Protein AF-0000000070932043 (afdb_homodimer)

Sequence (714 aa):
MVLEMGVSPDRIVYANTIKSSSHLDFASEHGVTLMTFDCMEELGKISDKNARLLLRIASNETGSGITMNNKFGCRLEDAGNLLQIASFMGFKVVGIAFHVGAAYRCPDIFARSIAEARSVFDEGIRIGHPMTVLDIGGGFTGGLRSHDKLLKLCETIRLAVDEYFPASSGVRVIAEPGQFFVTSAYTLVTRVVAERRKDIEISGKLLNHKDIFINESLCNCINRNLFRFMDIGMRPLNPPYERPCNFLSTVWGATCNPLDCILDKQPLFEVFVNEWLLMDNMGAYTLVGASGFNGFGFPPVHYVASAAGVTAVCQVLKSMSVRSGYGHMEQLVKHRRVENQHLKRLSAAPGMFLCAEMVLEMGVSPDRIVYANTIKSSSHLDFASEHGVTLMTFDCMEELGKISDKNARLLLRIASNETGSGITMNNKFGCRLEDAGNLLQIASFMGFKVVGIAFHVGAAYRCPDIFARSIAEARSVFDEGIRIGHPMTVLDIGGGFTGGLRSHDKLLKLCETIRLAVDEYFPASSGVRVIAEPGQFFVTSAYTLVTRVVAERRKDIEISGKLLNHKDIFINESLCNCINRNLFRFMDIGMRPLNPPYERPCNFLSTVWGATCNPLDCILDKQPLFEVFVNEWLLMDNMGAYTLVGASGFNGFGFPPVHYVASAAGVTAVCQVLKSMSVRSGYGHMEQLVKHRRVENQHLKRLSAAPGMFLCAE

Solvent-accessible surface area (backbone atoms only — not comparable to full-atom values): 37666 Å² total; per-residue (Å²): 110,62,61,81,72,66,50,58,34,88,77,40,69,52,66,61,78,75,63,44,61,68,56,52,48,49,30,55,76,60,54,34,34,37,28,48,35,45,48,70,62,54,52,70,64,62,79,60,70,75,35,35,30,24,44,26,34,43,40,46,62,61,54,47,59,41,58,36,54,86,72,39,41,20,50,73,87,49,44,63,59,52,50,49,50,38,48,73,73,59,44,41,41,34,24,40,27,32,38,51,31,40,72,52,77,48,58,59,31,52,31,52,30,49,50,53,44,40,56,54,46,50,49,36,46,74,76,65,32,75,49,42,35,39,34,62,28,36,59,42,64,40,35,91,85,27,62,69,62,38,52,52,34,50,50,41,42,49,53,37,37,52,72,66,52,30,79,88,69,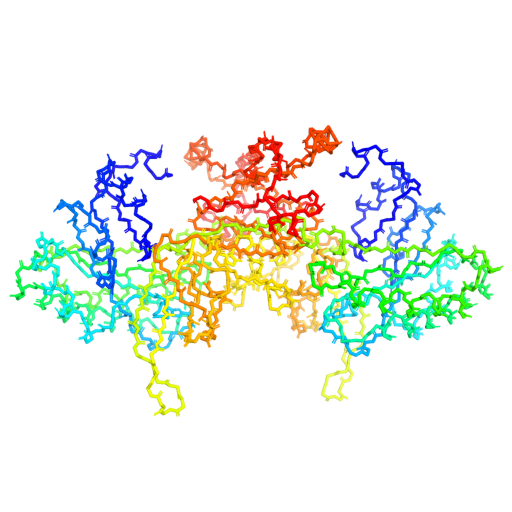64,56,45,76,47,70,42,53,58,41,37,71,31,14,48,31,16,30,36,34,35,34,27,53,40,62,45,78,43,79,42,75,56,96,88,40,80,37,75,32,34,41,35,29,30,56,49,28,42,54,21,53,40,29,66,89,49,48,88,73,52,82,61,51,76,38,47,64,55,79,71,55,81,58,70,56,78,38,39,24,30,35,29,25,53,55,91,52,57,78,30,58,78,38,78,69,35,68,29,48,88,80,52,69,71,36,49,32,32,32,41,39,42,26,57,70,7,62,55,50,28,30,31,48,95,76,40,76,63,46,46,40,39,38,39,26,45,81,87,43,40,64,58,53,52,53,49,60,72,67,50,81,70,60,61,31,56,57,65,61,54,74,50,70,44,69,52,83,71,72,52,69,68,58,43,72,73,42,68,54,67,31,31,37,33,40,42,122,111,62,61,79,72,66,51,56,36,88,78,41,69,50,63,62,69,76,61,44,61,68,55,51,50,50,31,53,74,61,53,35,34,34,29,45,32,43,50,71,63,52,52,69,63,62,78,63,70,76,35,35,29,25,45,25,33,43,40,47,62,62,54,46,60,39,56,35,53,87,73,41,42,21,51,74,88,49,44,61,60,52,50,50,50,38,49,75,72,60,45,43,40,33,24,39,27,32,42,51,30,39,70,51,77,48,57,59,29,54,31,52,30,49,50,53,44,41,56,52,47,51,50,36,45,73,76,64,31,76,49,41,36,38,33,60,27,37,57,44,62,38,36,91,84,26,61,66,61,38,52,53,34,52,50,42,42,49,53,36,38,52,70,65,53,31,80,88,71,66,55,45,76,46,70,44,51,58,41,37,71,29,13,48,31,17,31,35,33,35,33,28,53,40,63,44,80,43,78,41,75,56,97,87,40,82,36,74,32,34,43,35,30,29,57,49,28,44,54,21,53,41,28,65,88,49,48,88,74,50,81,58,51,77,36,47,64,56,81,71,56,81,58,70,56,78,38,40,23,29,34,30,25,54,55,90,52,60,78,33,56,77,38,78,70,36,68,31,45,88,80,52,70,71,36,48,32,30,32,40,39,41,28,54,69,7,61,57,50,29,30,32,49,94,77,43,75,67,45,46,41,39,40,40,30,50,85,88,42,40,64,60,51,53,53,50,60,71,67,50,81,70,60,59,33,59,57,62,63,60,70,47,70,45,70,54,81,71,69,53,67,68,54,38,71,69,42,67,52,67,31,32,36,32,38,41,122

pLDDT: mean 86.34, std 17.08, range [30.25, 98.81]

Nearest PDB structures (foldseek):
  7s3g-assembly1_A  TM=9.035E-01  e=2.924E-30  Homo sapiens
  4zgy-assembly1_A  TM=8.791E-01  e=1.825E-29  Homo sapiens
  2nva-assembly1_B  TM=8.991E-01  e=3.117E-26  Paramecium bursaria Chlorella virus 1
  1njj-assembly2_C  TM=9.011E-01  e=2.770E-26  Trypanosoma brucei gambiense
  1njj-assembly1_A  TM=9.047E-01  e=5.000E-26  Trypanosoma brucei gambiense

Organism: Ixodes scapularis (NCBI:txid6945)

Foldseek 3Di:
DVVLVVDQLCPDEAEDADDDLVVLVVSVVRVNQHYEYADPVRLVSHDDQSHAYAHEAFFACAQNDDGPNVPHHHYLVCLLVSLLVCVVVNHAHQAYEYAGGELGDDLCSLLRRLQSRLVSLVSNVVSPHNHAEYESEEHQAAFLPCVVVNVRNVVSNVVSCCVRPNVVNNHHYHYDHPNRPWQQQEKEKKFWADKDWDWDDDPNDTDIEMETEIAAWCQAQNPVPCNVSHDKDKFFPDPPGDFDQAHQYWYAYDAPDPSRTNDDRDGGGDDDHGTMMMIGSSTPPGRVNHDCPPVHAWFAKEWEDEPVCQVVVVVCLVSDPPPPRNPDHPVPHDHDPCPPPPVCSSPVDRHMYGYSD/DVVLVVDQLCPDEAEDADDDLVVLVVSVVRVNQHYEYADPVRLVSHDDQSHAYAHEAFFAQAQNDDGPNVPDHHYLVCLLVSLLVCVVVNHAHQAYEYAGGELGDDLCSLLRRLQSRLVSLVSNVVSPHNHAEYESEEHQAAFDPCVVVNVRNVVSNVVSCCVRPNVVNNHHYHYDHPNRPWLQQEKEKKFWADKDWDWDDDPNDTDIEMETEIAAWCQAQNPVPCNVSHDKDKFFPDPPGDFDQAHQYWYAYDAPDPSRTNDDRDGGGDDDHGTMMMIGSSTPPGRVNHDCPPVHAFFEKEWEDEPVCLVVVVVCVVSDPPPPRNPYPVPPHDNDPCPPPVCCSSPVDRHMYGYSD

Radius of gyration: 28.36 Å; Cα contacts (8 Å, |Δi|>4): 1512; chains: 2; bounding box: 72×84×61 Å

InterPro domains:
  IPR000183 Ornithine/DAP/Arg decarboxylase [PR01179] (90-103)
  IPR000183 Ornithine/DAP/Arg decarboxylase [PR01179] (173-192)
  IPR000183 Ornithine/DAP/Arg decarboxylase [PR01179] (283-296)
  IPR002433 Ornithine decarboxylase [PR01182] (12-36)
  IPR002433 Ornithine decarboxylase [PR01182] (250-260)
  IPR002433 Ornithine decarboxylase [PR01182] (270-283)
  IPR002433 Ornithine decarboxylase [PTHR11482] (1-305)
  IPR009006 Alanine racemase/group IV decarboxylase, C-terminal [G3DSA:2.40.37.10] (182-306)
  IPR009006 Alanine racemase/group IV decarboxylase, C-terminal [SSF50621] (161-305)
  IPR022644 Orn/DAP/Arg decarboxylase 2, N-terminal [PF02784] (1-182)
  IPR022657 Orn/DAP/Arg decarboxylase 2, conserved site [PS00879] (124-141)
  IPR029066 PLP-binding barrel [G3DSA:3.20.20.10] (1-181)
  IPR029066 PLP-binding barrel [SSF51419] (2-185)

Structure (mmCIF, N/CA/C/O backbone):
data_AF-0000000070932043-model_v1
#
loop_
_entity.id
_entity.type
_entity.pdbx_description
1 polymer 'Ornithine decarboxylase, putative'
#
loop_
_atom_site.group_PDB
_atom_site.id
_atom_site.type_symbol
_atom_site.label_atom_id
_atom_site.label_alt_id
_atom_site.label_comp_id
_atom_site.label_asym_id
_atom_site.label_entity_id
_atom_site.label_seq_id
_atom_site.pdbx_PDB_ins_code
_atom_site.Cartn_x
_atom_site.Cartn_y
_atom_site.Cartn_z
_atom_site.occupancy
_atom_site.B_iso_or_equiv
_atom_site.auth_seq_id
_atom_site.auth_comp_id
_atom_site.auth_asym_id
_atom_site.auth_atom_id
_atom_site.pdbx_PDB_model_num
ATOM 1 N N . MET A 1 1 ? -0.846 -8.148 -22.094 1 75.06 1 MET A N 1
ATOM 2 C CA . MET A 1 1 ? 0.378 -7.352 -22.109 1 75.06 1 MET A CA 1
ATOM 3 C C . MET A 1 1 ? 1.484 -8.07 -22.875 1 75.06 1 MET A C 1
ATOM 5 O O . MET A 1 1 ? 1.991 -7.551 -23.875 1 75.06 1 MET A O 1
ATOM 9 N N . VAL A 1 2 ? 1.866 -9.328 -22.562 1 79.38 2 VAL A N 1
ATOM 10 C CA . VAL A 1 2 ? 3.006 -10.047 -23.125 1 79.38 2 VAL A CA 1
ATOM 11 C C . VAL A 1 2 ? 2.738 -10.375 -24.594 1 79.38 2 VAL A C 1
ATOM 13 O O . VAL A 1 2 ? 3.648 -10.312 -25.422 1 79.38 2 VAL A O 1
ATOM 16 N N . LEU A 1 3 ? 1.488 -10.695 -24.938 1 85.88 3 LEU A N 1
ATOM 17 C CA . LEU A 1 3 ? 1.116 -10.953 -26.312 1 85.88 3 LEU A CA 1
ATOM 18 C C . LEU A 1 3 ? 1.318 -9.711 -27.188 1 85.88 3 LEU A C 1
ATOM 20 O O . LEU A 1 3 ? 1.783 -9.812 -28.312 1 85.88 3 LEU A O 1
ATOM 24 N N . GLU A 1 4 ? 1.023 -8.547 -26.547 1 78.5 4 GLU A N 1
ATOM 25 C CA . GLU A 1 4 ? 1.188 -7.289 -27.266 1 78.5 4 GLU A CA 1
ATOM 26 C C . GLU A 1 4 ? 2.662 -6.996 -27.547 1 78.5 4 GLU A C 1
ATOM 28 O O . GLU A 1 4 ? 2.992 -6.27 -28.484 1 78.5 4 GLU A O 1
ATOM 33 N N . MET A 1 5 ? 3.541 -7.633 -26.812 1 77.12 5 MET A N 1
ATOM 34 C CA . MET A 1 5 ? 4.98 -7.457 -26.984 1 77.12 5 MET A CA 1
ATOM 35 C C . MET A 1 5 ? 5.527 -8.422 -28.031 1 77.12 5 MET A C 1
ATOM 37 O O . MET A 1 5 ? 6.73 -8.445 -28.297 1 77.12 5 MET A O 1
ATOM 41 N N . GLY A 1 6 ? 4.652 -9.336 -28.547 1 84 6 GLY A N 1
ATOM 42 C CA . GLY A 1 6 ? 5.051 -10.219 -29.625 1 84 6 GLY A CA 1
ATOM 43 C C . GLY A 1 6 ? 5.496 -11.586 -29.141 1 84 6 GLY A C 1
ATOM 44 O O . GLY A 1 6 ? 6.027 -12.383 -29.922 1 84 6 GLY A O 1
ATOM 45 N N . VAL A 1 7 ? 5.32 -11.883 -27.953 1 88.75 7 VAL A N 1
ATOM 46 C CA . VAL A 1 7 ? 5.695 -13.188 -27.422 1 88.75 7 VAL A CA 1
ATOM 47 C C . VAL A 1 7 ? 4.715 -14.25 -27.922 1 88.75 7 VAL A C 1
ATOM 49 O O . VAL A 1 7 ? 3.498 -14.062 -27.844 1 88.75 7 VAL A O 1
ATOM 52 N N . SER A 1 8 ? 5.262 -15.281 -28.484 1 94.81 8 SER A N 1
ATOM 53 C CA . SER A 1 8 ? 4.41 -16.359 -28.984 1 94.81 8 SER A CA 1
ATOM 54 C C . SER A 1 8 ? 3.678 -17.062 -27.844 1 94.81 8 SER A C 1
ATOM 56 O O . SER A 1 8 ? 4.25 -17.281 -26.781 1 94.81 8 SER A O 1
ATOM 58 N N . PRO A 1 9 ? 2.377 -17.438 -28.031 1 94.62 9 PRO A N 1
ATOM 59 C CA . PRO A 1 9 ? 1.559 -18.031 -26.969 1 94.62 9 PRO A CA 1
ATOM 60 C C . PRO A 1 9 ? 2.18 -19.297 -26.391 1 94.62 9 PRO A C 1
ATOM 62 O O . PRO A 1 9 ? 1.993 -19.578 -25.203 1 94.62 9 PRO A O 1
ATOM 65 N N . ASP A 1 10 ? 2.967 -20.016 -27.188 1 93.56 10 ASP A N 1
ATOM 66 C CA . ASP A 1 10 ? 3.559 -21.281 -26.734 1 93.56 10 ASP A CA 1
ATOM 67 C C . ASP A 1 10 ? 4.684 -21.031 -25.734 1 93.56 10 ASP A C 1
ATOM 69 O O . ASP A 1 10 ? 5.16 -21.953 -25.078 1 93.56 10 ASP A O 1
ATOM 73 N N . ARG A 1 11 ? 5.031 -19.75 -25.469 1 95.12 11 ARG A N 1
ATOM 74 C CA . ARG A 1 11 ? 6.074 -19.375 -24.516 1 95.12 11 ARG A CA 1
ATOM 75 C C . ARG A 1 11 ? 5.477 -18.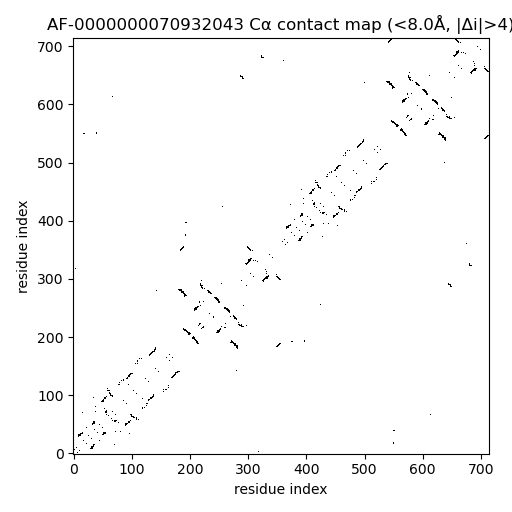75 -23.266 1 95.12 11 ARG A C 1
ATOM 77 O O . ARG A 1 11 ? 6.195 -18.172 -22.453 1 95.12 11 ARG A O 1
ATOM 84 N N . ILE A 1 12 ? 4.207 -18.906 -23.156 1 95.44 12 ILE A N 1
ATOM 85 C CA . ILE A 1 12 ? 3.52 -18.25 -22.047 1 95.44 12 ILE A CA 1
ATOM 86 C C . ILE A 1 12 ? 2.904 -19.297 -21.125 1 95.44 12 ILE A C 1
ATOM 88 O O . ILE A 1 12 ? 2.295 -20.266 -21.594 1 95.44 12 ILE A O 1
ATOM 92 N N . VAL A 1 13 ? 3.211 -19.203 -19.875 1 95.94 13 VAL A N 1
ATOM 93 C CA . VAL A 1 13 ? 2.498 -19.953 -18.844 1 95.94 13 VAL A CA 1
ATOM 94 C C . VAL A 1 13 ? 1.506 -19.031 -18.141 1 95.94 13 VAL A C 1
ATOM 96 O O . VAL A 1 13 ? 1.89 -17.984 -17.594 1 95.94 13 VAL A O 1
ATOM 99 N N . TYR A 1 14 ? 0.236 -19.297 -18.234 1 94.62 14 TYR A N 1
ATOM 100 C CA . TYR A 1 14 ? -0.746 -18.578 -17.438 1 94.62 14 TYR A CA 1
ATOM 101 C C . TYR A 1 14 ? -0.8 -19.125 -16.016 1 94.62 14 TYR A C 1
ATOM 103 O O . TYR A 1 14 ? -1.481 -20.109 -15.758 1 94.62 14 TYR A O 1
ATOM 111 N N . ALA A 1 15 ? -0.174 -18.344 -15.078 1 92.38 15 ALA A N 1
ATOM 112 C CA . ALA A 1 15 ? 0.172 -18.984 -13.805 1 92.38 15 ALA A CA 1
ATOM 113 C C . ALA A 1 15 ? -0.603 -18.359 -12.648 1 92.38 15 ALA A C 1
ATOM 115 O O . ALA A 1 15 ? -0.382 -18.703 -11.484 1 92.38 15 ALA A O 1
ATOM 116 N N . ASN A 1 16 ? -1.541 -17.438 -12.953 1 86.06 16 ASN A N 1
ATOM 117 C CA . ASN A 1 16 ? -2.33 -16.938 -11.836 1 86.06 16 ASN A CA 1
ATOM 118 C C . ASN A 1 16 ? -3.088 -18.047 -11.125 1 86.06 16 ASN A C 1
ATOM 120 O O . ASN A 1 16 ? -3.695 -18.906 -11.781 1 86.06 16 ASN A O 1
ATOM 124 N N . THR A 1 17 ? -3.053 -18.062 -9.812 1 74.25 17 THR A N 1
ATOM 125 C CA . THR A 1 17 ? -3.562 -19.234 -9.094 1 74.25 17 THR A CA 1
ATOM 126 C C . THR A 1 17 ? -5.09 -19.266 -9.148 1 74.25 17 THR A C 1
ATOM 128 O O . THR A 1 17 ? -5.684 -20.344 -9.148 1 74.25 17 THR A O 1
ATOM 131 N N . ILE A 1 18 ? -5.617 -18.125 -9.094 1 87.5 18 ILE A N 1
ATOM 132 C CA . ILE A 1 18 ? -7.07 -18.094 -9.219 1 87.5 18 ILE A CA 1
ATOM 133 C C . ILE A 1 18 ? -7.465 -17.312 -10.461 1 87.5 18 ILE A C 1
ATOM 135 O O . ILE A 1 18 ? -7.273 -16.094 -10.523 1 87.5 18 ILE A O 1
ATOM 139 N N . LYS A 1 19 ? -8.008 -18.031 -11.406 1 90.38 19 LYS A N 1
ATOM 140 C CA . LYS A 1 19 ? -8.227 -17.422 -12.719 1 90.38 19 LYS A CA 1
ATOM 141 C C . LYS A 1 19 ? -9.711 -17.172 -12.961 1 90.38 19 LYS A C 1
ATOM 143 O O . LYS A 1 19 ? -10.555 -18 -12.648 1 90.38 19 LYS A O 1
ATOM 148 N N . SER A 1 20 ? -9.969 -16.016 -13.453 1 88.06 20 SER A N 1
ATOM 149 C CA . SER A 1 20 ? -11.32 -15.742 -13.914 1 88.06 20 SER A CA 1
ATOM 150 C C . SER A 1 20 ? -11.641 -16.516 -15.188 1 88.06 20 SER A C 1
ATOM 152 O O . SER A 1 20 ? -10.773 -16.703 -16.047 1 88.06 20 SER A O 1
ATOM 154 N N . SER A 1 21 ? -12.898 -16.891 -15.328 1 89.31 21 SER A N 1
ATOM 155 C CA . SER A 1 21 ? -13.32 -17.625 -16.516 1 89.31 21 SER A CA 1
ATOM 156 C C . SER A 1 21 ? -13.07 -16.812 -17.781 1 89.31 21 SER A C 1
ATOM 158 O O . SER A 1 21 ? -12.688 -17.375 -18.812 1 89.31 21 SER A O 1
ATOM 160 N N . SER A 1 22 ? -13.273 -15.516 -17.625 1 88.19 22 SER A N 1
ATOM 161 C CA . SER A 1 22 ? -13.055 -14.656 -18.797 1 88.19 22 SER A CA 1
ATOM 162 C C . SER A 1 22 ? -11.594 -14.672 -19.219 1 88.19 22 SER A C 1
ATOM 164 O O . SER A 1 22 ? -11.297 -14.617 -20.422 1 88.19 22 SER A O 1
ATOM 166 N N . HIS A 1 23 ? -10.742 -14.742 -18.266 1 89.81 23 HIS A N 1
ATOM 167 C CA . HIS A 1 23 ? -9.32 -14.773 -18.594 1 89.81 23 HIS A CA 1
ATOM 168 C C . HIS A 1 23 ? -8.922 -16.125 -19.172 1 89.81 23 HIS A C 1
ATOM 170 O O . HIS A 1 23 ? -8.039 -16.188 -20.031 1 89.81 23 HIS A O 1
ATOM 176 N N . LEU A 1 24 ? -9.578 -17.156 -18.734 1 93.38 24 LEU A N 1
ATOM 177 C CA . LEU A 1 24 ? -9.344 -18.484 -19.297 1 93.38 24 LEU A CA 1
ATOM 178 C C . LEU A 1 24 ? -9.805 -18.531 -20.766 1 93.38 24 LEU A C 1
ATOM 180 O O . LEU A 1 24 ? -9.109 -19.094 -21.609 1 93.38 24 LEU A O 1
ATOM 184 N N . ASP A 1 25 ? -10.93 -17.891 -21 1 93.88 25 ASP A N 1
ATOM 185 C CA . ASP A 1 25 ? -11.422 -17.797 -22.375 1 93.88 25 ASP A CA 1
ATOM 186 C C . ASP A 1 25 ? -10.453 -17.016 -23.266 1 93.88 25 ASP A C 1
ATOM 188 O O . ASP A 1 25 ? -10.156 -17.422 -24.391 1 93.88 25 ASP A O 1
ATOM 192 N N . PHE A 1 26 ? -9.992 -15.938 -22.703 1 93.62 26 PHE A N 1
ATOM 193 C CA . PHE A 1 26 ? -9.031 -15.117 -23.422 1 93.62 26 PHE A CA 1
ATOM 194 C C . PHE A 1 26 ? -7.773 -15.914 -23.75 1 93.62 26 PHE A C 1
ATOM 196 O O . PHE A 1 26 ? -7.273 -15.859 -24.875 1 93.62 26 PHE A O 1
ATOM 203 N N . ALA A 1 27 ? -7.27 -16.641 -22.75 1 94 27 ALA A N 1
ATOM 204 C CA . ALA A 1 27 ? -6.082 -17.469 -22.969 1 94 27 ALA A CA 1
ATOM 205 C C . ALA A 1 27 ? -6.32 -18.484 -24.078 1 94 27 ALA A C 1
ATOM 207 O O . ALA A 1 27 ? -5.488 -18.641 -24.969 1 94 27 ALA A O 1
ATOM 208 N N . SER A 1 28 ? -7.434 -19.141 -24.062 1 95 28 SER A N 1
ATOM 209 C CA . SER A 1 28 ? -7.797 -20.125 -25.062 1 95 28 SER A CA 1
ATOM 210 C C . SER A 1 28 ? -7.891 -19.516 -26.453 1 95 28 SER A C 1
ATOM 212 O O . SER A 1 28 ? -7.332 -20.047 -27.406 1 95 28 SER A O 1
ATOM 214 N N . GLU A 1 29 ? -8.516 -18.359 -26.469 1 96 29 GLU A N 1
ATOM 215 C CA . GLU A 1 29 ? -8.727 -17.672 -27.734 1 96 29 GLU A CA 1
ATOM 216 C C . GLU A 1 29 ? -7.398 -17.25 -28.375 1 96 29 GLU A C 1
ATOM 218 O O . GLU A 1 29 ? -7.293 -17.141 -29.594 1 96 29 GLU A O 1
ATOM 223 N N . HIS A 1 30 ? -6.426 -17.094 -27.562 1 95.94 30 HIS A N 1
ATOM 224 C CA . HIS A 1 30 ? -5.156 -16.578 -28.062 1 95.94 30 HIS A CA 1
ATOM 225 C C . HIS A 1 30 ? -4.094 -17.656 -28.094 1 95.94 30 HIS A C 1
ATOM 227 O O . HIS A 1 30 ? -2.912 -17.375 -28.312 1 95.94 30 HIS A O 1
ATOM 233 N N . GLY A 1 31 ? -4.484 -18.844 -27.797 1 95.81 31 GLY A N 1
ATOM 234 C CA . GLY A 1 31 ? -3.609 -19.984 -27.984 1 95.81 31 GLY A CA 1
ATOM 235 C C . GLY A 1 31 ? -2.666 -20.219 -26.812 1 95.81 31 GLY A C 1
ATOM 236 O O . GLY A 1 31 ? -1.656 -20.906 -26.953 1 95.81 31 GLY A O 1
ATOM 237 N N . VAL A 1 32 ? -2.9 -19.594 -25.703 1 96.31 32 VAL A N 1
ATOM 238 C CA . VAL A 1 32 ? -2.137 -19.875 -24.5 1 96.31 32 VAL A CA 1
ATOM 239 C C . VAL A 1 32 ? -2.695 -21.125 -23.828 1 96.31 32 VAL A C 1
ATOM 241 O O . VAL A 1 32 ? -3.756 -21.078 -23.188 1 96.31 32 VAL A O 1
ATOM 244 N N . THR A 1 33 ? -1.947 -22.219 -23.859 1 96.19 33 THR A N 1
ATOM 245 C CA . THR A 1 33 ? -2.529 -23.484 -23.438 1 96.19 33 THR A CA 1
ATOM 246 C C . THR A 1 33 ? -1.872 -23.969 -22.156 1 96.19 33 THR A C 1
ATOM 248 O O . THR A 1 33 ? -2.426 -24.812 -21.453 1 96.19 33 THR A O 1
ATOM 251 N N . LEU A 1 34 ? -0.655 -23.516 -21.891 1 97 34 LEU A N 1
ATOM 252 C CA . LEU A 1 34 ? 0.015 -23.938 -20.656 1 97 34 LEU A CA 1
ATOM 253 C C . LEU A 1 34 ? -0.45 -23.109 -19.469 1 97 34 LEU A C 1
ATOM 255 O O . LEU A 1 34 ? -0.378 -21.875 -19.5 1 97 34 LEU A O 1
ATOM 259 N N . MET A 1 35 ? -1.021 -23.781 -18.484 1 96.69 35 MET A N 1
ATOM 260 C CA . MET A 1 35 ? -1.534 -23.031 -17.344 1 96.69 35 MET A CA 1
ATOM 261 C C . MET A 1 35 ? -1.479 -23.859 -16.078 1 96.69 35 MET A C 1
ATOM 263 O O . MET A 1 35 ? -1.428 -25.094 -16.141 1 96.69 35 MET A O 1
ATOM 267 N N . THR A 1 36 ? -1.491 -23.219 -14.969 1 96.81 36 THR A N 1
ATOM 268 C CA . THR A 1 36 ? -1.442 -23.906 -13.68 1 96.81 36 THR A CA 1
ATOM 269 C C . THR A 1 36 ? -2.85 -24.125 -13.133 1 96.81 36 THR A C 1
ATOM 271 O O . THR A 1 36 ? -3.793 -23.438 -13.539 1 96.81 36 THR A O 1
ATOM 274 N N . PHE A 1 37 ? -3.01 -25.094 -12.266 1 96.12 37 PHE A N 1
ATOM 275 C CA . PHE A 1 37 ? -4.168 -25.328 -11.406 1 96.12 37 PHE A CA 1
ATOM 276 C C . PHE A 1 37 ? -3.748 -25.969 -10.086 1 96.12 37 PHE A C 1
ATOM 278 O O . PHE A 1 37 ? -2.658 -26.531 -9.977 1 96.12 37 PHE A O 1
ATOM 285 N N . ASP A 1 38 ? -4.574 -25.781 -9.016 1 95.75 38 ASP A N 1
ATOM 286 C CA . ASP A 1 38 ? -4.137 -26.344 -7.742 1 95.75 38 ASP A CA 1
ATOM 287 C C . ASP A 1 38 ? -5.316 -26.906 -6.957 1 95.75 38 ASP A C 1
ATOM 289 O O . ASP A 1 38 ? -5.16 -27.328 -5.812 1 95.75 38 ASP A O 1
ATOM 293 N N . CYS A 1 39 ? -6.512 -26.875 -7.535 1 93.81 39 CYS A N 1
ATOM 294 C CA . CYS A 1 39 ? -7.691 -27.438 -6.879 1 93.81 39 CYS A CA 1
ATOM 295 C C . CYS A 1 39 ? -8.75 -27.828 -7.902 1 93.81 39 CYS A C 1
ATOM 297 O O . CYS A 1 39 ? -8.617 -27.531 -9.086 1 93.81 39 CYS A O 1
ATOM 299 N N . MET A 1 40 ? -9.711 -28.547 -7.445 1 93.56 40 MET A N 1
ATOM 300 C CA . MET A 1 40 ? -10.758 -29.078 -8.32 1 93.56 40 MET A CA 1
ATOM 301 C C . MET A 1 40 ? -11.594 -27.938 -8.906 1 93.56 40 MET A C 1
ATOM 303 O O . MET A 1 40 ? -12.047 -28.016 -10.047 1 93.56 40 MET A O 1
ATOM 307 N N . GLU A 1 41 ? -11.742 -26.859 -8.148 1 92.69 41 GLU A N 1
ATOM 308 C CA . GLU A 1 41 ? -12.539 -25.719 -8.594 1 92.69 41 GLU A CA 1
ATOM 309 C C . GLU A 1 41 ? -11.898 -25.031 -9.797 1 92.69 41 GLU A C 1
ATOM 311 O O . GLU A 1 41 ? -12.586 -24.656 -10.75 1 92.69 41 GLU A O 1
ATOM 316 N N . GLU A 1 42 ? -10.625 -24.922 -9.75 1 93.38 42 GLU A N 1
ATOM 317 C CA . GLU A 1 42 ? -9.914 -24.328 -10.875 1 93.38 42 GLU A CA 1
ATOM 318 C C . GLU A 1 42 ? -9.969 -25.234 -12.102 1 93.38 42 GLU A C 1
ATOM 320 O O . GLU A 1 42 ? -10.133 -24.766 -13.227 1 93.38 42 GLU A O 1
ATOM 325 N N . LEU A 1 43 ? -9.789 -26.469 -11.844 1 94.44 43 LEU A N 1
ATOM 326 C CA . LEU A 1 43 ? -9.883 -27.438 -12.93 1 94.44 43 LEU A CA 1
ATOM 327 C C . LEU A 1 43 ? -11.242 -27.375 -13.609 1 94.44 43 LEU A C 1
ATOM 329 O O . LEU A 1 43 ? -11.328 -27.422 -14.836 1 94.44 43 LEU A O 1
ATOM 333 N N . GLY A 1 44 ? -12.25 -27.219 -12.844 1 93.81 44 GLY A N 1
ATOM 334 C CA . GLY A 1 44 ? -13.609 -27.172 -13.344 1 93.81 44 GLY A CA 1
ATOM 335 C C . GLY A 1 44 ? -13.883 -25.984 -14.234 1 93.81 44 GLY A C 1
ATOM 336 O O . GLY A 1 44 ? -14.805 -26 -15.047 1 93.81 44 GLY A O 1
ATOM 337 N N . LYS A 1 45 ? -13.086 -24.953 -14.125 1 94.25 45 LYS A N 1
ATOM 338 C CA . LYS A 1 45 ? -13.273 -23.734 -14.898 1 94.25 45 LYS A CA 1
ATOM 339 C C . LYS A 1 45 ? -12.695 -23.859 -16.297 1 94.25 45 LYS A C 1
ATOM 341 O O . LYS A 1 45 ? -13 -23.062 -17.188 1 94.25 45 LYS A O 1
ATOM 346 N N . ILE A 1 46 ? -11.844 -24.828 -16.469 1 95 46 ILE A N 1
ATOM 347 C CA . ILE A 1 46 ? -11.117 -24.953 -17.719 1 95 46 ILE A CA 1
ATOM 348 C C . ILE A 1 46 ? -11.969 -25.719 -18.734 1 95 46 ILE A C 1
ATOM 350 O O . ILE A 1 46 ? -12.367 -26.859 -18.484 1 95 46 ILE A O 1
ATOM 354 N N . SER A 1 47 ? -12.25 -25.141 -19.906 1 93.81 47 SER A N 1
ATOM 355 C CA . SER A 1 47 ? -13.07 -25.766 -20.922 1 93.81 47 SER A CA 1
ATOM 356 C C . SER A 1 47 ? -12.227 -26.203 -22.125 1 93.81 47 SER A C 1
ATOM 358 O O . SER A 1 47 ? -12.609 -27.094 -22.875 1 93.81 47 SER A O 1
ATOM 360 N N . ASP A 1 48 ? -11.078 -25.609 -22.266 1 95.5 48 ASP A N 1
ATOM 361 C CA . ASP A 1 48 ? -10.203 -25.922 -23.391 1 95.5 48 ASP A CA 1
ATOM 362 C C . ASP A 1 48 ? -9.523 -27.281 -23.188 1 95.5 48 ASP A C 1
ATOM 364 O O . ASP A 1 48 ? -8.633 -27.406 -22.359 1 95.5 48 ASP A O 1
ATOM 368 N N . LYS A 1 49 ? -9.836 -28.203 -24.047 1 94.31 49 LYS A N 1
ATOM 369 C CA . LYS A 1 49 ? -9.297 -29.562 -23.891 1 94.31 49 LYS A CA 1
ATOM 370 C C . LYS A 1 49 ? -7.863 -29.625 -24.406 1 94.31 49 LYS A C 1
ATOM 372 O O . LYS A 1 49 ? -7.16 -30.609 -24.172 1 94.31 49 LYS A O 1
ATOM 377 N N . ASN A 1 50 ? -7.438 -28.562 -25.031 1 95.31 50 ASN A N 1
ATOM 378 C CA . ASN A 1 50 ? -6.047 -28.484 -25.469 1 95.31 50 ASN A CA 1
ATOM 379 C C . ASN A 1 50 ? -5.145 -27.938 -24.375 1 95.31 50 ASN A C 1
ATOM 381 O O . ASN A 1 50 ? -3.924 -27.875 -24.547 1 95.31 50 ASN A O 1
ATOM 385 N N . ALA A 1 51 ? -5.746 -27.594 -23.297 1 96.88 51 ALA A N 1
ATOM 386 C CA . ALA A 1 51 ? -4.98 -27.047 -22.172 1 96.88 51 ALA A CA 1
ATOM 387 C C . ALA A 1 51 ? -3.918 -28.047 -21.703 1 96.88 51 ALA A C 1
ATOM 389 O O . ALA A 1 51 ? -4.18 -29.25 -21.609 1 96.88 51 ALA A O 1
ATOM 390 N N . ARG A 1 52 ? -2.742 -27.594 -21.562 1 97.88 52 ARG A N 1
ATOM 391 C CA . ARG A 1 52 ? -1.627 -28.281 -20.922 1 97.88 52 ARG A CA 1
ATOM 392 C C . ARG A 1 52 ? -1.437 -27.812 -19.484 1 97.88 52 ARG A C 1
ATOM 394 O O . ARG A 1 52 ? -1.059 -26.656 -19.25 1 97.88 52 ARG A O 1
ATOM 401 N N . LEU A 1 53 ? -1.665 -28.688 -18.531 1 98.19 53 LEU A N 1
ATOM 402 C CA . LEU A 1 53 ? -1.845 -28.234 -17.156 1 98.19 53 LEU A CA 1
ATOM 403 C C . LEU A 1 53 ? -0.607 -28.531 -16.328 1 98.19 53 LEU A C 1
ATOM 405 O O . LEU A 1 53 ? 0.004 -29.594 -16.469 1 98.19 53 LEU A O 1
ATOM 409 N N . LEU A 1 54 ? -0.205 -27.578 -15.555 1 98.44 54 LEU A N 1
ATOM 410 C CA . LEU A 1 54 ? 0.767 -27.766 -14.484 1 98.44 54 LEU A CA 1
ATOM 411 C C . LEU A 1 54 ? 0.077 -27.797 -13.125 1 98.44 54 LEU A C 1
ATOM 413 O O . LEU A 1 54 ? -0.589 -26.828 -12.742 1 98.44 54 LEU A O 1
ATOM 417 N N . LEU A 1 55 ? 0.208 -28.875 -12.383 1 98.44 55 LEU A N 1
ATOM 418 C CA . LEU A 1 55 ? -0.319 -28.922 -11.023 1 98.44 55 LEU A CA 1
ATOM 419 C C . LEU A 1 55 ? 0.596 -28.172 -10.062 1 98.44 55 LEU A C 1
ATOM 421 O O . LEU A 1 55 ? 1.751 -28.547 -9.875 1 98.44 55 LEU A O 1
ATOM 425 N N . ARG A 1 56 ? 0.084 -27.094 -9.531 1 97.81 56 ARG A N 1
ATOM 426 C CA . ARG A 1 56 ? 0.844 -26.359 -8.531 1 97.81 56 ARG A CA 1
ATOM 427 C C . ARG A 1 56 ? 0.669 -26.969 -7.148 1 97.81 56 ARG A C 1
ATOM 429 O O . ARG A 1 56 ? -0.441 -27 -6.613 1 97.81 56 ARG A O 1
ATOM 436 N N . ILE A 1 57 ? 1.745 -27.391 -6.574 1 97.94 57 ILE A N 1
ATOM 437 C CA . ILE A 1 57 ? 1.701 -27.984 -5.246 1 97.94 57 ILE A CA 1
ATOM 438 C C . ILE A 1 57 ? 2.211 -26.984 -4.211 1 97.94 57 ILE A C 1
ATOM 440 O O . ILE A 1 57 ? 2.904 -26.031 -4.555 1 97.94 57 ILE A O 1
ATOM 444 N N . ALA A 1 58 ? 1.768 -27.188 -2.977 1 96.56 58 ALA A N 1
ATOM 445 C CA . ALA A 1 58 ? 2.355 -26.438 -1.871 1 96.56 58 ALA A CA 1
ATOM 446 C C . ALA A 1 58 ? 3.844 -26.75 -1.729 1 96.56 58 ALA A C 1
ATOM 448 O O . ALA A 1 58 ? 4.258 -27.906 -1.836 1 96.56 58 ALA A O 1
ATOM 449 N N . SER A 1 59 ? 4.586 -25.703 -1.573 1 96.19 59 SER A N 1
ATOM 450 C CA . SER A 1 59 ? 6.023 -25.891 -1.402 1 96.19 59 SER A CA 1
ATOM 451 C C . SER A 1 59 ? 6.367 -26.234 0.042 1 96.19 59 SER A C 1
ATOM 453 O O . SER A 1 59 ? 5.523 -26.125 0.934 1 96.19 59 SER A O 1
ATOM 455 N N . ASN A 1 60 ? 7.59 -26.688 0.147 1 95.31 60 ASN A N 1
ATOM 456 C CA . ASN A 1 60 ? 8.109 -26.859 1.5 1 95.31 60 ASN A CA 1
ATOM 457 C C . ASN A 1 60 ? 8.148 -25.531 2.264 1 95.31 60 ASN A C 1
ATOM 459 O O . ASN A 1 60 ? 8.281 -24.469 1.661 1 95.31 60 ASN A O 1
ATOM 463 N N . GLU A 1 61 ? 8.031 -25.594 3.551 1 92.12 61 GLU A N 1
ATOM 464 C CA . GLU A 1 61 ? 7.941 -24.344 4.312 1 92.12 61 GLU A CA 1
ATOM 465 C C . GLU A 1 61 ? 9.133 -24.188 5.258 1 92.12 61 GLU A C 1
ATOM 467 O O . GLU A 1 61 ? 9.172 -23.266 6.066 1 92.12 61 GLU A O 1
ATOM 472 N N . THR A 1 62 ? 10.047 -25.094 5.133 1 89.44 62 THR A N 1
ATOM 473 C CA . THR A 1 62 ? 11.219 -25.016 6.008 1 89.44 62 THR A CA 1
ATOM 474 C C . THR A 1 62 ? 11.945 -23.688 5.812 1 89.44 62 THR A C 1
ATOM 476 O O . THR A 1 62 ? 12.391 -23.375 4.707 1 89.44 62 THR A O 1
ATOM 479 N N . GLY A 1 63 ? 12.07 -22.922 6.902 1 88.81 63 GLY A N 1
ATOM 480 C CA . GLY A 1 63 ? 12.797 -21.656 6.863 1 88.81 63 GLY A CA 1
ATOM 481 C C . GLY A 1 63 ? 12.094 -20.594 6.055 1 88.81 63 GLY A C 1
ATOM 482 O O . GLY A 1 63 ? 12.719 -19.625 5.613 1 88.81 63 GLY A O 1
ATOM 483 N N . SER A 1 64 ? 10.883 -20.812 5.75 1 87.62 64 SER A N 1
ATOM 484 C CA . SER A 1 64 ? 10.133 -19.891 4.918 1 87.62 64 SER A CA 1
ATOM 485 C C . SER A 1 64 ? 9.883 -18.578 5.648 1 87.62 64 SER A C 1
ATOM 487 O O . SER A 1 64 ? 9.609 -18.562 6.848 1 87.62 64 SER A O 1
ATOM 489 N N . GLY A 1 65 ? 10.062 -17.406 4.98 1 83.56 65 GLY A N 1
ATOM 490 C CA . GLY A 1 65 ? 9.672 -16.094 5.473 1 83.56 65 GLY A CA 1
ATOM 491 C C . GLY A 1 65 ? 8.281 -15.688 5.039 1 83.56 65 GLY A C 1
ATOM 492 O O . GLY A 1 65 ? 7.406 -15.453 5.879 1 83.56 65 GLY A O 1
ATOM 493 N N . ILE A 1 66 ? 8.031 -15.641 3.775 1 85.56 66 ILE A N 1
ATOM 494 C CA . ILE A 1 66 ? 6.727 -15.414 3.166 1 85.56 66 ILE A CA 1
ATOM 495 C C . ILE A 1 66 ? 6.32 -16.641 2.346 1 85.56 66 ILE A C 1
ATOM 497 O O . ILE A 1 66 ? 6.918 -16.922 1.308 1 85.56 66 ILE A O 1
ATOM 501 N N . THR A 1 67 ? 5.312 -17.344 2.811 1 89.94 67 THR A N 1
ATOM 502 C CA . THR A 1 67 ? 4.875 -18.547 2.127 1 89.94 67 THR A CA 1
ATOM 503 C C . THR A 1 67 ? 3.691 -18.266 1.21 1 89.94 67 THR A C 1
ATOM 505 O O . THR A 1 67 ? 2.811 -17.469 1.558 1 89.94 67 THR A O 1
ATOM 508 N N . MET A 1 68 ? 3.686 -18.969 0.127 1 90.62 68 MET A N 1
ATOM 509 C CA . MET A 1 68 ? 2.564 -18.859 -0.803 1 90.62 68 MET A CA 1
ATOM 510 C C . MET A 1 68 ? 1.464 -19.859 -0.441 1 90.62 68 MET A C 1
ATOM 512 O O . MET A 1 68 ? 0.343 -19.75 -0.944 1 90.62 68 MET A O 1
ATOM 516 N N . ASN A 1 69 ? 1.72 -20.719 0.46 1 91.88 69 ASN A N 1
ATOM 517 C CA . ASN A 1 69 ? 0.88 -21.891 0.683 1 91.88 69 ASN A CA 1
ATOM 518 C C . ASN A 1 69 ? -0.453 -21.5 1.321 1 91.88 69 ASN A C 1
ATOM 520 O O . ASN A 1 69 ? -1.414 -22.281 1.267 1 91.88 69 ASN A O 1
ATOM 524 N N . ASN A 1 70 ? -0.497 -20.328 1.88 1 87 70 ASN A N 1
ATOM 525 C CA . ASN A 1 70 ? -1.756 -19.906 2.482 1 87 70 ASN A CA 1
ATOM 526 C C . ASN A 1 70 ? -2.82 -19.625 1.424 1 87 70 ASN A C 1
ATOM 528 O O . ASN A 1 70 ? -4.012 -19.812 1.674 1 87 70 ASN A O 1
ATOM 532 N N . LYS A 1 71 ? -2.395 -19.281 0.318 1 91.19 71 LYS A N 1
ATOM 533 C CA . LYS A 1 71 ? -3.322 -18.812 -0.708 1 91.19 71 LYS A CA 1
ATOM 534 C C . LYS A 1 71 ? -3.4 -19.797 -1.868 1 91.19 71 LYS A C 1
ATOM 536 O O . LYS A 1 71 ? -4.469 -20 -2.445 1 91.19 71 LYS A O 1
ATOM 541 N N . PHE A 1 72 ? -2.17 -20.406 -2.117 1 89.69 72 PHE A N 1
ATOM 542 C CA . PHE A 1 72 ? -2.105 -21.234 -3.314 1 89.69 72 PHE A CA 1
ATOM 543 C C . PHE A 1 72 ? -1.374 -22.547 -3.031 1 89.69 72 PHE A C 1
ATOM 545 O O . PHE A 1 72 ? -0.562 -22.609 -2.107 1 89.69 72 PHE A O 1
ATOM 552 N N . GLY A 1 73 ? -1.696 -23.547 -3.924 1 93.69 73 GLY A N 1
ATOM 553 C CA . GLY A 1 73 ? -0.946 -24.797 -3.893 1 93.69 73 GLY A CA 1
ATOM 554 C C . GLY A 1 73 ? -1.732 -25.953 -3.305 1 93.69 73 GLY A C 1
ATOM 555 O O . GLY A 1 73 ? -2.213 -25.859 -2.172 1 93.69 73 GLY A O 1
ATOM 556 N N . CYS A 1 74 ? -1.779 -26.984 -4.008 1 94.31 74 CYS A N 1
ATOM 557 C CA . CYS A 1 74 ? -2.406 -28.219 -3.562 1 94.31 74 CYS A CA 1
ATOM 558 C C . CYS A 1 74 ? -1.547 -28.922 -2.518 1 94.31 74 CYS A C 1
ATOM 560 O O . CYS A 1 74 ? -0.333 -29.047 -2.691 1 94.31 74 CYS A O 1
ATOM 562 N N . ARG A 1 75 ? -2.225 -29.391 -1.477 1 93.81 75 ARG A N 1
ATOM 563 C CA . ARG A 1 75 ? -1.497 -30.203 -0.507 1 93.81 75 ARG A CA 1
ATOM 564 C C . ARG A 1 75 ? -0.984 -31.484 -1.145 1 93.81 75 ARG A C 1
ATOM 566 O O . ARG A 1 75 ? -1.659 -32.062 -1.99 1 93.81 75 ARG A O 1
ATOM 573 N N . LEU A 1 76 ? 0.166 -31.844 -0.722 1 96.38 76 LEU A N 1
ATOM 574 C CA . LEU A 1 76 ? 0.789 -33.031 -1.3 1 96.38 76 LEU A CA 1
ATOM 575 C C . LEU A 1 76 ? -0.141 -34.219 -1.203 1 96.38 76 LEU A C 1
ATOM 577 O O . LEU A 1 76 ? -0.25 -35 -2.15 1 96.38 76 LEU A O 1
ATOM 581 N N . GLU A 1 77 ? -0.826 -34.344 -0.15 1 94.69 77 GLU A N 1
ATOM 582 C CA . GLU A 1 77 ? -1.703 -35.469 0.08 1 94.69 77 GLU A CA 1
ATOM 583 C C . GLU A 1 77 ? -2.902 -35.469 -0.863 1 94.69 77 GLU A C 1
ATOM 585 O O . GLU A 1 77 ? -3.553 -36.469 -1.077 1 94.69 77 GLU A O 1
ATOM 590 N N . ASP A 1 78 ? -3.209 -34.312 -1.42 1 95.12 78 ASP A N 1
ATOM 591 C CA . ASP A 1 78 ? -4.375 -34.156 -2.287 1 95.12 78 ASP A CA 1
ATOM 592 C C . ASP A 1 78 ? -3.979 -34.25 -3.76 1 95.12 78 ASP A C 1
ATOM 594 O O . ASP A 1 78 ? -4.84 -34.344 -4.637 1 95.12 78 ASP A O 1
ATOM 598 N N . ALA A 1 79 ? -2.699 -34.25 -4.055 1 98.06 79 ALA A N 1
ATOM 599 C CA . ALA A 1 79 ? -2.193 -34.125 -5.422 1 98.06 79 ALA A CA 1
ATOM 600 C C . ALA A 1 79 ? -2.639 -35.344 -6.262 1 98.06 79 ALA A C 1
ATOM 602 O O . ALA A 1 79 ? -3.092 -35.156 -7.395 1 98.06 79 ALA A O 1
ATOM 603 N N . GLY A 1 80 ? -2.525 -36.531 -5.672 1 98.12 80 GLY A N 1
ATOM 604 C CA . GLY A 1 80 ? -2.924 -37.719 -6.398 1 98.12 80 GLY A CA 1
ATOM 605 C C . GLY A 1 80 ? -4.375 -37.688 -6.84 1 98.12 80 GLY A C 1
ATOM 606 O O . GLY A 1 80 ? -4.684 -38 -7.992 1 98.12 80 GLY A O 1
ATOM 607 N N . ASN A 1 81 ? -5.195 -37.344 -5.914 1 97.62 81 ASN A N 1
ATOM 608 C CA . ASN A 1 81 ? -6.621 -37.25 -6.219 1 97.62 81 ASN A CA 1
ATOM 609 C C . ASN A 1 81 ? -6.898 -36.25 -7.32 1 97.62 81 ASN A C 1
ATOM 611 O O . ASN A 1 81 ? -7.699 -36.5 -8.219 1 97.62 81 ASN A O 1
ATOM 615 N N . LEU A 1 82 ? -6.262 -35.125 -7.293 1 97.69 82 LEU A N 1
ATOM 616 C CA . LEU A 1 82 ? -6.461 -34.094 -8.297 1 97.69 82 LEU A CA 1
ATOM 617 C C . LEU A 1 82 ? -5.984 -34.562 -9.664 1 97.69 82 LEU A C 1
ATOM 619 O O . LEU A 1 82 ? -6.621 -34.25 -10.68 1 97.69 82 LEU A O 1
ATOM 623 N N . LEU A 1 83 ? -4.898 -35.281 -9.672 1 98.75 83 LEU A N 1
ATOM 624 C CA . LEU A 1 83 ? -4.379 -35.812 -10.914 1 98.75 83 LEU A CA 1
ATOM 625 C C . LEU A 1 83 ? -5.352 -36.844 -11.508 1 98.75 83 LEU A C 1
ATOM 627 O O . LEU A 1 83 ? -5.559 -36.875 -12.727 1 98.75 83 LEU A O 1
ATOM 631 N N . GLN A 1 84 ? -5.938 -37.594 -10.648 1 98.69 84 GLN A N 1
ATOM 632 C CA . GLN A 1 84 ? -6.922 -38.562 -11.109 1 98.69 84 GLN A CA 1
ATOM 633 C C . GLN A 1 84 ? -8.148 -37.875 -11.703 1 98.69 84 GLN A C 1
ATOM 635 O O . GLN A 1 84 ? -8.633 -38.281 -12.766 1 98.69 84 GLN A O 1
ATOM 640 N N . ILE A 1 85 ? -8.562 -36.906 -11.023 1 98.06 85 ILE A N 1
ATOM 641 C CA . ILE A 1 85 ? -9.727 -36.188 -11.484 1 98.06 85 ILE A CA 1
ATOM 642 C C . ILE A 1 85 ? -9.422 -35.531 -12.828 1 98.06 85 ILE A C 1
ATOM 644 O O . ILE A 1 85 ? -10.25 -35.562 -13.742 1 98.06 85 ILE A O 1
ATOM 648 N N . ALA A 1 86 ? -8.266 -34.938 -12.961 1 98.31 86 ALA A N 1
ATOM 649 C CA . ALA A 1 86 ? -7.859 -34.312 -14.227 1 98.31 86 ALA A CA 1
ATOM 650 C C . ALA A 1 86 ? -7.895 -35.344 -15.359 1 98.31 86 ALA A C 1
ATOM 652 O O . ALA A 1 86 ? -8.383 -35.062 -16.453 1 98.31 86 ALA A O 1
ATOM 653 N N . SER A 1 87 ? -7.371 -36.531 -15.062 1 98.25 87 SER A N 1
ATOM 654 C CA . SER A 1 87 ? -7.387 -37.594 -16.047 1 98.25 87 SER A CA 1
ATOM 655 C C . SER A 1 87 ? -8.812 -37.969 -16.438 1 98.25 87 SER A C 1
ATOM 657 O O . SER A 1 87 ? -9.133 -38.094 -17.625 1 98.25 87 SER A O 1
ATOM 659 N N . PHE A 1 88 ? -9.648 -38.094 -15.445 1 97.44 88 PHE A N 1
ATOM 660 C CA . PHE A 1 88 ? -11.047 -38.438 -15.672 1 97.44 88 PHE A CA 1
ATOM 661 C C . PHE A 1 88 ? -11.742 -37.406 -16.516 1 97.44 88 PHE A C 1
ATOM 663 O O . PHE A 1 88 ? -12.586 -37.719 -17.359 1 97.44 88 PHE A O 1
ATOM 670 N N . MET A 1 89 ? -11.375 -36.219 -16.375 1 97.38 89 MET A N 1
ATOM 671 C CA . MET A 1 89 ? -11.992 -35.094 -17.094 1 97.38 89 MET A CA 1
ATOM 672 C C . MET A 1 89 ? -11.398 -34.938 -18.484 1 97.38 89 MET A C 1
ATOM 674 O O . MET A 1 89 ? -11.836 -34.094 -19.266 1 97.38 89 MET A O 1
ATOM 678 N N . GLY A 1 90 ? -10.359 -35.688 -18.781 1 97.19 90 GLY A N 1
ATOM 679 C CA . GLY A 1 90 ? -9.773 -35.688 -20.109 1 97.19 90 GLY A CA 1
ATOM 680 C C . GLY A 1 90 ? -8.672 -34.656 -20.281 1 97.19 90 GLY A C 1
ATOM 681 O O . GLY A 1 90 ? -8.328 -34.281 -21.406 1 97.19 90 GLY A O 1
ATOM 682 N N . PHE A 1 91 ? -8.203 -34.125 -19.203 1 98 91 PHE A N 1
ATOM 683 C CA . PHE A 1 91 ? -7.137 -33.125 -19.281 1 98 91 PHE A CA 1
ATOM 684 C C . PHE A 1 91 ? -5.77 -33.812 -19.234 1 98 91 PHE A C 1
ATOM 686 O O . PHE A 1 91 ? -5.625 -34.906 -18.688 1 98 91 PHE A O 1
ATOM 693 N N . LYS A 1 92 ? -4.797 -33.125 -19.812 1 98.19 92 LYS A N 1
ATOM 694 C CA . LYS A 1 92 ? -3.398 -33.562 -19.734 1 98.19 92 LYS A CA 1
ATOM 695 C C . LYS A 1 92 ? -2.617 -32.719 -18.75 1 98.19 92 LYS A C 1
ATOM 697 O O . LYS A 1 92 ? -2.453 -31.5 -18.953 1 98.19 92 LYS A O 1
ATOM 702 N N . VAL A 1 93 ? -2.189 -33.344 -17.719 1 98.75 93 VAL A N 1
ATOM 703 C CA . VAL A 1 93 ? -1.253 -32.688 -16.812 1 98.75 93 VAL A CA 1
ATOM 704 C C . VAL A 1 93 ? 0.18 -32.938 -17.281 1 98.75 93 VAL A C 1
ATOM 706 O O . VAL A 1 93 ? 0.642 -34.094 -17.297 1 98.75 93 VAL A O 1
ATOM 709 N N . VAL A 1 94 ? 0.833 -31.859 -17.656 1 98.75 94 VAL A N 1
ATOM 710 C CA . VAL A 1 94 ? 2.117 -32.031 -18.328 1 98.75 94 VAL A CA 1
ATOM 711 C C . VAL A 1 94 ? 3.256 -31.781 -17.344 1 98.75 94 VAL A C 1
ATOM 713 O O . VAL A 1 94 ? 4.43 -31.938 -17.688 1 98.75 94 VAL A O 1
ATOM 716 N N . GLY A 1 95 ? 2.895 -31.375 -16.125 1 98.75 95 GLY A N 1
ATOM 717 C CA . GLY A 1 95 ? 3.982 -31.188 -15.188 1 98.75 95 GLY A CA 1
ATOM 718 C C . GLY A 1 95 ? 3.512 -30.703 -13.82 1 98.75 95 GLY A C 1
ATOM 719 O O . GLY A 1 95 ? 2.312 -30.719 -13.539 1 98.75 95 GLY A O 1
ATOM 720 N N . ILE A 1 96 ? 4.547 -30.391 -12.938 1 98.81 96 ILE A N 1
ATOM 721 C CA . ILE A 1 96 ? 4.355 -29.938 -11.57 1 98.81 96 ILE A CA 1
ATOM 722 C C . ILE A 1 96 ? 5.012 -28.562 -11.391 1 98.81 96 ILE A C 1
ATOM 724 O O . ILE A 1 96 ? 6.09 -28.312 -11.938 1 98.81 96 ILE A O 1
ATOM 728 N N . ALA A 1 97 ? 4.273 -27.703 -10.727 1 98.38 97 ALA A N 1
ATOM 729 C CA . ALA A 1 97 ? 4.797 -26.391 -10.406 1 98.38 97 ALA A CA 1
ATOM 730 C C . ALA A 1 97 ? 4.773 -26.141 -8.898 1 98.38 97 ALA A C 1
ATOM 732 O O . ALA A 1 97 ? 3.936 -26.688 -8.188 1 98.38 97 ALA A O 1
ATOM 733 N N . PHE A 1 98 ? 5.711 -25.344 -8.383 1 97.44 98 PHE A N 1
ATOM 734 C CA . PHE A 1 98 ? 5.664 -24.828 -7.023 1 97.44 98 PHE A CA 1
ATOM 735 C C . PHE A 1 98 ? 6.32 -23.453 -6.941 1 97.44 98 PHE A C 1
ATOM 737 O O . PHE A 1 98 ? 6.898 -22.969 -7.918 1 97.44 98 PHE A O 1
ATOM 744 N N . HIS A 1 99 ? 6.117 -22.766 -5.879 1 96.19 99 HIS A N 1
ATOM 745 C CA . HIS A 1 99 ? 6.746 -21.484 -5.562 1 96.19 99 HIS A CA 1
ATOM 746 C C . HIS A 1 99 ? 7.094 -21.406 -4.082 1 96.19 99 HIS A C 1
ATOM 748 O O . HIS A 1 99 ? 6.211 -21.516 -3.225 1 96.19 99 HIS A O 1
ATOM 754 N N . VAL A 1 100 ? 8.305 -21.109 -3.773 1 95.06 100 VAL A N 1
ATOM 755 C CA . VAL A 1 100 ? 8.773 -21.25 -2.398 1 95.06 100 VAL A CA 1
ATOM 756 C C . VAL A 1 100 ? 8.508 -19.938 -1.64 1 95.06 100 VAL A C 1
ATOM 758 O O . VAL A 1 100 ? 8.742 -19.859 -0.432 1 95.06 100 VAL A O 1
ATOM 761 N N . GLY A 1 101 ? 8 -18.984 -2.311 1 91.69 101 GLY A N 1
ATOM 762 C CA . GLY A 1 101 ? 7.801 -17.688 -1.678 1 91.69 101 GLY A CA 1
ATOM 763 C C . GLY A 1 101 ? 9.047 -16.828 -1.672 1 91.69 101 GLY A C 1
ATOM 764 O O . GLY A 1 101 ? 9.797 -16.797 -2.654 1 91.69 101 GLY A O 1
ATOM 765 N N . ALA A 1 102 ? 9.117 -15.977 -0.617 1 86.94 102 ALA A N 1
ATOM 766 C CA . ALA A 1 102 ? 10.25 -15.055 -0.529 1 86.94 102 ALA A CA 1
ATOM 767 C C . ALA A 1 102 ? 10.797 -15 0.892 1 86.94 102 ALA A C 1
ATOM 769 O O . ALA A 1 102 ? 10.195 -15.547 1.82 1 86.94 102 ALA A O 1
ATOM 770 N N . ALA A 1 103 ? 11.977 -14.445 1.012 1 86.38 103 ALA A N 1
ATOM 771 C CA . ALA A 1 103 ? 12.609 -14.141 2.293 1 86.38 103 ALA A CA 1
ATOM 772 C C . ALA A 1 103 ? 12.867 -15.414 3.094 1 86.38 103 ALA A C 1
ATOM 774 O O . ALA A 1 103 ? 12.688 -15.438 4.312 1 86.38 103 ALA A O 1
ATOM 775 N N . TYR A 1 104 ? 13.078 -16.516 2.434 1 89.25 104 TYR A N 1
ATOM 776 C CA . TYR A 1 104 ? 13.391 -17.75 3.141 1 89.25 104 TYR A CA 1
ATOM 777 C C . TYR A 1 104 ? 14.828 -17.75 3.641 1 89.25 104 TYR A C 1
ATOM 779 O O . TYR A 1 104 ? 15.68 -17.047 3.098 1 89.25 104 TYR A O 1
ATOM 787 N N . ARG A 1 105 ? 15.219 -18.562 4.605 1 88.12 105 ARG A N 1
ATOM 788 C CA . ARG A 1 105 ? 16.5 -18.547 5.312 1 88.12 105 ARG A CA 1
ATOM 789 C C . ARG A 1 105 ? 17.531 -19.422 4.613 1 88.12 105 ARG A C 1
ATOM 791 O O . ARG A 1 105 ? 18.734 -19.141 4.68 1 88.12 105 ARG A O 1
ATOM 798 N N . CYS A 1 106 ? 17.016 -20.547 4.051 1 91.62 106 CYS A N 1
ATOM 799 C CA . CYS A 1 106 ? 17.938 -21.547 3.52 1 91.62 106 CYS A CA 1
ATOM 800 C C . CYS A 1 106 ? 17.484 -22.031 2.143 1 91.62 106 CYS A C 1
ATOM 802 O O . CYS A 1 106 ? 16.297 -22.234 1.911 1 91.62 106 CYS A O 1
ATOM 804 N N . PRO A 1 107 ? 18.5 -22.234 1.266 1 94.12 107 PRO A N 1
ATOM 805 C CA . PRO A 1 107 ? 18.172 -22.688 -0.087 1 94.12 107 PRO A CA 1
ATOM 806 C C . PRO A 1 107 ? 17.578 -24.094 -0.108 1 94.12 107 PRO A C 1
ATOM 808 O O . PRO A 1 107 ? 17.016 -24.531 -1.122 1 94.12 107 PRO A O 1
ATOM 811 N N . ASP A 1 108 ? 17.672 -24.812 1 1 96.19 108 ASP A N 1
ATOM 812 C CA . ASP A 1 108 ? 17.188 -26.203 1.089 1 96.19 108 ASP A CA 1
ATOM 813 C C . ASP A 1 108 ? 15.688 -26.281 0.82 1 96.19 108 ASP A C 1
ATOM 815 O O . ASP A 1 108 ? 15.172 -27.344 0.471 1 96.19 108 ASP A O 1
ATOM 819 N N . ILE A 1 109 ? 15.016 -25.234 1 1 96.81 109 ILE A N 1
ATOM 820 C CA . ILE A 1 109 ? 13.578 -25.188 0.735 1 96.81 109 ILE A CA 1
ATOM 821 C C . ILE A 1 109 ? 13.312 -25.578 -0.715 1 96.81 109 ILE A C 1
ATOM 823 O O . ILE A 1 109 ? 12.312 -26.25 -1.011 1 96.81 109 ILE A O 1
ATOM 827 N N . PHE A 1 110 ? 14.211 -25.25 -1.65 1 97.56 110 PHE A N 1
ATOM 828 C CA . PHE A 1 110 ? 14.07 -25.641 -3.051 1 97.56 110 PHE A CA 1
ATOM 829 C C . PHE A 1 110 ? 14.305 -27.125 -3.23 1 97.56 110 PHE A C 1
ATOM 831 O O . PHE A 1 110 ? 13.531 -27.812 -3.9 1 97.56 110 PHE A O 1
ATOM 838 N N . ALA A 1 111 ? 15.375 -27.594 -2.607 1 98.25 111 ALA A N 1
ATOM 839 C CA . ALA A 1 111 ? 15.719 -29 -2.746 1 98.25 111 ALA A CA 1
ATOM 840 C C . ALA A 1 111 ? 14.586 -29.891 -2.236 1 98.25 111 ALA A C 1
ATOM 842 O O . ALA A 1 111 ? 14.203 -30.859 -2.896 1 98.25 111 ALA A O 1
ATOM 843 N N . ARG A 1 112 ? 14.094 -29.531 -1.163 1 98.12 112 ARG A N 1
ATOM 844 C CA . ARG A 1 112 ? 13 -30.297 -0.573 1 98.12 112 ARG A CA 1
ATOM 845 C C . ARG A 1 112 ? 11.75 -30.234 -1.441 1 98.12 112 ARG A C 1
ATOM 847 O O . ARG A 1 112 ? 11.062 -31.234 -1.636 1 98.12 112 ARG A O 1
ATOM 854 N N . SER A 1 113 ? 11.422 -29.078 -1.928 1 98.44 113 SER A N 1
ATOM 855 C CA . SER A 1 113 ? 10.258 -28.906 -2.793 1 98.44 113 SER A CA 1
ATOM 856 C C . SER A 1 113 ? 10.422 -29.688 -4.094 1 98.44 113 SER A C 1
ATOM 858 O O . SER A 1 113 ? 9.453 -30.266 -4.602 1 98.44 113 SER A O 1
ATOM 860 N N . ILE A 1 114 ? 11.609 -29.75 -4.621 1 98.75 114 ILE A N 1
ATOM 861 C CA . ILE A 1 114 ? 11.891 -30.5 -5.84 1 98.75 114 ILE A CA 1
ATOM 862 C C . ILE A 1 114 ? 11.695 -31.984 -5.582 1 98.75 114 ILE A C 1
ATOM 864 O O . ILE A 1 114 ? 11.102 -32.688 -6.402 1 98.75 114 ILE A O 1
ATOM 868 N N . ALA A 1 115 ? 12.18 -32.406 -4.445 1 98.75 115 ALA A N 1
ATOM 869 C CA . ALA A 1 115 ? 11.977 -33.812 -4.07 1 98.75 115 ALA A CA 1
ATOM 870 C C . ALA A 1 115 ? 10.492 -34.156 -3.963 1 98.75 115 ALA A C 1
ATOM 872 O O . ALA A 1 115 ? 10.055 -35.188 -4.441 1 98.75 115 ALA A O 1
ATOM 873 N N . GLU A 1 116 ? 9.797 -33.312 -3.354 1 98.56 116 GLU A N 1
ATOM 874 C CA . GLU A 1 116 ? 8.352 -33.5 -3.221 1 98.56 116 GLU A CA 1
ATOM 875 C C . GLU A 1 116 ? 7.668 -33.469 -4.582 1 98.56 116 GLU A C 1
ATOM 877 O O . GLU A 1 116 ? 6.762 -34.281 -4.836 1 98.56 116 GLU A O 1
ATOM 882 N N . ALA A 1 117 ? 8.094 -32.562 -5.418 1 98.81 117 ALA A N 1
ATOM 883 C CA . ALA A 1 117 ? 7.547 -32.5 -6.773 1 98.81 117 ALA A CA 1
ATOM 884 C C . ALA A 1 117 ? 7.781 -33.812 -7.523 1 98.81 117 ALA A C 1
ATOM 886 O O . ALA A 1 117 ? 6.93 -34.25 -8.297 1 98.81 117 ALA A O 1
ATOM 887 N N . ARG A 1 118 ? 8.93 -34.438 -7.297 1 98.75 118 ARG A N 1
ATOM 888 C CA . ARG A 1 118 ? 9.242 -35.688 -7.961 1 98.75 118 ARG A CA 1
ATOM 889 C C . ARG A 1 118 ? 8.234 -36.781 -7.578 1 98.75 118 ARG A C 1
ATOM 891 O O . ARG A 1 118 ? 7.773 -37.531 -8.438 1 98.75 118 ARG A O 1
ATOM 898 N N . SER A 1 119 ? 7.906 -36.781 -6.34 1 98.56 119 SER A N 1
ATOM 899 C CA . SER A 1 119 ? 6.934 -37.75 -5.867 1 98.56 119 SER A CA 1
ATOM 900 C C . SER A 1 119 ? 5.594 -37.594 -6.578 1 98.56 119 SER A C 1
ATOM 902 O O . SER A 1 119 ? 5 -38.562 -7.031 1 98.56 119 SER A O 1
ATOM 904 N N . VAL A 1 120 ? 5.141 -36.406 -6.703 1 98.75 120 VAL A N 1
ATOM 905 C CA . VAL A 1 120 ? 3.871 -36.125 -7.367 1 98.75 120 VAL A CA 1
ATOM 906 C C . VAL A 1 120 ? 4.008 -36.406 -8.867 1 98.75 120 VAL A C 1
ATOM 908 O O . VAL A 1 120 ? 3.074 -36.875 -9.508 1 98.75 120 VAL A O 1
ATOM 911 N N . PHE A 1 121 ? 5.141 -36.031 -9.375 1 98.75 121 PHE A N 1
ATOM 912 C CA . PHE A 1 121 ? 5.457 -36.25 -10.781 1 98.75 121 PHE A CA 1
ATOM 913 C C . PHE A 1 121 ? 5.301 -37.75 -11.133 1 98.75 121 PHE A C 1
ATOM 915 O O . PHE A 1 121 ? 4.664 -38.094 -12.125 1 98.75 121 PHE A O 1
ATOM 922 N N . ASP A 1 122 ? 5.777 -38.594 -10.289 1 98.62 122 ASP A N 1
ATOM 923 C CA . ASP A 1 122 ? 5.699 -40.062 -10.484 1 98.62 122 ASP A CA 1
ATOM 924 C C . ASP A 1 122 ? 4.258 -40.531 -10.414 1 98.62 122 ASP A C 1
ATOM 926 O O . ASP A 1 122 ? 3.861 -41.438 -11.164 1 98.62 122 ASP A O 1
ATOM 930 N N . GLU A 1 123 ? 3.529 -39.969 -9.539 1 98.5 123 GLU A N 1
ATOM 931 C CA . GLU A 1 123 ? 2.107 -40.281 -9.477 1 98.5 123 GLU A CA 1
ATOM 932 C C . GLU A 1 123 ? 1.403 -39.938 -10.781 1 98.5 123 GLU A C 1
ATOM 934 O O . GLU A 1 123 ? 0.552 -40.688 -11.258 1 98.5 123 GLU A O 1
ATOM 939 N N . GLY A 1 124 ? 1.759 -38.781 -11.312 1 98.75 124 GLY A N 1
ATOM 940 C CA . GLY A 1 124 ? 1.197 -38.375 -12.586 1 98.75 124 GLY A CA 1
ATOM 941 C C . GLY A 1 124 ? 1.512 -39.344 -13.711 1 98.75 124 GLY A C 1
ATOM 942 O O . GLY A 1 124 ? 0.633 -39.688 -14.508 1 98.75 124 GLY A O 1
ATOM 943 N N . ILE A 1 125 ? 2.734 -39.844 -13.719 1 98.44 125 ILE A N 1
ATOM 944 C CA . ILE A 1 125 ? 3.162 -40.781 -14.727 1 98.44 125 ILE A CA 1
ATOM 945 C C . ILE A 1 125 ? 2.361 -42.094 -14.578 1 98.44 125 ILE A C 1
ATOM 947 O O . ILE A 1 125 ? 1.853 -42.625 -15.562 1 98.44 125 ILE A O 1
ATOM 951 N N . ARG A 1 126 ? 2.209 -42.5 -13.383 1 98.31 126 ARG A N 1
ATOM 952 C CA . ARG A 1 126 ? 1.483 -43.75 -13.117 1 98.31 126 ARG A CA 1
ATOM 953 C C . ARG A 1 126 ? 0.034 -43.656 -13.586 1 98.31 126 ARG A C 1
ATOM 955 O O . ARG A 1 126 ? -0.54 -44.625 -14.07 1 98.31 126 ARG A O 1
ATOM 962 N N . ILE A 1 127 ? -0.522 -42.5 -13.414 1 98.25 127 ILE A N 1
ATOM 963 C CA . ILE A 1 127 ? -1.917 -42.281 -13.773 1 98.25 127 ILE A CA 1
ATOM 964 C C . ILE A 1 127 ? -2.049 -42.156 -15.289 1 98.25 127 ILE A C 1
ATOM 966 O O . ILE A 1 127 ? -3.123 -42.406 -15.844 1 98.25 127 ILE A O 1
ATOM 970 N N . GLY A 1 128 ? -0.964 -41.812 -15.961 1 98.31 128 GLY A N 1
ATOM 971 C CA . GLY A 1 128 ? -0.973 -41.75 -17.422 1 98.31 128 GLY A CA 1
ATOM 972 C C . GLY A 1 128 ? -0.785 -40.375 -17.984 1 98.31 128 GLY A C 1
ATOM 973 O O . GLY A 1 128 ? -0.941 -40.156 -19.188 1 98.31 128 GLY A O 1
ATOM 974 N N . HIS A 1 129 ? -0.549 -39.406 -17.188 1 98.75 129 HIS A N 1
ATOM 975 C CA . HIS A 1 129 ? -0.273 -38.031 -17.672 1 98.75 129 HIS A CA 1
ATOM 976 C C . HIS A 1 129 ? 1.103 -37.969 -18.328 1 98.75 129 HIS A C 1
ATOM 978 O O . HIS A 1 129 ? 2.012 -38.719 -17.953 1 98.75 129 HIS A O 1
ATOM 984 N N . PRO A 1 130 ? 1.37 -37.094 -19.297 1 98.19 130 PRO A N 1
ATOM 985 C CA . PRO A 1 130 ? 2.652 -37 -19.984 1 98.19 130 PRO A CA 1
ATOM 986 C C . PRO A 1 130 ? 3.793 -36.562 -19.078 1 98.19 130 PRO A C 1
ATOM 988 O O . PRO A 1 130 ? 4.926 -37.031 -19.234 1 98.19 130 PRO A O 1
ATOM 991 N N . MET A 1 131 ? 3.627 -35.688 -18.203 1 98.62 131 MET A N 1
ATOM 992 C CA . MET A 1 131 ? 4.566 -35.156 -17.219 1 98.62 131 MET A CA 1
ATOM 993 C C . MET A 1 131 ? 5.91 -34.844 -17.875 1 98.62 131 MET A C 1
ATOM 995 O O . MET A 1 131 ? 6.816 -35.656 -17.875 1 98.62 131 MET A O 1
ATOM 999 N N . THR A 1 132 ? 6.125 -33.656 -18.312 1 98.44 132 THR A N 1
ATOM 1000 C CA . THR A 1 132 ? 7.316 -33.312 -19.078 1 98.44 132 THR A CA 1
ATOM 1001 C C . THR A 1 132 ? 7.926 -32 -18.578 1 98.44 132 THR A C 1
ATOM 1003 O O . THR A 1 132 ? 9.016 -31.609 -19.016 1 98.44 132 THR A O 1
ATOM 1006 N N . VAL A 1 133 ? 7.258 -31.328 -17.656 1 98.62 133 VAL A N 1
ATOM 1007 C CA . VAL A 1 133 ? 7.707 -30 -17.25 1 98.62 133 VAL A CA 1
ATOM 1008 C C . VAL A 1 133 ? 7.785 -29.922 -15.727 1 98.62 133 VAL A C 1
ATOM 1010 O O . VAL A 1 133 ? 6.883 -30.391 -15.031 1 98.62 133 VAL A O 1
ATOM 1013 N N . LEU A 1 134 ? 8.836 -29.422 -15.203 1 98.81 134 LEU A N 1
ATOM 1014 C CA . LEU A 1 134 ? 8.953 -28.984 -13.812 1 98.81 134 LEU A CA 1
ATOM 1015 C C . LEU A 1 134 ? 9.156 -27.484 -13.727 1 98.81 134 LEU A C 1
ATOM 1017 O O . LEU A 1 134 ? 10.156 -26.953 -14.219 1 98.81 134 LEU A O 1
ATOM 1021 N N . ASP A 1 135 ? 8.195 -26.781 -13.18 1 98.44 135 ASP A N 1
ATOM 1022 C CA . ASP A 1 135 ? 8.305 -25.359 -12.914 1 98.44 135 ASP A CA 1
ATOM 1023 C C . ASP A 1 135 ? 8.688 -25.094 -11.461 1 98.44 135 ASP A C 1
ATOM 1025 O O . ASP A 1 135 ? 7.859 -25.234 -10.555 1 98.44 135 ASP A O 1
ATOM 1029 N N . ILE A 1 136 ? 9.914 -24.625 -11.266 1 98.12 136 ILE A N 1
ATOM 1030 C CA . ILE A 1 136 ? 10.398 -24.516 -9.898 1 98.12 136 ILE A CA 1
ATOM 1031 C C . ILE A 1 136 ? 10.086 -23.141 -9.344 1 98.12 136 ILE A C 1
ATOM 1033 O O . ILE A 1 136 ? 10.57 -22.75 -8.273 1 98.12 136 ILE A O 1
ATOM 1037 N N . GLY A 1 137 ? 9.305 -22.328 -10.07 1 96 137 GLY A N 1
ATOM 1038 C CA . GLY A 1 137 ? 8.711 -21.094 -9.578 1 96 137 GLY A CA 1
ATOM 1039 C C . GLY A 1 137 ? 9.734 -20.016 -9.297 1 96 137 GLY A C 1
ATOM 1040 O O . GLY A 1 137 ? 10.695 -19.844 -10.062 1 96 137 GLY A O 1
ATOM 1041 N N . GLY A 1 138 ? 9.297 -19.172 -8.289 1 93.19 138 GLY A N 1
ATOM 1042 C CA . GLY A 1 138 ? 10.125 -18.031 -7.914 1 93.19 138 GLY A CA 1
ATOM 1043 C C . GLY A 1 138 ? 10.797 -18.203 -6.566 1 93.19 138 GLY A C 1
ATOM 1044 O O . GLY A 1 138 ? 10.836 -19.312 -6.023 1 93.19 138 GLY A O 1
ATOM 1045 N N . GLY A 1 139 ? 11.406 -17.047 -6.145 1 91.12 139 GLY A N 1
ATOM 1046 C CA . GLY A 1 139 ? 12.102 -17.031 -4.867 1 91.12 139 GLY A CA 1
ATOM 1047 C C . GLY A 1 139 ? 13.602 -16.844 -5.008 1 91.12 139 GLY A C 1
ATOM 1048 O O . GLY A 1 139 ? 14.336 -16.922 -4.02 1 91.12 139 GLY A O 1
ATOM 1049 N N . PHE A 1 140 ? 14.031 -16.562 -6.207 1 93.38 140 PHE A N 1
ATOM 1050 C CA . PHE A 1 140 ? 15.445 -16.297 -6.457 1 93.38 140 PHE A CA 1
ATOM 1051 C C . PHE A 1 140 ? 15.836 -14.906 -5.984 1 93.38 140 PHE A C 1
ATOM 1053 O O . PHE A 1 140 ? 15.219 -13.914 -6.383 1 93.38 140 PHE A O 1
ATOM 1060 N N . THR A 1 141 ? 16.797 -14.883 -5.156 1 88.06 141 THR A N 1
ATOM 1061 C CA . THR A 1 141 ? 17.219 -13.602 -4.605 1 88.06 141 THR A CA 1
ATOM 1062 C C . THR A 1 141 ? 17.984 -12.781 -5.641 1 88.06 141 THR A C 1
ATOM 1064 O O . THR A 1 141 ? 18.609 -13.344 -6.539 1 88.06 141 THR A O 1
ATOM 1067 N N . GLY A 1 142 ? 17.812 -11.516 -5.57 1 88.12 142 GLY A N 1
ATOM 1068 C CA . GLY A 1 142 ? 18.562 -10.57 -6.391 1 88.12 142 GLY A CA 1
ATOM 1069 C C . GLY A 1 142 ? 19.062 -9.367 -5.617 1 88.12 142 GLY A C 1
ATOM 1070 O O . GLY A 1 142 ? 18.812 -9.242 -4.418 1 88.12 142 GLY A O 1
ATOM 1071 N N . GLY A 1 143 ? 19.844 -8.625 -6.363 1 89.44 143 GLY A N 1
ATOM 1072 C CA . GLY A 1 143 ? 20.344 -7.406 -5.738 1 89.44 143 GLY A CA 1
ATOM 1073 C C . GLY A 1 143 ? 21.859 -7.348 -5.652 1 89.44 143 GLY A C 1
ATOM 1074 O O . GLY A 1 143 ? 22.531 -8.336 -5.949 1 89.44 143 GLY A O 1
ATOM 1075 N N . LEU A 1 144 ? 22.312 -6.277 -5.105 1 86.62 144 LEU A N 1
ATOM 1076 C CA . LEU A 1 144 ? 23.719 -5.93 -5.133 1 86.62 144 LEU A CA 1
ATOM 1077 C C . LEU A 1 144 ? 24.516 -6.777 -4.137 1 86.62 144 LEU A C 1
ATOM 1079 O O . LEU A 1 144 ? 25.719 -6.938 -4.277 1 86.62 144 LEU A O 1
ATOM 1083 N N . ARG A 1 145 ? 23.891 -7.344 -3.215 1 90.62 145 ARG A N 1
ATOM 1084 C CA . ARG A 1 145 ? 24.578 -8.055 -2.146 1 90.62 145 ARG A CA 1
ATOM 1085 C C . ARG A 1 145 ? 24.156 -9.523 -2.105 1 90.62 145 ARG A C 1
ATOM 1087 O O . ARG A 1 145 ? 24.375 -10.211 -1.107 1 90.62 145 ARG A O 1
ATOM 1094 N N . SER A 1 146 ? 23.625 -10.016 -3.166 1 90 146 SER A N 1
ATOM 1095 C CA . SER A 1 146 ? 23 -11.336 -3.115 1 90 146 SER A CA 1
ATOM 1096 C C . SER A 1 146 ? 23.812 -12.352 -3.92 1 90 146 SER A C 1
ATOM 1098 O O . SER A 1 146 ? 23.406 -13.508 -4.059 1 90 146 SER A O 1
ATOM 1100 N N . HIS A 1 147 ? 25 -12.055 -4.363 1 90.94 147 HIS A N 1
ATOM 1101 C CA . HIS A 1 147 ? 25.75 -12.898 -5.289 1 90.94 147 HIS A CA 1
ATOM 1102 C C . HIS A 1 147 ? 26.031 -14.273 -4.684 1 90.94 147 HIS A C 1
ATOM 1104 O O . HIS A 1 147 ? 25.688 -15.297 -5.273 1 90.94 147 HIS A O 1
ATOM 1110 N N . ASP A 1 148 ? 26.625 -14.312 -3.512 1 92.62 148 ASP A N 1
ATOM 1111 C CA . ASP A 1 148 ? 26.984 -15.578 -2.873 1 92.62 148 ASP A CA 1
ATOM 1112 C C . ASP A 1 148 ? 25.75 -16.391 -2.537 1 92.62 148 ASP A C 1
ATOM 1114 O O . ASP A 1 148 ? 25.734 -17.609 -2.695 1 92.62 148 ASP A O 1
ATOM 1118 N N . LYS A 1 149 ? 24.812 -15.695 -2.07 1 92.19 149 LYS A N 1
ATOM 1119 C CA . LYS A 1 149 ? 23.562 -16.375 -1.746 1 92.19 149 LYS A CA 1
ATOM 1120 C C . LYS A 1 149 ? 22.938 -17 -2.988 1 92.19 149 LYS A C 1
ATOM 1122 O O . LYS A 1 149 ? 22.438 -18.125 -2.93 1 92.19 149 LYS A O 1
ATOM 1127 N N . LEU A 1 150 ? 22.984 -16.328 -4.09 1 93.56 150 LEU A N 1
ATOM 1128 C CA . LEU A 1 150 ? 22.422 -16.828 -5.344 1 93.56 150 LEU A CA 1
ATOM 1129 C C . LEU A 1 150 ? 23.219 -18.047 -5.828 1 93.56 150 LEU A C 1
ATOM 1131 O O . LEU A 1 150 ? 22.625 -19.031 -6.301 1 93.56 150 LEU A O 1
ATOM 1135 N N . LEU A 1 151 ? 24.516 -17.984 -5.73 1 94.94 151 LEU A N 1
ATOM 1136 C CA . LEU A 1 151 ? 25.344 -19.109 -6.156 1 94.94 151 LEU A CA 1
ATOM 1137 C C . LEU A 1 151 ? 25.016 -20.359 -5.344 1 94.94 151 LEU A C 1
ATOM 1139 O O . LEU A 1 151 ? 24.906 -21.453 -5.902 1 94.94 151 LEU A O 1
ATOM 1143 N N . LYS A 1 152 ? 24.922 -20.141 -4.102 1 96.25 152 LYS A N 1
ATOM 1144 C CA . LYS A 1 152 ? 24.578 -21.266 -3.232 1 96.25 152 LYS A CA 1
ATOM 1145 C C . LYS A 1 152 ? 23.203 -21.828 -3.582 1 96.25 152 LYS A C 1
ATOM 1147 O O . LYS A 1 152 ? 23 -23.047 -3.59 1 96.25 152 LYS A O 1
ATOM 1152 N N . LEU A 1 153 ? 22.297 -21.016 -3.822 1 96.19 153 LEU A N 1
ATOM 1153 C CA . LEU A 1 153 ? 20.953 -21.406 -4.23 1 96.19 153 LEU A CA 1
ATOM 1154 C C . LEU A 1 153 ? 21 -22.219 -5.52 1 96.19 153 LEU A C 1
ATOM 1156 O O . LEU A 1 153 ? 20.391 -23.281 -5.609 1 96.19 153 LEU A O 1
ATOM 1160 N N . CYS A 1 154 ? 21.719 -21.734 -6.484 1 96.5 154 CYS A N 1
ATOM 1161 C CA . CYS A 1 154 ? 21.812 -22.391 -7.781 1 96.5 154 CYS A CA 1
ATOM 1162 C C . CYS A 1 154 ? 22.438 -23.766 -7.645 1 96.5 154 CYS A C 1
ATOM 1164 O O . CYS A 1 154 ? 22 -24.719 -8.289 1 96.5 154 CYS A O 1
ATOM 1166 N N . GLU A 1 155 ? 23.406 -23.812 -6.809 1 97.69 155 GLU A N 1
ATOM 1167 C CA . GLU A 1 155 ? 24.047 -25.094 -6.574 1 97.69 155 GLU A CA 1
ATOM 1168 C C . GLU A 1 155 ? 23.078 -26.078 -5.93 1 97.69 155 GLU A C 1
ATOM 1170 O O . GLU A 1 155 ? 23.016 -27.25 -6.332 1 97.69 155 GLU A O 1
ATOM 1175 N N . THR A 1 156 ? 22.391 -25.625 -4.98 1 97.81 156 THR A N 1
ATOM 1176 C CA . THR A 1 156 ? 21.422 -26.469 -4.293 1 97.81 156 THR A CA 1
ATOM 1177 C C . THR A 1 156 ? 20.359 -26.969 -5.266 1 97.81 156 THR A C 1
ATOM 1179 O O . THR A 1 156 ? 20.016 -28.156 -5.258 1 97.81 156 THR A O 1
ATOM 1182 N N . ILE A 1 157 ? 19.875 -26.125 -6.09 1 98.06 157 ILE A N 1
ATOM 1183 C CA . ILE A 1 157 ? 18.844 -26.469 -7.07 1 98.06 157 ILE A CA 1
ATOM 1184 C C . ILE A 1 157 ? 19.422 -27.453 -8.078 1 98.06 157 ILE A C 1
ATOM 1186 O O . ILE A 1 157 ? 18.781 -28.453 -8.406 1 98.06 157 ILE A O 1
ATOM 1190 N N . ARG A 1 158 ? 20.641 -27.156 -8.57 1 97.88 158 ARG A N 1
ATOM 1191 C CA . ARG A 1 158 ? 21.281 -28.031 -9.547 1 97.88 158 ARG A CA 1
ATOM 1192 C C . ARG A 1 158 ? 21.406 -29.453 -9.008 1 97.88 158 ARG A C 1
ATOM 1194 O O . ARG A 1 158 ? 21.078 -30.406 -9.695 1 97.88 158 ARG A O 1
ATOM 1201 N N . LEU A 1 159 ? 21.859 -29.547 -7.781 1 98.38 159 LEU A N 1
ATOM 1202 C CA . LEU A 1 159 ? 22.047 -30.859 -7.172 1 98.38 159 LEU A CA 1
ATOM 1203 C C . LEU A 1 159 ? 20.719 -31.594 -7.023 1 98.38 159 LEU A C 1
ATOM 1205 O O . LEU A 1 159 ? 20.625 -32.781 -7.297 1 98.38 159 LEU A O 1
ATOM 1209 N N . ALA A 1 160 ? 19.719 -30.906 -6.594 1 98.69 160 ALA A N 1
ATOM 1210 C CA . ALA A 1 160 ? 18.391 -31.516 -6.426 1 98.69 160 ALA A CA 1
ATOM 1211 C C . ALA A 1 160 ? 17.812 -31.938 -7.77 1 98.69 160 ALA A C 1
ATOM 1213 O O . ALA A 1 160 ? 17.25 -33.031 -7.887 1 98.69 160 ALA A O 1
ATOM 1214 N N . VAL A 1 161 ? 17.953 -31.078 -8.797 1 98.56 161 VAL A N 1
ATOM 1215 C CA . VAL A 1 161 ? 17.438 -31.406 -10.125 1 98.56 161 VAL A CA 1
ATOM 1216 C C . VAL A 1 161 ? 18.172 -32.594 -10.695 1 98.56 161 VAL A C 1
ATOM 1218 O O . VAL A 1 161 ? 17.562 -33.5 -11.297 1 98.56 161 VAL A O 1
ATOM 1221 N N . ASP A 1 162 ? 19.469 -32.625 -10.469 1 98.25 162 ASP A N 1
ATOM 1222 C CA . ASP A 1 162 ? 20.266 -33.75 -10.945 1 98.25 162 ASP A CA 1
ATOM 1223 C C . ASP A 1 162 ? 19.812 -35.062 -10.289 1 98.25 162 ASP A C 1
ATOM 1225 O O . ASP A 1 162 ? 19.797 -36.125 -10.93 1 98.25 162 ASP A O 1
ATOM 1229 N N . GLU A 1 163 ? 19.484 -34.938 -9.086 1 98.5 163 GLU A N 1
ATOM 1230 C CA . GLU A 1 163 ? 19.094 -36.125 -8.328 1 98.5 163 GLU A CA 1
ATOM 1231 C C . GLU A 1 163 ? 17.688 -36.594 -8.695 1 98.5 163 GLU A C 1
ATOM 1233 O O . GLU A 1 163 ? 17.469 -37.781 -8.945 1 98.5 163 GLU A O 1
ATOM 1238 N N . TYR A 1 164 ? 16.766 -35.688 -8.812 1 98.75 164 TYR A N 1
ATOM 1239 C CA . TYR A 1 164 ? 15.352 -36.094 -8.898 1 98.75 164 TYR A CA 1
ATOM 1240 C C . TYR A 1 164 ? 14.836 -35.969 -10.328 1 98.75 164 TYR A C 1
ATOM 1242 O O . TYR A 1 164 ? 13.836 -36.594 -10.68 1 98.75 164 TYR A O 1
ATOM 1250 N N . PHE A 1 165 ? 15.445 -35.156 -11.086 1 98.62 165 PHE A N 1
ATOM 1251 C CA . PHE A 1 165 ? 15.07 -34.938 -12.484 1 98.62 165 PHE A CA 1
ATOM 1252 C C . PHE A 1 165 ? 16.312 -34.906 -13.367 1 98.62 165 PHE A C 1
ATOM 1254 O O . PHE A 1 165 ? 16.547 -33.938 -14.086 1 98.62 165 PHE A O 1
ATOM 1261 N N . PRO A 1 166 ? 17 -35.969 -13.391 1 97.62 166 PRO A N 1
ATOM 1262 C CA . PRO A 1 166 ? 18.219 -35.938 -14.195 1 97.62 166 PRO A CA 1
ATOM 1263 C C . PRO A 1 166 ? 17.953 -35.656 -15.672 1 97.62 166 PRO A C 1
ATOM 1265 O O . PRO A 1 166 ? 16.844 -35.875 -16.156 1 97.62 166 PRO A O 1
ATOM 1268 N N . ALA A 1 167 ? 18.953 -35.25 -16.375 1 95.25 167 ALA A N 1
ATOM 1269 C CA . ALA A 1 167 ? 18.844 -34.906 -17.781 1 95.25 167 ALA A CA 1
ATOM 1270 C C . ALA A 1 167 ? 18.25 -36.062 -18.594 1 95.25 167 ALA A C 1
ATOM 1272 O O . ALA A 1 167 ? 17.516 -35.812 -19.547 1 95.25 167 ALA A O 1
ATOM 1273 N N . SER A 1 168 ? 18.5 -37.188 -18.219 1 96.25 168 SER A N 1
ATOM 1274 C CA . SER A 1 168 ? 18.047 -38.375 -18.938 1 96.25 168 SER A CA 1
ATOM 1275 C C . SER A 1 168 ? 16.531 -38.562 -18.844 1 96.25 168 SER A C 1
ATOM 1277 O O . SER A 1 168 ? 15.938 -39.281 -19.641 1 96.25 168 SER A O 1
ATOM 1279 N N . SER A 1 169 ? 15.93 -37.875 -17.859 1 96.25 169 SER A N 1
ATOM 1280 C CA . SER A 1 169 ? 14.484 -37.969 -17.703 1 96.25 169 SER A CA 1
ATOM 1281 C C . SER A 1 169 ? 13.758 -37.219 -18.812 1 96.25 169 SER A C 1
ATOM 1283 O O . SER A 1 169 ? 12.562 -37.438 -19.031 1 96.25 169 SER A O 1
ATOM 1285 N N . GLY A 1 170 ? 14.484 -36.25 -19.469 1 97.25 170 GLY A N 1
ATOM 1286 C CA . GLY A 1 170 ? 13.875 -35.5 -20.531 1 97.25 170 GLY A CA 1
ATOM 1287 C C . GLY A 1 170 ? 12.938 -34.406 -20.031 1 97.25 170 GLY A C 1
ATOM 1288 O O . GLY A 1 170 ? 12.25 -33.75 -20.828 1 97.25 170 GLY A O 1
ATOM 1289 N N . VAL A 1 171 ? 12.859 -34.219 -18.734 1 98.44 171 VAL A N 1
ATOM 1290 C CA . VAL A 1 171 ? 11.977 -33.219 -18.141 1 98.44 171 VAL A CA 1
ATOM 1291 C C . VAL A 1 171 ? 12.547 -31.828 -18.344 1 98.44 171 VAL A C 1
ATOM 1293 O O . VAL A 1 171 ? 13.734 -31.594 -18.109 1 98.44 171 VAL A O 1
ATOM 1296 N N . ARG A 1 172 ? 11.719 -30.922 -18.875 1 98.06 172 ARG A N 1
ATOM 1297 C CA . ARG A 1 172 ? 12.086 -29.516 -19 1 98.06 172 ARG A CA 1
ATOM 1298 C C . ARG A 1 172 ? 11.891 -28.797 -17.672 1 98.06 172 ARG A C 1
ATOM 1300 O O . ARG A 1 172 ? 10.789 -28.781 -17.125 1 98.06 172 ARG A O 1
ATOM 1307 N N . VAL A 1 173 ? 12.93 -28.188 -17.219 1 98.12 173 VAL A N 1
ATOM 1308 C CA . VAL A 1 173 ? 12.867 -27.438 -15.969 1 98.12 173 VAL A CA 1
ATOM 1309 C C . VAL A 1 173 ? 12.797 -25.938 -16.266 1 98.12 173 VAL A C 1
ATOM 1311 O O . VAL A 1 173 ? 13.625 -25.406 -17 1 98.12 173 VAL A O 1
ATOM 1314 N N . ILE A 1 174 ? 11.75 -25.234 -15.766 1 97.62 174 ILE A N 1
ATOM 1315 C CA . ILE A 1 174 ? 11.609 -23.797 -15.945 1 97.62 174 ILE A CA 1
ATOM 1316 C C . ILE A 1 174 ? 11.523 -23.109 -14.586 1 97.62 174 ILE A C 1
ATOM 1318 O O . ILE A 1 174 ? 11.328 -23.781 -13.562 1 97.62 174 ILE A O 1
ATOM 1322 N N . ALA A 1 175 ? 11.766 -21.797 -14.547 1 96.94 175 ALA A N 1
ATOM 1323 C CA . ALA A 1 175 ? 11.758 -21.016 -13.312 1 96.94 175 ALA A CA 1
ATOM 1324 C C . ALA A 1 175 ? 11.18 -19.625 -13.555 1 96.94 175 ALA A C 1
ATOM 1326 O O . ALA A 1 175 ? 10.922 -19.25 -14.695 1 96.94 175 ALA A O 1
ATOM 1327 N N . GLU A 1 176 ? 10.859 -18.953 -12.461 1 94.19 176 GLU A N 1
ATOM 1328 C CA . GLU A 1 176 ? 10.359 -17.578 -12.477 1 94.19 176 GLU A CA 1
ATOM 1329 C C . GLU A 1 176 ? 11.281 -16.641 -11.68 1 94.19 176 GLU A C 1
ATOM 1331 O O . GLU A 1 176 ? 10.867 -16.078 -10.664 1 94.19 176 GLU A O 1
ATOM 1336 N N . PRO A 1 177 ? 12.5 -16.391 -12.133 1 93.75 177 PRO A N 1
ATOM 1337 C CA . PRO A 1 177 ? 13.477 -15.633 -11.352 1 93.75 177 PRO A CA 1
ATOM 1338 C C . PRO A 1 177 ? 13.32 -14.117 -11.523 1 93.75 177 PRO A C 1
ATOM 1340 O O . PRO A 1 177 ? 14.305 -13.43 -11.805 1 93.75 177 PRO A O 1
ATOM 1343 N N . GLY A 1 178 ? 12.133 -13.609 -11.273 1 90.38 178 GLY A N 1
ATOM 1344 C CA . GLY A 1 178 ? 11.82 -12.203 -11.461 1 90.38 178 GLY A CA 1
ATOM 1345 C C . GLY A 1 178 ? 12.656 -11.281 -10.602 1 90.38 178 GLY A C 1
ATOM 1346 O O . GLY A 1 178 ? 13.336 -10.391 -11.109 1 90.38 178 GLY A O 1
ATOM 1347 N N . GLN A 1 179 ? 12.695 -11.531 -9.281 1 90.06 179 GLN A N 1
ATOM 1348 C CA . GLN A 1 179 ? 13.43 -10.672 -8.352 1 90.06 179 GLN A CA 1
ATOM 1349 C C . GLN A 1 179 ? 14.914 -10.633 -8.703 1 90.06 179 GLN A C 1
ATOM 1351 O O . GLN A 1 179 ? 15.547 -9.586 -8.609 1 90.06 179 GLN A O 1
ATOM 1356 N N . PHE A 1 180 ? 15.477 -11.805 -9.07 1 90.44 180 PHE A N 1
ATOM 1357 C CA . PHE A 1 180 ? 16.891 -11.867 -9.414 1 90.44 180 PHE A CA 1
ATOM 1358 C C . PHE A 1 180 ? 17.219 -10.883 -10.531 1 90.44 180 PHE A C 1
ATOM 1360 O O . PHE A 1 180 ? 18.219 -10.172 -10.469 1 90.44 180 PHE A O 1
ATOM 1367 N N . PHE A 1 181 ? 16.266 -10.719 -11.461 1 88.69 181 PHE A N 1
ATOM 1368 C CA . PHE A 1 181 ? 16.547 -9.914 -12.648 1 88.69 181 PHE A CA 1
ATOM 1369 C C . PHE A 1 181 ? 16.453 -8.43 -12.328 1 88.69 181 PHE A C 1
ATOM 1371 O O . PHE A 1 181 ? 17.188 -7.625 -12.906 1 88.69 181 PHE A O 1
ATOM 1378 N N . VAL A 1 182 ? 15.547 -8.016 -11.375 1 90.25 182 VAL A N 1
ATOM 1379 C CA . VAL A 1 182 ? 15.188 -6.605 -11.453 1 90.25 182 VAL A CA 1
ATOM 1380 C C . VAL A 1 182 ? 15.445 -5.926 -10.109 1 90.25 182 VAL A C 1
ATOM 1382 O O . VAL A 1 182 ? 15.32 -4.703 -9.992 1 90.25 182 VAL A O 1
ATOM 1385 N N . THR A 1 183 ? 15.836 -6.613 -9.078 1 91.81 183 THR A N 1
ATOM 1386 C CA . THR A 1 183 ? 15.961 -6.047 -7.742 1 91.81 183 THR A CA 1
ATOM 1387 C C . THR A 1 183 ? 16.859 -4.816 -7.762 1 91.81 183 THR A C 1
ATOM 1389 O O . THR A 1 183 ? 16.562 -3.807 -7.121 1 91.81 183 THR A O 1
ATOM 1392 N N . SER A 1 184 ? 17.984 -4.883 -8.523 1 90.12 184 SER A N 1
ATOM 1393 C CA . SER A 1 184 ? 18.969 -3.799 -8.5 1 90.12 184 SER A CA 1
ATOM 1394 C C . SER A 1 184 ? 18.797 -2.891 -9.719 1 90.12 184 SER A C 1
ATOM 1396 O O . SER A 1 184 ? 19.672 -2.053 -9.992 1 90.12 184 SER A O 1
ATOM 1398 N N . ALA A 1 185 ? 17.688 -3.076 -10.414 1 85.5 185 ALA A N 1
ATOM 1399 C CA . ALA A 1 185 ? 17.516 -2.379 -11.688 1 85.5 185 ALA A CA 1
ATOM 1400 C C . ALA A 1 185 ? 17.297 -0.885 -11.477 1 85.5 185 ALA A C 1
ATOM 1402 O O . ALA A 1 185 ? 17.547 -0.076 -12.367 1 85.5 185 ALA A O 1
ATOM 1403 N N . TYR A 1 186 ? 16.75 -0.499 -10.312 1 87.81 186 TYR A N 1
ATOM 1404 C CA . TYR A 1 186 ? 16.5 0.906 -10.016 1 87.81 186 TYR A CA 1
ATOM 1405 C C . TYR A 1 186 ? 17.219 1.336 -8.75 1 87.81 186 TYR A C 1
ATOM 1407 O O . TYR A 1 186 ? 17.406 0.535 -7.828 1 87.81 186 TYR A O 1
ATOM 1415 N N . THR A 1 187 ? 17.656 2.551 -8.805 1 89.94 187 THR A N 1
ATOM 1416 C CA . THR A 1 187 ? 18.172 3.277 -7.648 1 89.94 187 THR A CA 1
ATOM 1417 C C . THR A 1 187 ? 17.312 4.52 -7.379 1 89.94 187 THR A C 1
ATOM 1419 O O . THR A 1 187 ? 16.953 5.234 -8.312 1 89.94 187 THR A O 1
ATOM 1422 N N . LEU A 1 188 ? 16.953 4.715 -6.086 1 91.5 188 LEU A N 1
ATOM 1423 C CA . LEU A 1 188 ? 16.172 5.895 -5.715 1 91.5 188 LEU A CA 1
ATOM 1424 C C . LEU A 1 188 ? 17.062 6.957 -5.086 1 91.5 188 LEU A C 1
ATOM 1426 O O . LEU A 1 188 ? 17.875 6.656 -4.207 1 91.5 188 LEU A O 1
ATOM 1430 N N . VAL A 1 189 ? 16.984 8.133 -5.637 1 92.56 189 VAL A N 1
ATOM 1431 C CA . VAL A 1 189 ? 17.609 9.289 -5.008 1 92.56 189 VAL A CA 1
ATOM 1432 C C . VAL A 1 189 ? 16.531 10.172 -4.371 1 92.56 189 VAL A C 1
ATOM 1434 O O . VAL A 1 189 ? 15.57 10.57 -5.035 1 92.56 189 VAL A O 1
ATOM 1437 N N . THR A 1 190 ? 16.688 10.414 -3.068 1 93.44 190 THR A N 1
ATOM 1438 C CA . THR A 1 190 ? 15.727 11.219 -2.32 1 93.44 190 THR A CA 1
ATOM 1439 C C . THR A 1 190 ? 16.438 12.312 -1.531 1 93.44 190 THR A C 1
ATOM 1441 O O . THR A 1 190 ? 17.656 12.234 -1.307 1 93.44 190 THR A O 1
ATOM 1444 N N . ARG A 1 191 ? 15.711 13.305 -1.153 1 94.5 191 ARG A N 1
ATOM 1445 C CA . ARG A 1 191 ? 16.297 14.461 -0.475 1 94.5 191 ARG A CA 1
ATOM 1446 C C . ARG A 1 191 ? 15.758 14.578 0.951 1 94.5 191 ARG A C 1
ATOM 1448 O O . ARG A 1 191 ? 14.578 14.352 1.199 1 94.5 191 ARG A O 1
ATOM 1455 N N . VAL A 1 192 ? 16.672 14.93 1.875 1 96.25 192 VAL A N 1
ATOM 1456 C CA . VAL A 1 192 ? 16.25 15.25 3.236 1 96.25 192 VAL A CA 1
ATOM 1457 C C . VAL A 1 192 ? 15.594 16.625 3.26 1 96.25 192 VAL A C 1
ATOM 1459 O O . VAL A 1 192 ? 16.203 17.625 2.875 1 96.25 192 VAL A O 1
ATOM 1462 N N . VAL A 1 193 ? 14.352 16.625 3.748 1 94.81 193 VAL A N 1
ATOM 1463 C CA . VAL A 1 193 ? 13.562 17.859 3.689 1 94.81 193 VAL A CA 1
ATOM 1464 C C . VAL A 1 193 ? 13.648 18.578 5.027 1 94.81 193 VAL A C 1
ATOM 1466 O O . VAL A 1 193 ? 13.562 19.812 5.078 1 94.81 193 VAL A O 1
ATOM 1469 N N . ALA A 1 194 ? 13.742 17.797 6.098 1 94.75 194 ALA A N 1
ATOM 1470 C CA . ALA A 1 194 ? 13.781 18.391 7.434 1 94.75 194 ALA A CA 1
ATOM 1471 C C . ALA A 1 194 ? 14.398 17.422 8.438 1 94.75 194 ALA A C 1
ATOM 1473 O O . ALA A 1 194 ? 14.477 16.219 8.18 1 94.7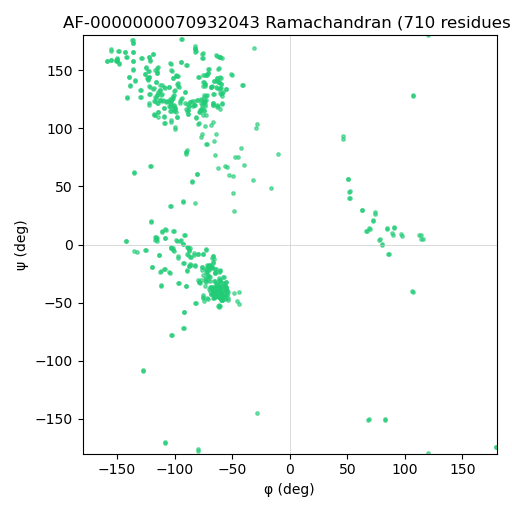5 194 ALA A O 1
ATOM 1474 N N . GLU A 1 195 ? 14.859 17.953 9.461 1 94.19 195 GLU A N 1
ATOM 1475 C CA . GLU A 1 195 ? 15.352 17.219 10.625 1 94.19 195 GLU A CA 1
ATOM 1476 C C . GLU A 1 195 ? 14.914 17.891 11.922 1 94.19 195 GLU A C 1
ATOM 1478 O O . GLU A 1 195 ? 14.852 19.109 12.016 1 94.19 195 GLU A O 1
ATOM 1483 N N . ARG A 1 196 ? 14.508 17.078 12.828 1 91.62 196 ARG A N 1
ATOM 1484 C CA . ARG A 1 196 ? 14.133 17.547 14.156 1 91.62 196 ARG A CA 1
ATOM 1485 C C . ARG A 1 196 ? 14.828 16.734 15.242 1 91.62 196 ARG A C 1
ATOM 1487 O O . ARG A 1 196 ? 14.742 15.5 15.25 1 91.62 196 ARG A O 1
ATOM 1494 N N . ARG A 1 197 ? 15.477 17.453 16.125 1 89 197 ARG A N 1
ATOM 1495 C CA . ARG A 1 197 ? 16.141 16.797 17.234 1 89 197 ARG A CA 1
ATOM 1496 C C . ARG A 1 197 ? 15.312 16.891 18.516 1 89 197 ARG A C 1
ATOM 1498 O O . ARG A 1 197 ? 14.711 17.922 18.797 1 89 197 ARG A O 1
ATOM 1505 N N . LYS A 1 198 ? 15.227 15.734 19.094 1 86.38 198 LYS A N 1
ATOM 1506 C CA . LYS A 1 198 ? 14.523 15.734 20.375 1 86.38 198 LYS A CA 1
ATOM 1507 C C . LYS A 1 198 ? 15.062 14.641 21.297 1 86.38 198 LYS A C 1
ATOM 1509 O O . LYS A 1 198 ? 15.648 13.664 20.828 1 86.38 198 LYS A O 1
ATOM 1514 N N . ASP A 1 199 ? 14.805 14.906 22.547 1 88.69 199 ASP A N 1
ATOM 1515 C CA . ASP A 1 199 ? 15.133 13.867 23.516 1 88.69 199 ASP A CA 1
ATOM 1516 C C . ASP A 1 199 ? 13.945 12.938 23.75 1 88.69 199 ASP A C 1
ATOM 1518 O O . ASP A 1 199 ? 12.805 13.398 23.844 1 88.69 199 ASP A O 1
ATOM 1522 N N . ILE A 1 200 ? 14.258 11.609 23.672 1 88.25 200 ILE A N 1
ATOM 1523 C CA . ILE A 1 200 ? 13.211 10.641 23.953 1 88.25 200 ILE A CA 1
ATOM 1524 C C . ILE A 1 200 ? 13.68 9.688 25.062 1 88.25 200 ILE A C 1
ATOM 1526 O O . ILE A 1 200 ? 14.883 9.531 25.281 1 88.25 200 ILE A O 1
ATOM 1530 N N . GLU A 1 201 ? 12.68 9.211 25.75 1 89.69 201 GLU A N 1
ATOM 1531 C CA . GLU A 1 201 ? 12.992 8.227 26.797 1 89.69 201 GLU A CA 1
ATOM 1532 C C . GLU A 1 201 ? 12.711 6.809 26.312 1 89.69 201 GLU A C 1
ATOM 1534 O O . GLU A 1 201 ? 11.602 6.5 25.875 1 89.69 201 GLU A O 1
ATOM 1539 N N . ILE A 1 202 ? 13.711 5.988 26.281 1 88.62 202 ILE A N 1
ATOM 1540 C CA . ILE A 1 202 ? 13.57 4.57 25.969 1 88.62 202 ILE A CA 1
ATOM 1541 C C . ILE A 1 202 ? 14.117 3.736 27.125 1 88.62 202 ILE A C 1
ATOM 1543 O O . ILE A 1 202 ? 15.305 3.84 27.469 1 88.62 202 ILE A O 1
ATOM 1547 N N . SER A 1 203 ? 13.289 2.893 27.703 1 90.94 203 SER A N 1
ATOM 1548 C CA . SER A 1 203 ? 13.664 2.018 28.797 1 90.94 203 SER A CA 1
ATOM 1549 C C . SER A 1 203 ? 14.344 2.801 29.922 1 90.94 203 SER A C 1
ATOM 1551 O O . SER A 1 203 ? 15.406 2.406 30.406 1 90.94 203 SER A O 1
ATOM 1553 N N . GLY A 1 204 ? 13.859 4.023 30.25 1 89.5 204 GLY A N 1
ATOM 1554 C CA . GLY A 1 204 ? 14.32 4.836 31.359 1 89.5 204 GLY A CA 1
ATOM 1555 C C . GLY A 1 204 ? 15.531 5.68 31.016 1 89.5 204 GLY A C 1
ATOM 1556 O O . GLY A 1 204 ? 16.016 6.441 31.859 1 89.5 204 GLY A O 1
ATOM 1557 N N . LYS A 1 205 ? 16.125 5.508 29.922 1 89.5 205 LYS A N 1
ATOM 1558 C CA . LYS A 1 205 ? 17.281 6.281 29.5 1 89.5 205 LYS A CA 1
ATOM 1559 C C . LYS A 1 205 ? 16.891 7.379 28.516 1 89.5 205 LYS A C 1
ATOM 1561 O O . LYS A 1 205 ? 16.141 7.129 27.562 1 89.5 205 LYS A O 1
ATOM 1566 N N . LEU A 1 206 ? 17.312 8.586 28.797 1 91 206 LEU A N 1
ATOM 1567 C CA . LEU A 1 206 ? 17.109 9.711 27.875 1 91 206 LEU A CA 1
ATOM 1568 C C . LEU A 1 206 ? 18.109 9.641 26.719 1 91 206 LEU A C 1
ATOM 1570 O O . LEU A 1 206 ? 19.312 9.562 26.938 1 91 206 LEU A O 1
ATOM 1574 N N . LEU A 1 207 ? 17.562 9.586 25.578 1 93.06 207 LEU A N 1
ATOM 1575 C CA . LEU A 1 207 ? 18.406 9.469 24.391 1 93.06 207 LEU A CA 1
ATOM 1576 C C . LEU A 1 207 ? 18.125 10.617 23.422 1 93.06 207 LEU A C 1
ATOM 1578 O O . LEU A 1 207 ? 16.969 11.055 23.281 1 93.06 207 LEU A O 1
ATOM 1582 N N . ASN A 1 208 ? 19.234 11.062 22.812 1 93.94 208 ASN A N 1
ATOM 1583 C CA . ASN A 1 208 ? 19.062 12.008 21.719 1 93.94 208 ASN A CA 1
ATOM 1584 C C . ASN A 1 208 ? 18.531 11.328 20.453 1 93.94 208 ASN A C 1
ATOM 1586 O O . ASN A 1 208 ? 19.047 10.289 20.047 1 93.94 208 ASN A O 1
ATOM 1590 N N . HIS A 1 209 ? 17.453 11.812 19.984 1 95.38 209 HIS A N 1
ATOM 1591 C CA . HIS A 1 209 ? 16.766 11.234 18.844 1 95.38 209 HIS A CA 1
ATOM 1592 C C . HIS A 1 209 ? 16.594 12.266 17.734 1 95.38 209 HIS A C 1
ATOM 1594 O O . HIS A 1 209 ? 16.406 13.453 18 1 95.38 209 HIS A O 1
ATOM 1600 N N . LYS A 1 210 ? 16.719 11.805 16.484 1 95.69 210 LYS A N 1
ATOM 1601 C CA . LYS A 1 210 ? 16.516 12.664 15.32 1 95.69 210 LYS A CA 1
ATOM 1602 C C . LYS A 1 210 ? 15.344 12.172 14.477 1 95.69 210 LYS A C 1
ATOM 1604 O O . LYS A 1 210 ? 15.32 11.016 14.055 1 95.69 210 LYS A O 1
ATOM 1609 N N . ASP A 1 211 ? 14.414 13.023 14.266 1 96.31 211 ASP A N 1
ATOM 1610 C CA . ASP A 1 211 ? 13.438 12.812 13.211 1 96.31 211 ASP A CA 1
ATOM 1611 C C . ASP A 1 211 ? 13.953 13.344 11.875 1 96.31 211 ASP A C 1
ATOM 1613 O O . ASP A 1 211 ? 14.344 14.508 11.766 1 96.31 211 ASP A O 1
ATOM 1617 N N . ILE A 1 212 ? 13.992 12.477 10.953 1 97 212 ILE A N 1
ATOM 1618 C CA . ILE A 1 212 ? 14.43 12.828 9.609 1 97 212 ILE A CA 1
ATOM 1619 C C . ILE A 1 212 ? 13.258 12.695 8.633 1 97 212 ILE A C 1
ATOM 1621 O O . ILE A 1 212 ? 12.539 11.688 8.664 1 97 212 ILE A O 1
ATOM 1625 N N . PHE A 1 213 ? 13.055 13.719 7.828 1 96.5 213 PHE A N 1
ATOM 1626 C CA . PHE A 1 213 ? 11.969 13.711 6.852 1 96.5 213 PHE A CA 1
ATOM 1627 C C . PHE A 1 213 ? 12.523 13.734 5.43 1 96.5 213 PHE A C 1
ATOM 1629 O O . PHE A 1 213 ? 13.344 14.586 5.094 1 96.5 213 PHE A O 1
ATOM 1636 N N . ILE A 1 214 ? 12.031 12.781 4.621 1 95.44 214 ILE A N 1
ATOM 1637 C CA . ILE A 1 214 ? 12.508 12.75 3.242 1 95.44 214 ILE A CA 1
ATOM 1638 C C . ILE A 1 214 ? 11.344 12.961 2.283 1 95.44 214 ILE A C 1
ATOM 1640 O O . ILE A 1 214 ? 10.18 12.852 2.678 1 95.44 214 ILE A O 1
ATOM 1644 N N . ASN A 1 215 ? 11.664 13.289 0.994 1 92.88 215 ASN A N 1
ATOM 1645 C CA . ASN A 1 215 ? 10.625 13.617 0.017 1 92.88 215 ASN A CA 1
ATOM 1646 C C . ASN A 1 215 ? 10.188 12.383 -0.768 1 92.88 215 ASN A C 1
ATOM 1648 O O . ASN A 1 215 ? 10.016 12.445 -1.986 1 92.88 215 ASN A O 1
ATOM 1652 N N . GLU A 1 216 ? 10.117 11.242 -0.192 1 92.62 216 GLU A N 1
ATOM 1653 C CA . GLU A 1 216 ? 9.531 9.992 -0.657 1 92.62 216 GLU A CA 1
ATOM 1654 C C . GLU A 1 216 ? 8.719 9.32 0.446 1 92.62 216 GLU A C 1
ATOM 1656 O O . GLU A 1 216 ? 8.695 9.789 1.584 1 92.62 216 GLU A O 1
ATOM 1661 N N . SER A 1 217 ? 8.062 8.203 0.093 1 92.81 217 SER A N 1
ATOM 1662 C CA . SER A 1 217 ? 7.082 7.715 1.057 1 92.81 217 SER A CA 1
ATOM 1663 C C . SER A 1 217 ? 6.852 6.219 0.897 1 92.81 217 SER A C 1
ATOM 1665 O O . SER A 1 217 ? 7.098 5.656 -0.173 1 92.81 217 SER A O 1
ATOM 1667 N N . LEU A 1 218 ? 6.336 5.668 1.998 1 91.88 218 LEU A N 1
ATOM 1668 C CA . LEU A 1 218 ? 5.867 4.285 1.979 1 91.88 218 LEU A CA 1
ATOM 1669 C C . LEU A 1 218 ? 4.652 4.137 1.069 1 91.88 218 LEU A C 1
ATOM 1671 O O . LEU A 1 218 ? 4.309 3.025 0.662 1 91.88 218 LEU A O 1
ATOM 1675 N N . CYS A 1 219 ? 4 5.188 0.686 1 87.44 219 CYS A N 1
ATOM 1676 C CA . CYS A 1 219 ? 2.826 5.176 -0.181 1 87.44 219 CYS A CA 1
ATOM 1677 C C . CYS A 1 219 ? 3.221 5.395 -1.636 1 87.44 219 CYS A C 1
ATOM 1679 O O . CYS A 1 219 ? 2.359 5.449 -2.516 1 87.44 219 CYS A O 1
ATOM 1681 N N . ASN A 1 220 ? 4.469 5.48 -1.88 1 88.31 220 ASN A N 1
ATOM 1682 C CA . ASN A 1 220 ? 4.957 5.707 -3.236 1 88.31 220 ASN A CA 1
ATOM 1683 C C . ASN A 1 220 ? 6 4.668 -3.641 1 88.31 220 ASN A C 1
ATOM 1685 O O . ASN A 1 220 ? 5.711 3.473 -3.664 1 88.31 220 ASN A O 1
ATOM 1689 N N . CYS A 1 221 ? 7.332 5.016 -3.752 1 87.31 221 CYS A N 1
ATOM 1690 C CA . CYS A 1 221 ? 8.281 4.066 -4.312 1 87.31 221 CYS A CA 1
ATOM 1691 C C . CYS A 1 221 ? 8.836 3.141 -3.232 1 87.31 221 CYS A C 1
ATOM 1693 O O . CYS A 1 221 ? 9.453 2.123 -3.539 1 87.31 221 CYS A O 1
ATOM 1695 N N . ILE A 1 222 ? 8.719 3.529 -2.025 1 91.88 222 ILE A N 1
ATOM 1696 C CA . ILE A 1 222 ? 9.125 2.652 -0.934 1 91.88 222 ILE A CA 1
ATOM 1697 C C . ILE A 1 222 ? 7.957 1.759 -0.523 1 91.88 222 ILE A C 1
ATOM 1699 O O . ILE A 1 222 ? 6.934 2.248 -0.038 1 91.88 222 ILE A O 1
ATOM 1703 N N . ASN A 1 223 ? 8.094 0.526 -0.703 1 85.69 223 ASN A N 1
ATOM 1704 C CA . ASN A 1 223 ? 6.961 -0.38 -0.531 1 85.69 223 ASN A CA 1
ATOM 1705 C C . ASN A 1 223 ? 6.672 -0.639 0.944 1 85.69 223 ASN A C 1
ATOM 1707 O O . ASN A 1 223 ? 7.449 -1.304 1.628 1 85.69 223 ASN A O 1
ATOM 1711 N N . ARG A 1 224 ? 5.566 -0.258 1.373 1 79 224 ARG A N 1
ATOM 1712 C CA . ARG A 1 224 ? 5.176 -0.315 2.779 1 79 224 ARG A CA 1
ATOM 1713 C C . ARG A 1 224 ? 5.172 -1.753 3.287 1 79 224 ARG A C 1
ATOM 1715 O O . ARG A 1 224 ? 5.629 -2.025 4.398 1 79 224 ARG A O 1
ATOM 1722 N N . ASN A 1 225 ? 4.738 -2.648 2.521 1 76.44 225 ASN A N 1
ATOM 1723 C CA . ASN A 1 225 ? 4.469 -4.004 2.992 1 76.44 225 ASN A CA 1
ATOM 1724 C C . ASN A 1 225 ? 5.703 -4.895 2.875 1 76.44 225 ASN A C 1
ATOM 1726 O O . ASN A 1 225 ? 5.84 -5.867 3.615 1 76.44 225 ASN A O 1
ATOM 1730 N N . LEU A 1 226 ? 6.492 -4.43 2.004 1 80.44 226 LEU A N 1
ATOM 1731 C CA . LEU A 1 226 ? 7.57 -5.363 1.69 1 80.44 226 LEU A CA 1
ATOM 1732 C C . LEU A 1 226 ? 8.914 -4.805 2.139 1 80.44 226 LEU A C 1
ATOM 1734 O O . LEU A 1 226 ? 9.906 -5.543 2.217 1 80.44 226 LEU A O 1
ATOM 1738 N N . PHE A 1 227 ? 8.938 -3.564 2.541 1 84.44 227 PHE A N 1
ATOM 1739 C CA . PHE A 1 227 ? 10.188 -2.873 2.85 1 84.44 227 PHE A CA 1
ATOM 1740 C C . PHE A 1 227 ? 10.984 -3.643 3.891 1 84.44 227 PHE A C 1
ATOM 1742 O O . PHE A 1 227 ? 12.195 -3.812 3.748 1 84.44 227 PHE A O 1
ATOM 1749 N N . ARG A 1 228 ? 10.367 -4.23 4.832 1 84.12 228 ARG A N 1
ATOM 1750 C CA . ARG A 1 228 ? 11.047 -4.898 5.938 1 84.12 228 ARG A CA 1
ATOM 1751 C C . ARG A 1 228 ? 11.742 -6.172 5.465 1 84.12 228 ARG A C 1
ATOM 1753 O O . ARG A 1 228 ? 12.609 -6.699 6.156 1 84.12 228 ARG A O 1
ATOM 1760 N N . PHE A 1 229 ? 11.367 -6.656 4.34 1 85.38 229 PHE A N 1
ATOM 1761 C CA . PHE A 1 229 ? 11.93 -7.895 3.824 1 85.38 229 PHE A CA 1
ATOM 1762 C C . PHE A 1 229 ? 12.953 -7.613 2.729 1 85.38 229 PHE A C 1
ATOM 1764 O O . PHE A 1 229 ? 13.609 -8.531 2.234 1 85.38 229 PHE A O 1
ATOM 1771 N N . MET A 1 230 ? 13.141 -6.391 2.365 1 89.44 230 MET A N 1
ATOM 1772 C CA . MET A 1 230 ? 13.969 -6.039 1.219 1 89.44 230 MET A CA 1
ATOM 1773 C C . MET A 1 230 ? 15.367 -5.629 1.669 1 89.44 230 MET A C 1
ATOM 1775 O O . MET A 1 230 ? 15.539 -5.074 2.756 1 89.44 230 MET A O 1
ATOM 1779 N N . ASP A 1 231 ? 16.328 -5.969 0.854 1 91.44 231 ASP A N 1
ATOM 1780 C CA . ASP A 1 231 ? 17.719 -5.578 1.083 1 91.44 231 ASP A CA 1
ATOM 1781 C C . ASP A 1 231 ? 18.016 -4.23 0.438 1 91.44 231 ASP A C 1
ATOM 1783 O O . ASP A 1 231 ? 18.609 -4.172 -0.646 1 91.44 231 ASP A O 1
ATOM 1787 N N . ILE A 1 232 ? 17.641 -3.225 1.122 1 92.81 232 ILE A N 1
ATOM 1788 C CA . ILE A 1 232 ? 17.844 -1.871 0.618 1 92.81 232 ILE A CA 1
ATOM 1789 C C . ILE A 1 232 ? 18.906 -1.165 1.467 1 92.81 232 ILE A C 1
ATOM 1791 O O . ILE A 1 232 ? 18.797 -1.138 2.695 1 92.81 232 ILE A O 1
ATOM 1795 N N . GLY A 1 233 ? 19.922 -0.706 0.828 1 92.38 233 GLY A N 1
ATOM 1796 C CA . GLY A 1 233 ? 20.906 0.137 1.479 1 92.38 233 GLY A CA 1
ATOM 1797 C C . GLY A 1 233 ? 20.672 1.618 1.252 1 92.38 233 GLY A C 1
ATOM 1798 O O . GLY A 1 233 ? 20.281 2.029 0.156 1 92.38 233 GLY A O 1
ATOM 1799 N N . MET A 1 234 ? 20.859 2.359 2.312 1 93.31 234 MET A N 1
ATOM 1800 C CA . MET A 1 234 ? 20.781 3.814 2.242 1 93.31 234 MET A CA 1
ATOM 1801 C C . MET A 1 234 ? 22.141 4.453 2.496 1 93.31 234 MET A C 1
ATOM 1803 O O . MET A 1 234 ? 22.859 4.059 3.42 1 93.31 234 MET A O 1
ATOM 1807 N N . ARG A 1 235 ? 22.547 5.41 1.658 1 94.81 235 ARG A N 1
ATOM 1808 C CA . ARG A 1 235 ? 23.828 6.105 1.819 1 94.81 235 ARG A CA 1
ATOM 1809 C C . ARG A 1 235 ? 23.75 7.527 1.272 1 94.81 235 ARG A C 1
ATOM 1811 O O . ARG A 1 235 ? 22.844 7.848 0.495 1 94.81 235 ARG A O 1
ATOM 1818 N N . PRO A 1 236 ? 24.688 8.383 1.733 1 95.56 236 PRO A N 1
ATOM 1819 C CA . PRO A 1 236 ? 24.75 9.703 1.105 1 95.56 236 PRO A CA 1
ATOM 1820 C C . PRO A 1 236 ? 25.078 9.641 -0.383 1 95.56 236 PRO A C 1
ATOM 1822 O O . PRO A 1 236 ? 25.875 8.797 -0.805 1 95.56 236 PRO A O 1
ATOM 1825 N N . LEU A 1 237 ? 24.438 10.453 -1.118 1 92.38 237 LEU A N 1
ATOM 1826 C CA . LEU A 1 237 ? 24.75 10.523 -2.541 1 92.38 237 LEU A CA 1
ATOM 1827 C C . LEU A 1 237 ? 26.172 11.039 -2.762 1 92.38 237 LEU A C 1
ATOM 1829 O O . LEU A 1 237 ? 26.875 10.562 -3.656 1 92.38 237 LEU A O 1
ATOM 1833 N N . ASN A 1 238 ? 26.578 12.031 -1.952 1 91.94 238 ASN A N 1
ATOM 1834 C CA . ASN A 1 238 ? 27.922 12.609 -2.033 1 91.94 238 ASN A CA 1
ATOM 1835 C C . ASN A 1 238 ? 28.828 12.086 -0.922 1 91.94 238 ASN A C 1
ATOM 1837 O O . ASN A 1 238 ? 28.359 11.797 0.18 1 91.94 238 ASN A O 1
ATOM 1841 N N . PRO A 1 239 ? 30.109 11.992 -1.197 1 92.31 239 PRO A N 1
ATOM 1842 C CA . PRO A 1 239 ? 31.031 11.516 -0.167 1 92.31 239 PRO A CA 1
ATOM 1843 C C . PRO A 1 239 ? 31.047 12.398 1.08 1 92.31 239 PRO A C 1
ATOM 1845 O O . PRO A 1 239 ? 30.719 13.586 1.001 1 92.31 239 PRO A O 1
ATOM 1848 N N . PRO A 1 240 ? 31.516 11.898 2.141 1 92.88 240 PRO A N 1
ATOM 1849 C CA . PRO A 1 240 ? 31.906 10.5 2.348 1 92.88 240 PRO A CA 1
ATOM 1850 C C . PRO A 1 240 ? 30.719 9.547 2.355 1 92.88 240 PRO A C 1
ATOM 1852 O O . PRO A 1 240 ? 29.75 9.766 3.094 1 92.88 240 PRO A O 1
ATOM 1855 N N . TYR A 1 241 ? 30.906 8.477 1.678 1 89.81 241 TYR A N 1
ATOM 1856 C CA . TYR A 1 241 ? 29.812 7.527 1.481 1 89.81 241 TYR A CA 1
ATOM 1857 C C . TYR A 1 241 ? 29.625 6.648 2.713 1 89.81 241 TYR A C 1
ATOM 1859 O O . TYR A 1 241 ? 28.531 6.145 2.965 1 89.81 241 TYR A O 1
ATOM 1867 N N . GLU A 1 242 ? 30.766 6.469 3.318 1 91.88 242 GLU A N 1
ATOM 1868 C CA . GLU A 1 242 ? 30.719 5.672 4.539 1 91.88 242 GLU A CA 1
ATOM 1869 C C . GLU A 1 242 ? 30.719 6.562 5.781 1 91.88 242 GLU A C 1
ATOM 1871 O O . GLU A 1 242 ? 31.703 7.258 6.047 1 91.88 242 GLU A O 1
ATOM 1876 N N . ARG A 1 243 ? 29.594 6.766 6.316 1 95.5 243 ARG A N 1
ATOM 1877 C CA . ARG A 1 243 ? 29.422 7.512 7.562 1 95.5 243 ARG A CA 1
ATOM 1878 C C . ARG A 1 243 ? 28.984 6.594 8.695 1 95.5 243 ARG A C 1
ATOM 1880 O O . ARG A 1 243 ? 28.156 5.691 8.492 1 95.5 243 ARG A O 1
ATOM 1887 N N . PRO A 1 244 ? 29.578 6.781 9.898 1 95.5 244 PRO A N 1
ATOM 1888 C CA . PRO A 1 244 ? 29.141 5.949 11.031 1 95.5 244 PRO A CA 1
ATOM 1889 C C . PRO A 1 244 ? 27.672 6.121 11.352 1 95.5 244 PRO A C 1
ATOM 1891 O O . PRO A 1 244 ? 27.141 7.234 11.281 1 95.5 244 PRO A O 1
ATOM 1894 N N . CYS A 1 245 ? 26.984 5.031 11.633 1 95.12 245 CYS A N 1
ATOM 1895 C CA . CYS A 1 245 ? 25.562 5.031 11.984 1 95.12 245 CYS A CA 1
ATOM 1896 C C . CYS A 1 245 ? 25.375 5.16 13.492 1 95.12 245 CYS A C 1
ATOM 1898 O O . CYS A 1 245 ? 24.969 4.203 14.156 1 95.12 245 CYS A O 1
ATOM 1900 N N . ASN A 1 246 ? 25.531 6.434 14 1 94.75 246 ASN A N 1
ATOM 1901 C CA . ASN A 1 246 ? 25.578 6.621 15.445 1 94.75 246 ASN A CA 1
ATOM 1902 C C . ASN A 1 246 ? 24.391 7.453 15.938 1 94.75 246 ASN A C 1
ATOM 1904 O O . ASN A 1 246 ? 24.297 7.777 17.125 1 94.75 246 ASN A O 1
ATOM 1908 N N . PHE A 1 247 ? 23.562 7.746 15.094 1 95.81 247 PHE A N 1
ATOM 1909 C CA . PHE A 1 247 ? 22.438 8.594 15.492 1 95.81 247 PHE A CA 1
ATOM 1910 C C . PHE A 1 247 ? 21.141 7.797 15.516 1 95.81 247 PHE A C 1
ATOM 1912 O O . PHE A 1 247 ? 20.734 7.23 14.5 1 95.81 247 PHE A O 1
ATOM 1919 N N . LEU A 1 248 ? 20.547 7.699 16.688 1 96.88 248 LEU A N 1
ATOM 1920 C CA . LEU A 1 248 ? 19.219 7.129 16.766 1 96.88 248 LEU A CA 1
ATOM 1921 C C . LEU A 1 248 ? 18.219 7.977 15.992 1 96.88 248 LEU A C 1
ATOM 1923 O O . LEU A 1 248 ? 18.016 9.148 16.312 1 96.88 248 LEU A O 1
ATOM 1927 N N . SER A 1 249 ? 17.594 7.336 14.977 1 97.44 249 SER A N 1
ATOM 1928 C CA . SER A 1 249 ? 16.812 8.164 14.062 1 97.44 249 SER A CA 1
ATOM 1929 C C . SER A 1 249 ? 15.5 7.488 13.68 1 97.44 249 SER A C 1
ATOM 1931 O O . SER A 1 249 ? 15.422 6.258 13.641 1 97.44 249 SER A O 1
ATOM 1933 N N . THR A 1 250 ? 14.469 8.281 13.523 1 97.06 250 THR A N 1
ATOM 1934 C CA . THR A 1 250 ? 13.25 7.91 12.82 1 97.06 250 THR A CA 1
ATOM 1935 C C . THR A 1 250 ? 13.164 8.625 11.469 1 97.06 250 THR A C 1
ATOM 1937 O O . THR A 1 250 ? 13.281 9.852 11.406 1 97.06 250 THR A O 1
ATOM 1940 N N . VAL A 1 251 ? 13.039 7.828 10.398 1 96.88 251 VAL A N 1
ATOM 1941 C CA . VAL A 1 251 ? 12.914 8.398 9.062 1 96.88 251 VAL A CA 1
ATOM 1942 C C . VAL A 1 251 ? 11.453 8.398 8.633 1 96.88 251 VAL A C 1
ATOM 1944 O O . VAL A 1 251 ? 10.836 7.336 8.516 1 96.88 251 VAL A O 1
ATOM 1947 N N . TRP A 1 252 ? 10.969 9.602 8.422 1 96.25 252 TRP A N 1
ATOM 1948 C CA . TRP A 1 252 ? 9.578 9.797 8.023 1 96.25 252 TRP A CA 1
ATOM 1949 C C . TRP A 1 252 ? 9.469 10.07 6.531 1 96.25 252 TRP A C 1
ATOM 1951 O O . TRP A 1 252 ? 10.312 10.758 5.953 1 96.25 252 TRP A O 1
ATOM 1961 N N . GLY A 1 253 ? 8.375 9.508 5.961 1 94.56 253 GLY A N 1
ATOM 1962 C CA . GLY A 1 253 ? 8.055 9.828 4.578 1 94.56 253 GLY A CA 1
ATOM 1963 C C . GLY A 1 253 ? 7.367 11.172 4.422 1 94.56 253 GLY A C 1
ATOM 1964 O O . GLY A 1 253 ? 7.117 11.867 5.41 1 94.56 253 GLY A O 1
ATOM 1965 N N . ALA A 1 254 ? 7.004 11.508 3.242 1 91.19 254 ALA A N 1
ATOM 1966 C CA . ALA A 1 254 ? 6.617 12.867 2.863 1 91.19 254 ALA A CA 1
ATOM 1967 C C . ALA A 1 254 ? 5.145 13.117 3.158 1 91.19 254 ALA A C 1
ATOM 1969 O O . ALA A 1 254 ? 4.711 14.273 3.242 1 91.19 254 ALA A O 1
ATOM 1970 N N . THR A 1 255 ? 4.344 12.055 3.355 1 90.06 255 THR A N 1
ATOM 1971 C CA . THR A 1 255 ? 2.9 12.242 3.43 1 90.06 255 THR A CA 1
ATOM 1972 C C . THR A 1 255 ? 2.484 12.688 4.828 1 90.06 255 THR A C 1
ATOM 1974 O O . THR A 1 255 ? 3.285 12.648 5.762 1 90.06 255 THR A O 1
ATOM 1977 N N . CYS A 1 256 ? 1.232 13.125 4.977 1 88.44 256 CYS A N 1
ATOM 1978 C CA . CYS A 1 256 ? 0.691 13.523 6.27 1 88.44 256 CYS A CA 1
ATOM 1979 C C . CYS A 1 256 ? 0.37 12.297 7.125 1 88.44 256 CYS A C 1
ATOM 1981 O O . CYS A 1 256 ? 0.071 12.43 8.312 1 88.44 256 CYS A O 1
ATOM 1983 N N . ASN A 1 257 ? 0.458 11.102 6.527 1 88.62 257 ASN A N 1
ATOM 1984 C CA . ASN A 1 257 ? 0.12 9.852 7.207 1 88.62 257 ASN A CA 1
ATOM 1985 C C . ASN A 1 257 ? 1.093 9.555 8.344 1 88.62 257 ASN A C 1
ATOM 1987 O O . ASN A 1 257 ? 2.295 9.414 8.117 1 88.62 257 ASN A O 1
ATOM 1991 N N . PRO A 1 258 ? 0.535 9.453 9.562 1 88.94 258 PRO A N 1
ATOM 1992 C CA . PRO A 1 258 ? 1.423 9.164 10.695 1 88.94 258 PRO A CA 1
ATOM 1993 C C . PRO A 1 258 ? 2.037 7.766 10.625 1 88.94 258 PRO A C 1
ATOM 1995 O O . PRO A 1 258 ? 2.953 7.453 11.383 1 88.94 258 PRO A O 1
ATOM 1998 N N . LEU A 1 259 ? 1.555 6.934 9.711 1 88.56 259 LEU A N 1
ATOM 1999 C CA . LEU A 1 259 ? 2.1 5.594 9.531 1 88.56 259 LEU A CA 1
ATOM 2000 C C . LEU A 1 259 ? 3.184 5.59 8.461 1 88.56 259 LEU A C 1
ATOM 2002 O O . LEU A 1 259 ? 3.799 4.551 8.195 1 88.56 259 LEU A O 1
ATOM 2006 N N . ASP A 1 260 ? 3.455 6.699 7.902 1 92.06 260 ASP A N 1
ATOM 2007 C CA . ASP A 1 260 ? 4.492 6.824 6.883 1 92.06 260 ASP A CA 1
ATOM 2008 C C . ASP A 1 260 ? 5.879 6.91 7.516 1 92.06 260 ASP A C 1
ATOM 2010 O O . ASP A 1 260 ? 6.578 7.91 7.359 1 92.06 260 ASP A O 1
ATOM 2014 N N . CYS A 1 261 ? 6.254 5.879 8.242 1 95.31 261 CYS A N 1
ATOM 2015 C CA . CYS A 1 261 ? 7.52 5.734 8.953 1 95.31 261 CYS A CA 1
ATOM 2016 C C . CYS A 1 261 ? 8.406 4.691 8.281 1 95.31 261 CYS A C 1
ATOM 2018 O O . CYS A 1 261 ? 8.141 3.494 8.375 1 95.31 261 CYS A O 1
ATOM 2020 N N . ILE A 1 262 ? 9.445 5.102 7.684 1 95.56 262 ILE A N 1
ATOM 2021 C CA . ILE A 1 262 ? 10.305 4.223 6.898 1 95.56 262 ILE A CA 1
ATOM 2022 C C . ILE A 1 262 ? 11.258 3.471 7.824 1 95.56 262 ILE A C 1
ATOM 2024 O O . ILE A 1 262 ? 11.406 2.252 7.719 1 95.56 262 ILE A O 1
ATOM 2028 N N . LEU A 1 263 ? 11.953 4.141 8.703 1 95.56 263 LEU A N 1
ATOM 2029 C CA . LEU A 1 263 ? 12.773 3.588 9.773 1 95.56 263 LEU A CA 1
ATOM 2030 C C . LEU A 1 263 ? 12.305 4.094 11.133 1 95.56 263 LEU A C 1
ATOM 2032 O O . LEU A 1 263 ? 12.086 5.293 11.312 1 95.56 263 LEU A O 1
ATOM 2036 N N . ASP A 1 264 ? 12.109 3.199 12.031 1 95.31 264 ASP A N 1
ATOM 2037 C CA . ASP A 1 264 ? 11.609 3.559 13.359 1 95.31 264 ASP A CA 1
ATOM 2038 C C . ASP A 1 264 ? 12.703 3.402 14.414 1 95.31 264 ASP A C 1
ATOM 2040 O O . ASP A 1 264 ? 13.023 2.285 14.828 1 95.31 264 ASP A O 1
ATOM 2044 N N . LYS A 1 265 ? 13.25 4.543 14.844 1 95.94 265 LYS A N 1
ATOM 2045 C CA . LYS A 1 265 ? 14.234 4.586 15.922 1 95.94 265 LYS A CA 1
ATOM 2046 C C . LYS A 1 265 ? 15.367 3.598 15.68 1 95.94 265 LYS A C 1
ATOM 2048 O O . LYS A 1 265 ? 15.656 2.746 16.516 1 95.94 265 LYS A O 1
ATOM 2053 N N . GLN A 1 266 ? 16 3.699 14.594 1 95.38 266 GLN A N 1
ATOM 2054 C CA . GLN A 1 266 ? 17.141 2.889 14.195 1 95.38 266 GLN A CA 1
ATOM 2055 C C . GLN A 1 266 ? 18.406 3.736 14.078 1 95.38 266 GLN A C 1
ATOM 2057 O O . GLN A 1 266 ? 18.328 4.945 13.844 1 95.38 266 GLN A O 1
ATOM 2062 N N . PRO A 1 267 ? 19.531 3.088 14.281 1 96.44 267 PRO A N 1
ATOM 2063 C CA . PRO A 1 267 ? 20.766 3.832 14.031 1 96.44 267 PRO A CA 1
ATOM 2064 C C . PRO A 1 267 ? 20.922 4.242 12.57 1 96.44 267 PRO A C 1
ATOM 2066 O O . PRO A 1 267 ? 20.625 3.453 11.672 1 96.44 267 PRO A O 1
ATOM 2069 N N . LEU A 1 268 ? 21.297 5.418 12.359 1 97.12 268 LEU A N 1
ATOM 2070 C CA . LEU A 1 268 ? 21.547 5.969 11.031 1 97.12 268 LEU A CA 1
ATOM 2071 C C . LEU A 1 268 ? 22.75 6.91 11.055 1 97.12 268 LEU A C 1
ATOM 2073 O O . LEU A 1 268 ? 23.188 7.336 12.125 1 97.12 268 LEU A O 1
ATOM 2077 N N . PHE A 1 269 ? 23.328 7.203 9.945 1 97.31 269 PHE A N 1
ATOM 2078 C CA . PHE A 1 269 ? 24.391 8.18 9.82 1 97.31 269 PHE A CA 1
ATOM 2079 C C . PHE A 1 269 ? 23.844 9.602 9.891 1 97.31 269 PHE A C 1
ATOM 2081 O O . PHE A 1 269 ? 22.641 9.812 9.734 1 97.31 269 PHE A O 1
ATOM 2088 N N . GLU A 1 270 ? 24.719 10.516 10.102 1 95.62 270 GLU A N 1
ATOM 2089 C CA . GLU A 1 270 ? 24.328 11.922 10.148 1 95.62 270 GLU A CA 1
ATOM 2090 C C . GLU A 1 270 ? 23.844 12.406 8.781 1 95.62 270 GLU A C 1
ATOM 2092 O O . GLU A 1 270 ? 24.469 12.109 7.762 1 95.62 270 GLU A O 1
ATOM 2097 N N . VAL A 1 271 ? 22.734 12.984 8.836 1 95.94 271 VAL A N 1
ATOM 2098 C CA . VAL A 1 271 ? 22.203 13.578 7.605 1 95.94 271 VAL A CA 1
ATOM 2099 C C . VAL A 1 271 ? 21.969 15.07 7.809 1 95.94 271 VAL A C 1
ATOM 2101 O O . VAL A 1 271 ? 21.891 15.539 8.945 1 95.94 271 VAL A O 1
ATOM 2104 N N . PHE A 1 272 ? 21.938 15.797 6.711 1 94.06 272 PHE A N 1
ATOM 2105 C CA . PHE A 1 272 ? 21.703 17.234 6.742 1 94.06 272 PHE A CA 1
ATOM 2106 C C . PHE A 1 272 ? 20.531 17.625 5.844 1 94.06 272 PHE A C 1
ATOM 2108 O O . PHE A 1 272 ? 20.297 16.984 4.816 1 94.06 272 PHE A O 1
ATOM 2115 N N . VAL A 1 273 ? 19.812 18.625 6.242 1 94 273 VAL A N 1
ATOM 2116 C CA . VAL A 1 273 ? 18.719 19.125 5.422 1 94 273 VAL A CA 1
ATOM 2117 C C . VAL A 1 273 ? 19.234 19.484 4.031 1 94 273 VAL A C 1
ATOM 2119 O O . VAL A 1 273 ? 20.297 20.078 3.891 1 94 273 VAL A O 1
ATOM 2122 N N . ASN A 1 274 ? 18.484 19.047 3.002 1 92.62 274 ASN A N 1
ATOM 2123 C CA . ASN A 1 274 ? 18.766 19.281 1.588 1 92.62 274 ASN A CA 1
ATOM 2124 C C . ASN A 1 274 ? 19.828 18.328 1.057 1 92.62 274 ASN A C 1
ATOM 2126 O O . ASN A 1 274 ? 20.203 18.391 -0.116 1 92.62 274 ASN A O 1
ATOM 2130 N N . GLU A 1 275 ? 20.297 17.484 1.95 1 94.88 275 GLU A N 1
ATOM 2131 C CA . GLU A 1 275 ? 21.203 16.453 1.468 1 94.88 275 GLU A CA 1
ATOM 2132 C C . GLU A 1 275 ? 20.453 15.391 0.664 1 94.88 275 GLU A C 1
ATOM 2134 O O . GLU A 1 275 ? 19.312 15.047 0.992 1 94.88 275 GLU A O 1
ATOM 2139 N N . TRP A 1 276 ? 21.156 14.883 -0.345 1 95 276 TRP A N 1
ATOM 2140 C CA . TRP A 1 276 ? 20.594 13.82 -1.162 1 95 276 TRP A CA 1
ATOM 2141 C C . TRP A 1 276 ? 21.062 12.453 -0.683 1 95 276 TRP A C 1
ATOM 2143 O O . TRP A 1 276 ? 22.25 12.281 -0.349 1 95 276 TRP A O 1
ATOM 2153 N N . LEU A 1 277 ? 20.109 11.562 -0.619 1 95.19 277 LEU A N 1
ATOM 2154 C CA . LEU A 1 277 ? 20.391 10.188 -0.219 1 95.19 277 LEU A CA 1
ATOM 2155 C C . LEU A 1 277 ? 20.109 9.219 -1.365 1 95.19 277 LEU A C 1
ATOM 2157 O O . LEU A 1 277 ? 19.219 9.461 -2.186 1 95.19 277 LEU A O 1
ATOM 2161 N N . LEU A 1 278 ? 20.906 8.195 -1.362 1 93.38 278 LEU A N 1
ATOM 2162 C CA . LEU A 1 278 ? 20.734 7.129 -2.35 1 93.38 278 LEU A CA 1
ATOM 2163 C C . LEU A 1 278 ? 20.25 5.844 -1.69 1 93.38 278 LEU A C 1
ATOM 2165 O O . LEU A 1 278 ? 20.766 5.438 -0.65 1 93.38 278 LEU A O 1
ATOM 2169 N N . MET A 1 279 ? 19.219 5.293 -2.229 1 92.94 279 MET A N 1
ATOM 2170 C CA . MET A 1 279 ? 18.734 3.963 -1.862 1 92.94 279 MET A CA 1
ATOM 2171 C C . MET A 1 279 ? 18.922 2.984 -3.018 1 92.94 279 MET A C 1
ATOM 2173 O O . MET A 1 279 ? 18.422 3.223 -4.121 1 92.94 279 MET A O 1
ATOM 2177 N N . ASP A 1 280 ? 19.609 1.917 -2.738 1 91.62 280 ASP A N 1
ATOM 2178 C CA . ASP A 1 280 ? 19.859 0.93 -3.783 1 91.62 280 ASP A CA 1
ATOM 2179 C C . ASP A 1 280 ? 18.812 -0.182 -3.752 1 91.62 280 ASP A C 1
ATOM 2181 O O . ASP A 1 280 ? 17.875 -0.139 -2.953 1 91.62 280 ASP A O 1
ATOM 2185 N N . ASN A 1 281 ? 18.875 -1.144 -4.719 1 93.56 281 ASN A N 1
ATOM 2186 C CA . ASN A 1 281 ? 17.953 -2.281 -4.809 1 93.56 281 ASN A CA 1
ATOM 2187 C C . ASN A 1 281 ? 16.5 -1.836 -4.785 1 93.56 281 ASN A C 1
ATOM 2189 O O . ASN A 1 281 ? 15.688 -2.395 -4.043 1 93.56 281 ASN A O 1
ATOM 2193 N N . MET A 1 282 ? 16.203 -0.774 -5.609 1 92.81 282 MET A N 1
ATOM 2194 C CA . MET A 1 282 ? 14.859 -0.213 -5.633 1 92.81 282 MET A CA 1
ATOM 2195 C C . MET A 1 282 ? 14.109 -0.653 -6.883 1 92.81 282 MET A C 1
ATOM 2197 O O . MET A 1 282 ? 13.273 0.09 -7.406 1 92.81 282 MET A O 1
ATOM 2201 N N . GLY A 1 283 ? 14.398 -1.869 -7.352 1 90.12 283 GLY A N 1
ATOM 2202 C CA . GLY A 1 283 ? 13.734 -2.381 -8.539 1 90.12 283 GLY A CA 1
ATOM 2203 C C . GLY A 1 283 ? 12.484 -3.178 -8.234 1 90.12 283 GLY A C 1
ATOM 2204 O O . GLY A 1 283 ? 11.367 -2.666 -8.359 1 90.12 283 GLY A O 1
ATOM 2205 N N . ALA A 1 284 ? 12.617 -4.375 -7.691 1 89.44 284 ALA A N 1
ATOM 2206 C CA . ALA A 1 284 ? 11.516 -5.301 -7.438 1 89.44 284 ALA A CA 1
ATOM 2207 C C . ALA A 1 284 ? 10.578 -4.746 -6.371 1 89.44 284 ALA A C 1
ATOM 2209 O O . ALA A 1 284 ? 11.008 -4.41 -5.266 1 89.44 284 ALA A O 1
ATOM 2210 N N . TYR A 1 285 ? 9.258 -4.602 -6.785 1 88.56 285 TYR A N 1
ATOM 2211 C CA . TYR A 1 285 ? 8.148 -4.32 -5.879 1 88.56 285 TYR A CA 1
ATOM 2212 C C . TYR A 1 285 ? 8.211 -2.883 -5.375 1 88.56 285 TYR A C 1
ATOM 2214 O O . TYR A 1 285 ? 7.664 -2.566 -4.312 1 88.56 285 TYR A O 1
ATOM 2222 N N . THR A 1 286 ? 8.875 -1.99 -6 1 89.38 286 THR A N 1
ATOM 2223 C CA . THR A 1 286 ? 8.945 -0.609 -5.535 1 89.38 286 THR A CA 1
ATOM 2224 C C . THR A 1 286 ? 8.016 0.286 -6.352 1 89.38 286 THR A C 1
ATOM 2226 O O . THR A 1 286 ? 6.844 0.439 -6.02 1 89.38 286 THR A O 1
ATOM 2229 N N . LEU A 1 287 ? 8.461 0.648 -7.574 1 81.88 287 LEU A N 1
ATOM 2230 C CA . LEU A 1 287 ? 7.688 1.57 -8.398 1 81.88 287 LEU A CA 1
ATOM 2231 C C . LEU A 1 287 ? 6.312 0.992 -8.711 1 81.88 287 LEU A C 1
ATOM 2233 O O . LEU A 1 287 ? 5.332 1.731 -8.812 1 81.88 287 LEU A O 1
ATOM 2237 N N . VAL A 1 288 ? 6.203 -0.244 -8.789 1 81.25 288 VAL A N 1
ATOM 2238 C CA . VAL A 1 288 ? 4.969 -0.904 -9.195 1 81.25 288 VAL A CA 1
ATOM 2239 C C . VAL A 1 288 ? 3.914 -0.745 -8.102 1 81.25 288 VAL A C 1
ATOM 2241 O O . VAL A 1 288 ? 2.715 -0.857 -8.367 1 81.25 288 VAL A O 1
ATOM 2244 N N . GLY A 1 289 ? 4.328 -0.493 -6.902 1 82.5 289 GLY A N 1
ATOM 2245 C CA . GLY A 1 289 ? 3.406 -0.33 -5.785 1 82.5 289 GLY A CA 1
ATOM 2246 C C . GLY A 1 289 ? 3.107 1.122 -5.465 1 82.5 289 GLY A C 1
ATOM 2247 O O . GLY A 1 289 ? 2.342 1.416 -4.547 1 82.5 289 GLY A O 1
ATOM 2248 N N . ALA A 1 290 ? 3.625 2.061 -6.219 1 83.94 290 ALA A N 1
ATOM 2249 C CA . ALA A 1 290 ? 3.473 3.482 -5.926 1 83.94 290 ALA A CA 1
ATOM 2250 C C . ALA A 1 290 ? 2.053 3.955 -6.227 1 83.94 290 ALA A C 1
ATOM 2252 O O . ALA A 1 290 ? 1.461 3.557 -7.234 1 83.94 290 ALA A O 1
ATOM 2253 N N . SER A 1 291 ? 1.408 4.797 -5.391 1 80.56 291 SER A N 1
ATOM 2254 C CA . SER A 1 291 ? 0.032 5.246 -5.574 1 80.56 291 SER A CA 1
ATOM 2255 C C . SER A 1 291 ? -0.041 6.762 -5.719 1 80.56 291 SER A C 1
ATOM 2257 O O . SER A 1 291 ? -1.054 7.301 -6.172 1 80.56 291 SER A O 1
ATOM 2259 N N . GLY A 1 292 ? 0.979 7.516 -5.297 1 78.44 292 GLY A N 1
ATOM 2260 C CA . GLY A 1 292 ? 0.905 8.969 -5.332 1 78.44 292 GLY A CA 1
ATOM 2261 C C . GLY A 1 292 ? -0.002 9.547 -4.262 1 78.44 292 GLY A C 1
ATOM 2262 O O . GLY A 1 292 ? -0.558 10.633 -4.434 1 78.44 292 GLY A O 1
ATOM 2263 N N . PHE A 1 293 ? -0.164 8.953 -3.242 1 81 293 PHE A N 1
ATOM 2264 C CA . PHE A 1 293 ? -0.999 9.375 -2.123 1 81 293 PHE A CA 1
ATOM 2265 C C . PHE A 1 293 ? -0.665 10.805 -1.706 1 81 293 PHE A C 1
ATOM 2267 O O . PHE A 1 293 ? 0.49 11.227 -1.792 1 81 293 PHE A O 1
ATOM 2274 N N . ASN A 1 294 ? -1.675 11.609 -1.223 1 82.31 294 ASN A N 1
ATOM 2275 C CA . ASN A 1 294 ? -1.579 12.992 -0.753 1 82.31 294 ASN A CA 1
ATOM 2276 C C . ASN A 1 294 ? -1.217 13.945 -1.888 1 82.31 294 ASN A C 1
ATOM 2278 O O . ASN A 1 294 ? -0.797 15.078 -1.641 1 82.31 294 ASN A O 1
ATOM 2282 N N . GLY A 1 295 ? -1.288 13.445 -3.139 1 75.19 295 GLY A N 1
ATOM 2283 C CA . GLY A 1 295 ? -1.053 14.297 -4.293 1 75.19 295 GLY A CA 1
ATOM 2284 C C . GLY A 1 295 ? 0.406 14.352 -4.703 1 75.19 295 GLY A C 1
ATOM 2285 O O . GLY A 1 295 ? 0.786 15.156 -5.555 1 75.19 295 GLY A O 1
ATOM 2286 N N . PHE A 1 296 ? 1.139 13.492 -4.086 1 76.25 296 PHE A N 1
ATOM 2287 C CA . PHE A 1 296 ? 2.545 13.445 -4.473 1 76.25 296 PHE A CA 1
ATOM 2288 C C . PHE A 1 296 ? 2.713 12.75 -5.816 1 76.25 296 PHE A C 1
ATOM 2290 O O . PHE A 1 296 ? 1.997 11.797 -6.121 1 76.25 296 PHE A O 1
ATOM 2297 N N . GLY A 1 297 ? 3.564 13.258 -6.613 1 73.38 297 GLY A N 1
ATOM 2298 C CA . GLY A 1 297 ? 3.842 12.641 -7.898 1 73.38 297 GLY A CA 1
ATOM 2299 C C . GLY A 1 297 ? 4.832 11.492 -7.801 1 73.38 297 GLY A C 1
ATOM 2300 O O . GLY A 1 297 ? 5.391 11.234 -6.734 1 73.38 297 GLY A O 1
ATOM 2301 N N . PHE A 1 298 ? 4.941 10.797 -8.852 1 76.38 298 PHE A N 1
ATOM 2302 C CA . PHE A 1 298 ? 5.953 9.758 -8.953 1 76.38 298 PHE A CA 1
ATOM 2303 C C . PHE A 1 298 ? 7.32 10.359 -9.258 1 76.38 298 PHE A C 1
ATOM 2305 O O . PHE A 1 298 ? 7.418 11.367 -9.953 1 76.38 298 PHE A O 1
ATOM 2312 N N . PRO A 1 299 ? 8.305 9.75 -8.695 1 76.81 299 PRO A N 1
ATOM 2313 C CA . PRO A 1 299 ? 9.633 10.25 -9.055 1 76.81 299 PRO A CA 1
ATOM 2314 C C . PRO A 1 299 ? 9.938 10.094 -10.539 1 76.81 299 PRO A C 1
ATOM 2316 O O . PRO A 1 299 ? 9.555 9.094 -11.156 1 76.81 299 PRO A O 1
ATOM 2319 N N . PRO A 1 300 ? 10.586 11.125 -11.133 1 76.5 300 PRO A N 1
ATOM 2320 C CA . PRO A 1 300 ? 11.055 10.93 -12.508 1 76.5 300 PRO A CA 1
ATOM 2321 C C . PRO A 1 300 ? 12.039 9.773 -12.633 1 76.5 300 PRO A C 1
ATOM 2323 O O . PRO A 1 300 ? 12.852 9.547 -11.734 1 76.5 300 PRO A O 1
ATOM 2326 N N . VAL A 1 301 ? 11.969 9.055 -13.695 1 77 301 VAL A N 1
ATOM 2327 C CA . VAL A 1 301 ? 12.867 7.934 -13.953 1 77 301 VAL A CA 1
ATOM 2328 C C . VAL A 1 301 ? 13.914 8.336 -14.992 1 77 301 VAL A C 1
ATOM 2330 O O . VAL A 1 301 ? 13.57 8.781 -16.094 1 77 301 VAL A O 1
ATOM 2333 N N . HIS A 1 302 ? 15.164 8.305 -14.562 1 76.88 302 HIS A N 1
ATOM 2334 C CA . HIS A 1 302 ? 16.281 8.523 -15.469 1 76.88 302 HIS A CA 1
ATOM 2335 C C . HIS A 1 302 ? 16.953 7.211 -15.844 1 76.88 302 HIS A C 1
ATOM 2337 O O . HIS A 1 302 ? 17.391 6.453 -14.961 1 76.88 302 HIS A O 1
ATOM 2343 N N . TYR A 1 303 ? 17.047 6.992 -17.156 1 76.44 303 TYR A N 1
ATOM 2344 C CA . TYR A 1 303 ? 17.672 5.766 -17.641 1 76.44 303 TYR A CA 1
ATOM 2345 C C . TYR A 1 303 ? 19.141 5.977 -17.922 1 76.44 303 TYR A C 1
ATOM 2347 O O . TYR A 1 303 ? 19.531 6.945 -18.594 1 76.44 303 TYR A O 1
ATOM 2355 N N . VAL A 1 304 ? 19.938 5.137 -17.312 1 74.31 304 VAL A N 1
ATOM 2356 C CA . VAL A 1 304 ? 21.391 5.156 -17.531 1 74.31 304 VAL A CA 1
ATOM 2357 C C . VAL A 1 304 ? 21.828 3.861 -18.219 1 74.31 304 VAL A C 1
ATOM 2359 O O . VAL A 1 304 ? 21.531 2.766 -17.734 1 74.31 304 VAL A O 1
ATOM 2362 N N . ALA A 1 305 ? 22.438 3.984 -19.359 1 74.56 305 ALA A N 1
ATOM 2363 C CA . ALA A 1 305 ? 22.891 2.816 -20.109 1 74.56 305 ALA A CA 1
ATOM 2364 C C . ALA A 1 305 ? 24.297 3.033 -20.656 1 74.56 305 ALA A C 1
ATOM 2366 O O . ALA A 1 305 ? 24.734 4.176 -20.828 1 74.56 305 ALA A O 1
ATOM 2367 N N . SER A 1 306 ? 25.016 1.956 -20.781 1 73.69 306 SER A N 1
ATOM 2368 C CA . SER A 1 306 ? 26.281 2.031 -21.516 1 73.69 306 SER A CA 1
ATOM 2369 C C . SER A 1 306 ? 26.047 2.385 -22.984 1 73.69 306 SER A C 1
ATOM 2371 O O . SER A 1 306 ? 24.922 2.277 -23.484 1 73.69 306 SER A O 1
ATOM 2373 N N . ALA A 1 307 ? 27.109 2.807 -23.594 1 71.44 307 ALA A N 1
ATOM 2374 C CA . ALA A 1 307 ? 27.016 3.137 -25.016 1 71.44 307 ALA A CA 1
ATOM 2375 C C . ALA A 1 307 ? 26.484 1.952 -25.812 1 71.44 307 ALA A C 1
ATOM 2377 O O . ALA A 1 307 ? 25.688 2.125 -26.734 1 71.44 307 ALA A O 1
ATOM 2378 N N . ALA A 1 308 ? 26.922 0.837 -25.438 1 76.12 308 ALA A N 1
ATOM 2379 C CA . ALA A 1 308 ? 26.547 -0.375 -26.172 1 76.12 308 ALA A CA 1
ATOM 2380 C C . ALA A 1 308 ? 25.094 -0.744 -25.906 1 76.12 308 ALA A C 1
ATOM 2382 O O . ALA A 1 308 ? 24.438 -1.351 -26.75 1 76.12 308 ALA A O 1
ATOM 2383 N N . GLY A 1 309 ? 24.562 -0.293 -24.766 1 77.06 309 GLY A N 1
ATOM 2384 C CA . GLY A 1 309 ? 23.234 -0.733 -24.359 1 77.06 309 GLY A CA 1
ATOM 2385 C C . GLY A 1 309 ? 22.156 0.296 -24.641 1 77.06 309 GLY A C 1
ATOM 2386 O O . GLY A 1 309 ? 20.969 0.015 -24.469 1 77.06 309 GLY A O 1
ATOM 2387 N N . VAL A 1 310 ? 22.562 1.451 -25.141 1 76.19 310 VAL A N 1
ATOM 2388 C CA . VAL A 1 310 ? 21.625 2.572 -25.25 1 76.19 310 VAL A CA 1
ATOM 2389 C C . VAL A 1 310 ? 20.531 2.23 -26.266 1 76.19 310 VAL A C 1
ATOM 2391 O O . VAL A 1 310 ? 19.359 2.529 -26.047 1 76.19 310 VAL A O 1
ATOM 2394 N N . THR A 1 311 ? 20.859 1.61 -27.312 1 77.25 311 THR A N 1
ATOM 2395 C CA . THR A 1 311 ? 19.891 1.275 -28.344 1 77.25 311 THR A CA 1
ATOM 2396 C C . THR A 1 311 ? 18.844 0.299 -27.812 1 77.25 311 THR A C 1
ATOM 2398 O O . THR A 1 311 ? 17.641 0.48 -28.047 1 77.25 311 THR A O 1
ATOM 2401 N N . ALA A 1 312 ? 19.344 -0.626 -27.141 1 75.81 312 ALA A N 1
ATOM 2402 C CA . ALA A 1 312 ? 18.438 -1.627 -26.594 1 75.81 312 ALA A CA 1
ATOM 2403 C C . ALA A 1 312 ? 17.469 -1 -25.594 1 75.81 312 ALA A C 1
ATOM 2405 O O . ALA A 1 312 ? 16.266 -1.286 -25.609 1 75.81 312 ALA A O 1
ATOM 2406 N N . VAL A 1 313 ? 17.984 -0.161 -24.781 1 74.94 313 VAL A N 1
ATOM 2407 C CA . VAL A 1 313 ? 17.172 0.496 -23.766 1 74.94 313 VAL A CA 1
ATOM 2408 C C . VAL A 1 313 ? 16.125 1.378 -24.438 1 74.94 313 VAL A C 1
ATOM 2410 O O . VAL A 1 313 ? 14.945 1.355 -24.062 1 74.94 313 VAL A O 1
ATOM 2413 N N . CYS A 1 314 ? 16.453 2.031 -25.453 1 74.31 314 CYS A N 1
ATOM 2414 C CA . CYS A 1 314 ? 15.539 2.914 -26.172 1 74.31 314 CYS A CA 1
ATOM 2415 C C . CYS A 1 314 ? 14.43 2.121 -26.844 1 74.31 314 CYS A C 1
ATOM 2417 O O . CYS A 1 314 ? 13.273 2.549 -26.859 1 74.31 314 CYS A O 1
ATOM 2419 N N . GLN A 1 315 ? 14.773 0.988 -27.328 1 74.44 315 GLN A N 1
ATOM 2420 C CA . GLN A 1 315 ? 13.781 0.143 -28 1 74.44 315 GLN A CA 1
ATOM 2421 C C . GLN A 1 315 ? 12.734 -0.361 -27 1 74.44 315 GLN A C 1
ATOM 2423 O O . GLN A 1 315 ? 11.539 -0.37 -27.297 1 74.44 315 GLN A O 1
ATOM 2428 N N . VAL A 1 316 ? 13.203 -0.721 -25.922 1 72.19 316 VAL A N 1
ATOM 2429 C CA . VAL A 1 316 ? 12.297 -1.229 -24.906 1 72.19 316 VAL A CA 1
ATOM 2430 C C . VAL A 1 316 ? 11.383 -0.105 -24.422 1 72.19 316 VAL A C 1
ATOM 2432 O O . VAL A 1 316 ? 10.18 -0.307 -24.234 1 72.19 316 VAL A O 1
ATOM 2435 N N . LEU A 1 317 ? 11.891 1.021 -24.219 1 71.44 317 LEU A N 1
ATOM 2436 C CA . LEU A 1 317 ? 11.117 2.152 -23.734 1 71.44 317 LEU A CA 1
ATOM 2437 C C . LEU A 1 317 ? 10.031 2.551 -24.734 1 71.44 317 LEU A C 1
ATOM 2439 O O . LEU A 1 317 ? 8.938 2.959 -24.328 1 71.44 317 LEU A O 1
ATOM 2443 N N . LYS A 1 318 ? 10.297 2.408 -25.922 1 69.19 318 LYS A N 1
ATOM 2444 C CA . LYS A 1 318 ? 9.344 2.764 -26.969 1 69.19 318 LYS A CA 1
ATOM 2445 C C . LYS A 1 318 ? 8.195 1.754 -27.031 1 69.19 318 LYS A C 1
ATOM 2447 O O . LYS A 1 318 ? 7.07 2.107 -27.375 1 69.19 318 LYS A O 1
ATOM 2452 N N . SER A 1 319 ? 8.531 0.6 -26.672 1 66.88 319 SER A N 1
ATOM 2453 C CA . SER A 1 319 ? 7.547 -0.465 -26.812 1 66.88 319 SER A CA 1
ATOM 2454 C C . SER A 1 319 ? 6.734 -0.636 -25.531 1 66.88 319 SER A C 1
ATOM 2456 O O . SER A 1 319 ? 5.707 -1.319 -25.531 1 66.88 319 SER A O 1
ATOM 2458 N N . MET A 1 320 ? 7.27 -0.068 -24.516 1 63.31 320 MET A N 1
ATOM 2459 C CA . MET A 1 320 ? 6.652 -0.298 -23.219 1 63.31 320 MET A CA 1
ATOM 2460 C C . MET A 1 320 ? 5.34 0.469 -23.094 1 63.31 320 MET A C 1
ATOM 2462 O O . MET A 1 320 ? 5.27 1.646 -23.438 1 63.31 320 MET A O 1
ATOM 2466 N N . SER A 1 321 ? 4.219 -0.297 -22.859 1 56.97 321 SER A N 1
ATOM 2467 C CA . SER A 1 321 ? 2.98 0.358 -22.453 1 56.97 321 SER A CA 1
ATOM 2468 C C . SER A 1 321 ? 3.066 0.843 -21.016 1 56.97 321 SER A C 1
ATOM 2470 O O . SER A 1 321 ? 3.404 0.071 -20.109 1 56.97 321 SER A O 1
ATOM 2472 N N . VAL A 1 322 ? 3.6 2.064 -20.875 1 53.5 322 VAL A N 1
ATOM 2473 C CA . VAL A 1 322 ? 3.707 2.588 -19.516 1 53.5 322 VAL A CA 1
ATOM 2474 C C . VAL A 1 322 ? 2.314 2.744 -18.922 1 53.5 322 VAL A C 1
ATOM 2476 O O . VAL A 1 322 ? 1.369 3.129 -19.609 1 53.5 322 VAL A O 1
ATOM 2479 N N . ARG A 1 323 ? 2.166 1.957 -17.828 1 52.97 323 ARG A N 1
ATOM 2480 C CA . ARG A 1 323 ? 0.907 2.125 -17.109 1 52.97 323 ARG A CA 1
ATOM 2481 C C . ARG A 1 323 ? 0.529 3.6 -17 1 52.97 323 ARG A C 1
ATOM 2483 O O . ARG A 1 323 ? 1.398 4.457 -16.844 1 52.97 323 ARG A O 1
ATOM 2490 N N . SER A 1 324 ? -0.691 3.799 -17.219 1 46.19 324 SER A N 1
ATOM 2491 C CA . SER A 1 324 ? -1.234 5.137 -17.016 1 46.19 324 SER A CA 1
ATOM 2492 C C . SER A 1 324 ? -1.043 5.586 -15.57 1 46.19 324 SER A C 1
ATOM 2494 O O . SER A 1 324 ? -1.175 4.785 -14.641 1 46.19 324 SER A O 1
ATOM 2496 N N . GLY A 1 325 ? -0.476 6.844 -15.266 1 45.91 325 GLY A N 1
ATOM 2497 C CA . GLY A 1 325 ? -0.216 7.449 -13.969 1 45.91 325 GLY A CA 1
ATOM 2498 C C . GLY A 1 325 ? 1.255 7.453 -13.602 1 45.91 325 GLY A C 1
ATOM 2499 O O . GLY A 1 325 ? 1.656 8.117 -12.641 1 45.91 325 GLY A O 1
ATOM 2500 N N . TYR A 1 326 ? 1.875 6.281 -13.977 1 47.78 326 TYR A N 1
ATOM 2501 C CA . TYR A 1 326 ? 3.314 6.352 -13.758 1 47.78 326 TYR A CA 1
ATOM 2502 C C . TYR A 1 326 ? 3.914 7.566 -14.461 1 47.78 326 TYR A C 1
ATOM 2504 O O . TYR A 1 326 ? 3.689 7.77 -15.656 1 47.78 326 TYR A O 1
ATOM 2512 N N . GLY A 1 327 ? 3.611 8.742 -14.078 1 42.16 327 GLY A N 1
ATOM 2513 C CA . GLY A 1 327 ? 4.324 9.836 -14.711 1 42.16 327 GLY A CA 1
ATOM 2514 C C . GLY A 1 327 ? 5.488 9.383 -15.562 1 42.16 327 GLY A C 1
ATOM 2515 O O . GLY A 1 327 ? 6.473 8.852 -15.047 1 42.16 327 GLY A O 1
ATOM 2516 N N . HIS A 1 328 ? 5.18 8.977 -16.562 1 40.97 328 HIS A N 1
ATOM 2517 C CA . HIS A 1 328 ? 6.137 8.492 -17.547 1 40.97 328 HIS A CA 1
ATOM 2518 C C . HIS A 1 328 ? 7.465 9.242 -17.438 1 40.97 328 HIS A C 1
ATOM 2520 O O . HIS A 1 328 ? 7.516 10.344 -16.891 1 40.97 328 HIS A O 1
ATOM 2526 N N . MET A 1 329 ? 8.422 8.562 -18.234 1 42.59 329 MET A N 1
ATOM 2527 C CA . MET A 1 329 ? 9.805 8.492 -18.703 1 42.59 329 MET A CA 1
ATOM 2528 C C . MET A 1 329 ? 10.273 9.844 -19.219 1 42.59 329 MET A C 1
ATOM 2530 O O . MET A 1 329 ? 9.719 10.375 -20.172 1 42.59 329 MET A O 1
ATOM 2534 N N . GLU A 1 330 ? 10.234 10.75 -18.422 1 46.91 330 GLU A N 1
ATOM 2535 C CA . GLU A 1 330 ? 11.164 11.602 -19.156 1 46.91 330 GLU A CA 1
ATOM 2536 C C . GLU A 1 330 ? 12.336 10.797 -19.703 1 46.91 330 GLU A C 1
ATOM 2538 O O . GLU A 1 330 ? 13.031 10.102 -18.969 1 46.91 330 GLU A O 1
ATOM 2543 N N . GLN A 1 331 ? 12.109 10.211 -20.797 1 48.91 331 GLN A N 1
ATOM 2544 C CA . GLN A 1 331 ? 12.969 9.336 -21.578 1 48.91 331 GLN A CA 1
ATOM 2545 C C . GLN A 1 331 ? 14.359 9.945 -21.75 1 48.91 331 GLN A C 1
ATOM 2547 O O . GLN A 1 331 ? 14.609 10.672 -22.719 1 48.91 331 GLN A O 1
ATOM 2552 N N . LEU A 1 332 ? 14.844 10.742 -20.844 1 45 332 LEU A N 1
ATOM 2553 C CA . LEU A 1 332 ? 16.219 11.055 -21.203 1 45 332 LEU A CA 1
ATOM 2554 C C . LEU A 1 332 ? 17.156 9.891 -20.875 1 45 332 LEU A C 1
ATOM 2556 O O . LEU A 1 332 ? 17.219 9.453 -19.719 1 45 332 LEU A O 1
ATOM 2560 N N . VAL A 1 333 ? 17.391 9.023 -21.812 1 46.56 333 VAL A N 1
ATOM 2561 C CA . VAL A 1 333 ? 18.469 8.062 -21.641 1 46.56 333 VAL A CA 1
ATOM 2562 C C . VAL A 1 333 ? 19.812 8.797 -21.578 1 46.56 333 VAL A C 1
ATOM 2564 O O . VAL A 1 333 ? 20.203 9.469 -22.531 1 46.56 333 VAL A O 1
ATOM 2567 N N . LYS A 1 334 ? 20.328 9.109 -20.359 1 50.16 334 LYS A N 1
ATOM 2568 C CA . LYS A 1 334 ? 21.672 9.672 -20.25 1 50.16 334 LYS A CA 1
ATOM 2569 C C . LYS A 1 334 ? 22.734 8.609 -20.531 1 50.16 334 LYS A C 1
ATOM 2571 O O . LYS A 1 334 ? 22.656 7.492 -20.031 1 50.16 334 LYS A O 1
ATOM 2576 N N . HIS A 1 335 ? 23.406 8.797 -21.672 1 43.97 335 HIS A N 1
ATOM 2577 C CA . HIS A 1 335 ? 24.594 8 -21.953 1 43.97 335 HIS A CA 1
ATOM 2578 C C . HIS A 1 335 ? 25.719 8.297 -20.969 1 43.97 335 HIS A C 1
ATOM 2580 O O . HIS A 1 335 ? 26.109 9.453 -20.781 1 43.97 335 HIS A O 1
ATOM 2586 N N . ARG A 1 336 ? 25.797 7.895 -19.844 1 45.28 336 ARG A N 1
ATOM 2587 C CA . ARG A 1 336 ? 26.922 8.203 -18.953 1 45.28 336 ARG A CA 1
ATOM 2588 C C . ARG A 1 336 ? 28.172 7.43 -19.359 1 45.28 336 ARG A C 1
ATOM 2590 O O . ARG A 1 336 ? 28.125 6.207 -19.516 1 45.28 336 ARG A O 1
ATOM 2597 N N . ARG A 1 337 ? 29.156 8.078 -20.047 1 39.31 337 ARG A N 1
ATOM 2598 C CA . ARG A 1 337 ? 30.531 7.613 -19.969 1 39.31 337 ARG A CA 1
ATOM 2599 C C . ARG A 1 337 ? 30.984 7.488 -18.516 1 39.31 337 ARG A C 1
ATOM 2601 O O . ARG A 1 337 ? 31.156 8.492 -17.828 1 39.31 337 ARG A O 1
ATOM 2608 N N . VAL A 1 338 ? 30.328 6.684 -17.75 1 39.03 338 VAL A N 1
ATOM 2609 C CA . VAL A 1 338 ? 30.75 6.453 -16.375 1 39.03 338 VAL A CA 1
ATOM 2610 C C . VAL A 1 338 ? 32.281 6.367 -16.312 1 39.03 338 VAL A C 1
ATOM 2612 O O . VAL A 1 338 ? 32.875 5.395 -16.797 1 39.03 338 VAL A O 1
ATOM 2615 N N . GLU A 1 339 ? 32.938 7.363 -16.531 1 36.56 339 GLU A N 1
ATOM 2616 C CA . GLU A 1 339 ? 34.344 7.344 -16.141 1 36.56 339 GLU A CA 1
ATOM 2617 C C . GLU A 1 339 ? 34.469 7.156 -14.641 1 36.56 339 GLU A C 1
ATOM 2619 O O . GLU A 1 339 ? 35.594 7.059 -14.133 1 36.56 339 GLU A O 1
ATOM 2624 N N . ASN A 1 340 ? 33.531 7.59 -13.891 1 32.78 340 ASN A N 1
ATOM 2625 C CA . ASN A 1 340 ? 33.906 7.52 -12.477 1 32.78 340 ASN A CA 1
ATOM 2626 C C . ASN A 1 340 ? 33.812 6.094 -11.945 1 32.78 340 ASN A C 1
ATOM 2628 O O . ASN A 1 340 ? 32.812 5.406 -12.164 1 32.78 340 ASN A O 1
ATOM 2632 N N . GLN A 1 341 ? 34.875 5.508 -11.469 1 35.97 341 GLN A N 1
ATOM 2633 C CA . GLN A 1 341 ? 35.156 4.176 -10.953 1 35.97 341 GLN A CA 1
ATOM 2634 C C . GLN A 1 341 ? 34.125 3.732 -9.938 1 35.97 341 GLN A C 1
ATOM 2636 O O . GLN A 1 341 ? 33.812 2.543 -9.828 1 35.97 341 GLN A O 1
ATOM 2641 N N . HIS A 1 342 ? 33.719 4.586 -9.086 1 34.56 342 HIS A N 1
ATOM 2642 C CA . HIS A 1 342 ? 32.875 4.156 -7.969 1 34.56 342 HIS A CA 1
ATOM 2643 C C . HIS A 1 342 ? 31.453 3.867 -8.43 1 34.56 342 HIS A C 1
ATOM 2645 O O . HIS A 1 342 ? 30.797 2.965 -7.898 1 34.56 342 HIS A O 1
ATOM 2651 N N . LEU A 1 343 ? 30.906 4.777 -9.156 1 37.66 343 LEU A N 1
ATOM 2652 C CA . LEU A 1 343 ? 29.594 4.449 -9.719 1 37.66 343 LEU A CA 1
ATOM 2653 C C . LEU A 1 343 ? 29.688 3.238 -10.641 1 37.66 343 LEU A C 1
ATOM 2655 O O . LEU A 1 343 ? 28.672 2.73 -11.102 1 37.66 343 LEU A O 1
ATOM 2659 N N . LYS A 1 344 ? 30.906 2.994 -11.172 1 38.53 344 LYS A N 1
ATOM 2660 C CA . LYS A 1 344 ? 31.156 1.781 -11.945 1 38.53 344 LYS A CA 1
ATOM 2661 C C . LYS A 1 344 ? 30.75 0.535 -11.164 1 38.53 344 LYS A C 1
ATOM 2663 O O . LYS A 1 344 ? 30.406 -0.49 -11.75 1 38.53 344 LYS A O 1
ATOM 2668 N N . ARG A 1 345 ? 31.219 0.641 -9.93 1 36.66 345 ARG A N 1
ATOM 2669 C CA . ARG A 1 345 ? 30.859 -0.542 -9.156 1 36.66 345 ARG A CA 1
ATOM 2670 C C . ARG A 1 345 ? 29.359 -0.667 -9.016 1 36.66 345 ARG A C 1
ATOM 2672 O O . ARG A 1 345 ? 28.828 -1.756 -8.758 1 36.66 345 ARG A O 1
ATOM 2679 N N . LEU A 1 346 ? 28.703 0.493 -8.805 1 36.38 346 LEU A N 1
ATOM 2680 C CA . LEU A 1 346 ? 27.25 0.455 -8.727 1 36.38 346 LEU A CA 1
ATOM 2681 C C . LEU A 1 346 ? 26.641 0.174 -10.094 1 36.38 346 LEU A C 1
ATOM 2683 O O . LEU A 1 346 ? 25.484 -0.251 -10.195 1 36.38 346 LEU A O 1
ATOM 2687 N N . SER A 1 347 ? 27.391 0.661 -11.203 1 35.75 347 SER A N 1
ATOM 2688 C CA . SER A 1 347 ? 26.844 0.773 -12.547 1 35.75 347 SER A CA 1
ATOM 2689 C C . SER A 1 347 ? 26.984 -0.538 -13.32 1 35.75 347 SER A C 1
ATOM 2691 O O . SER A 1 347 ? 26.844 -0.563 -14.539 1 35.75 347 SER A O 1
ATOM 2693 N N . ALA A 1 348 ? 27.656 -1.408 -12.859 1 36.5 348 ALA A N 1
ATOM 2694 C CA . ALA A 1 348 ? 27.859 -2.383 -13.93 1 36.5 348 ALA A CA 1
ATOM 2695 C C . ALA A 1 348 ? 26.547 -2.656 -14.68 1 36.5 348 ALA A C 1
ATOM 2697 O O . ALA A 1 348 ? 26.562 -3.104 -15.828 1 36.5 348 ALA A O 1
ATOM 2698 N N . ALA A 1 349 ? 25.562 -2.945 -14.016 1 39.19 349 ALA A N 1
ATOM 2699 C CA . ALA A 1 349 ? 24.375 -3.328 -14.773 1 39.19 349 ALA A CA 1
ATOM 2700 C C . ALA A 1 349 ? 23.547 -2.105 -15.133 1 39.19 349 ALA A C 1
ATOM 2702 O O . ALA A 1 349 ? 23.469 -1.151 -14.359 1 39.19 349 ALA A O 1
ATOM 2703 N N . PRO A 1 350 ? 23.375 -1.861 -16.484 1 36.16 350 PRO A N 1
ATOM 2704 C CA . PRO A 1 350 ? 22.391 -0.836 -16.859 1 36.16 350 PRO A CA 1
ATOM 2705 C C . PRO A 1 350 ? 21.266 -0.685 -15.852 1 36.16 350 PRO A C 1
ATOM 2707 O O . PRO A 1 350 ? 20.797 -1.68 -15.297 1 36.16 350 PRO A O 1
ATOM 2710 N N . GLY A 1 351 ? 21.391 0.407 -15.07 1 39.06 351 GLY A N 1
ATOM 2711 C CA . GLY A 1 351 ? 20.375 0.58 -14.055 1 39.06 351 GLY A CA 1
ATOM 2712 C C . GLY A 1 351 ? 19.547 1.843 -14.242 1 39.06 351 GLY A C 1
ATOM 2713 O O . GLY A 1 351 ? 19.797 2.609 -15.172 1 39.06 351 GLY A O 1
ATOM 2714 N N . MET A 1 352 ? 18.328 1.816 -13.828 1 35.78 352 MET A N 1
ATOM 2715 C CA . MET A 1 352 ? 17.406 2.945 -13.859 1 35.78 352 MET A CA 1
ATOM 2716 C C . MET A 1 352 ? 17.406 3.686 -12.523 1 35.78 352 MET A C 1
ATOM 2718 O O . MET A 1 352 ? 17.531 3.066 -11.469 1 35.78 352 MET A O 1
ATOM 2722 N N . PHE A 1 353 ? 17.719 5.031 -12.633 1 35.19 353 PHE A N 1
ATOM 2723 C CA . PHE A 1 353 ? 17.672 5.863 -11.438 1 35.19 353 PHE A CA 1
ATOM 2724 C C . PHE A 1 353 ? 16.297 6.492 -11.273 1 35.19 353 PHE A C 1
ATOM 2726 O O . PHE A 1 353 ? 15.719 7.004 -12.234 1 35.19 353 PHE A O 1
ATOM 2733 N N . LEU A 1 354 ? 15.602 6.223 -10.109 1 34.22 354 LEU A N 1
ATOM 2734 C CA . LEU A 1 354 ? 14.414 6.961 -9.695 1 34.22 354 LEU A CA 1
ATOM 2735 C C . LEU A 1 354 ? 14.797 8.188 -8.875 1 34.22 354 LEU A C 1
ATOM 2737 O O . LEU A 1 354 ? 15.508 8.078 -7.879 1 34.22 354 LEU A O 1
ATOM 2741 N N . CYS A 1 355 ? 14.609 9.469 -9.312 1 31.56 355 CYS A N 1
ATOM 2742 C CA . CYS A 1 355 ? 14.914 10.695 -8.594 1 31.56 355 CYS A CA 1
ATOM 2743 C C . CYS A 1 355 ? 13.648 11.328 -8.031 1 31.56 355 CYS A C 1
ATOM 2745 O O . CYS A 1 355 ? 12.797 11.797 -8.797 1 31.56 355 CYS A O 1
ATOM 2747 N N . ALA A 1 356 ? 13.391 11.25 -6.73 1 33.72 356 ALA A N 1
ATOM 2748 C CA . ALA A 1 356 ? 12.281 11.977 -6.113 1 33.72 356 ALA A CA 1
ATOM 2749 C C . ALA A 1 356 ? 12.508 13.477 -6.172 1 33.72 356 ALA A C 1
ATOM 2751 O O . ALA A 1 356 ? 13.57 13.969 -5.77 1 33.72 356 ALA A O 1
ATOM 2752 N N . GLU A 1 357 ? 11.828 14.297 -7.035 1 34.75 357 GLU A N 1
ATOM 2753 C CA . GLU A 1 357 ? 12.055 15.734 -7.121 1 34.75 357 GLU A CA 1
ATOM 2754 C C . GLU A 1 357 ? 11.211 16.484 -6.094 1 34.75 357 GLU A C 1
ATOM 2756 O O . GLU A 1 357 ? 10.117 16.047 -5.734 1 34.75 357 GLU A O 1
ATOM 2761 N N . MET B 1 1 ? -2.461 22.125 -7.48 1 75.19 1 MET B N 1
ATOM 2762 C CA . MET B 1 1 ? -3.729 21.531 -7.891 1 75.19 1 MET B CA 1
ATOM 2763 C C . MET B 1 1 ? -4.891 22.484 -7.613 1 75.19 1 MET B C 1
ATOM 2765 O O . MET B 1 1 ? -5.613 22.875 -8.531 1 75.19 1 MET B O 1
ATOM 2769 N N . VAL B 1 2 ? -5.086 23 -6.387 1 79.5 2 VAL B N 1
ATOM 2770 C CA . VAL B 1 2 ? -6.242 23.797 -5.977 1 79.5 2 VAL B CA 1
ATOM 2771 C C . VAL B 1 2 ? -6.219 25.141 -6.684 1 79.5 2 VAL B C 1
ATOM 2773 O O . VAL B 1 2 ? -7.27 25.672 -7.066 1 79.5 2 VAL B O 1
ATOM 2776 N N . LEU B 1 3 ? -5.035 25.719 -6.879 1 85.94 3 LEU B N 1
ATOM 2777 C CA . LEU B 1 3 ? -4.902 26.984 -7.602 1 85.94 3 LEU B CA 1
ATOM 2778 C C . LEU B 1 3 ? -5.371 26.828 -9.047 1 85.94 3 LEU B C 1
ATOM 2780 O O . LEU B 1 3 ? -6.023 27.734 -9.586 1 85.94 3 LEU B O 1
ATOM 2784 N N . GLU B 1 4 ? -5.062 25.641 -9.602 1 78.81 4 GLU B N 1
ATOM 2785 C CA . GLU B 1 4 ? -5.469 25.375 -10.977 1 78.81 4 GLU B CA 1
ATOM 2786 C C . GLU B 1 4 ? -6.984 25.266 -11.094 1 78.81 4 GLU B C 1
ATOM 2788 O O . GLU B 1 4 ? -7.547 25.484 -12.164 1 78.81 4 GLU B O 1
ATOM 2793 N N . MET B 1 5 ? -7.66 25.031 -9.992 1 77.12 5 MET B N 1
ATOM 2794 C CA . MET B 1 5 ? -9.117 24.922 -9.969 1 77.12 5 MET B CA 1
ATOM 2795 C C . MET B 1 5 ? -9.758 26.281 -9.781 1 77.12 5 MET B C 1
ATOM 2797 O O . MET B 1 5 ? -10.984 26.391 -9.719 1 77.12 5 MET B O 1
ATOM 2801 N N . GLY B 1 6 ? -8.914 27.344 -9.555 1 84.12 6 GLY B N 1
ATOM 2802 C CA . GLY B 1 6 ? -9.43 28.703 -9.469 1 84.12 6 GLY B CA 1
ATOM 2803 C C . GLY B 1 6 ? -9.648 29.172 -8.039 1 84.12 6 GLY B C 1
ATOM 2804 O O . GLY B 1 6 ? -10.234 30.234 -7.816 1 84.12 6 GLY B O 1
ATOM 2805 N N . VAL B 1 7 ? -9.242 28.438 -7.117 1 88.62 7 VAL B N 1
ATOM 2806 C CA . VAL B 1 7 ? -9.391 28.844 -5.723 1 88.62 7 VAL B CA 1
ATOM 2807 C C . VAL B 1 7 ? -8.43 29.984 -5.406 1 88.62 7 VAL B C 1
ATOM 2809 O O . VAL B 1 7 ? -7.242 29.906 -5.727 1 88.62 7 VAL B O 1
ATOM 2812 N N . SER B 1 8 ? -8.977 31.031 -4.84 1 94.88 8 SER B N 1
ATOM 2813 C CA . SER B 1 8 ? -8.141 32.156 -4.484 1 94.88 8 SER B CA 1
ATOM 2814 C C . SER B 1 8 ? -7.148 31.812 -3.389 1 94.88 8 SER B C 1
ATOM 2816 O O . SER B 1 8 ? -7.488 31.078 -2.451 1 94.88 8 SER B O 1
ATOM 2818 N N . PRO B 1 9 ? -5.879 32.312 -3.465 1 94.69 9 PRO B N 1
ATOM 2819 C CA . PRO B 1 9 ? -4.828 31.938 -2.512 1 94.69 9 PRO B CA 1
ATOM 2820 C C . PRO B 1 9 ? -5.215 32.25 -1.066 1 94.69 9 PRO B C 1
ATOM 2822 O O . PRO B 1 9 ? -4.785 31.547 -0.149 1 94.69 9 PRO B O 1
ATOM 2825 N N . ASP B 1 10 ? -6.066 33.25 -0.855 1 93.56 10 ASP B N 1
ATOM 2826 C CA . ASP B 1 10 ? -6.453 33.656 0.495 1 93.56 10 ASP B CA 1
ATOM 2827 C C . ASP B 1 10 ? -7.391 32.625 1.126 1 93.56 10 ASP B C 1
ATOM 2829 O O . ASP B 1 10 ? -7.652 32.688 2.33 1 93.56 10 ASP B O 1
ATOM 2833 N N . ARG B 1 11 ? -7.797 31.594 0.377 1 95.06 11 ARG B N 1
ATOM 2834 C CA . ARG B 1 11 ? -8.672 30.531 0.87 1 95.06 11 ARG B CA 1
ATOM 2835 C C . ARG B 1 11 ? -7.91 29.219 1.058 1 95.06 11 ARG B C 1
ATOM 2837 O O . ARG B 1 11 ? -8.516 28.172 1.252 1 95.06 11 ARG B O 1
ATOM 2844 N N . ILE B 1 12 ? -6.629 29.344 0.999 1 95.44 12 ILE B N 1
ATOM 2845 C CA . ILE B 1 12 ? -5.809 28.141 1.053 1 95.44 12 ILE B CA 1
ATOM 2846 C C . ILE B 1 12 ? -4.941 28.156 2.309 1 95.44 12 ILE B C 1
ATOM 2848 O O . ILE B 1 12 ? -4.34 29.188 2.635 1 95.44 12 ILE B O 1
ATOM 2852 N N . VAL B 1 13 ? -5.02 27.141 3.068 1 96 13 VAL B N 1
ATOM 2853 C CA . VAL B 1 13 ? -4.059 26.875 4.141 1 96 13 VAL B CA 1
ATOM 2854 C C . VAL B 1 13 ? -3.039 25.844 3.686 1 96 13 VAL B C 1
ATOM 2856 O O . VAL B 1 13 ? -3.408 24.734 3.301 1 96 13 VAL B O 1
ATOM 2859 N N . TYR B 1 14 ? -1.795 26.203 3.582 1 94.75 14 TYR B N 1
ATOM 2860 C CA . TYR B 1 14 ? -0.752 25.219 3.34 1 94.75 14 TYR B CA 1
ATOM 2861 C C . TYR B 1 14 ? -0.386 24.484 4.629 1 94.75 14 TYR B C 1
ATOM 2863 O O . TYR B 1 14 ? 0.413 24.984 5.426 1 94.75 14 TYR B O 1
ATOM 2871 N N . ALA B 1 15 ? -0.881 23.203 4.734 1 92.69 15 ALA B N 1
ATOM 2872 C CA . ALA B 1 15 ? -0.938 22.625 6.07 1 92.69 15 ALA B CA 1
ATOM 2873 C C . ALA B 1 15 ? -0.001 21.422 6.188 1 92.69 15 ALA B C 1
ATOM 2875 O O . ALA B 1 15 ? 0.042 20.766 7.227 1 92.69 15 ALA B O 1
ATOM 2876 N N . ASN B 1 16 ? 0.765 21.109 5.121 1 87.12 16 ASN B N 1
ATOM 2877 C CA . ASN B 1 16 ? 1.731 20.031 5.32 1 87.12 16 ASN B CA 1
ATOM 2878 C C . ASN B 1 16 ? 2.736 20.375 6.414 1 87.12 16 ASN B C 1
ATOM 2880 O O . ASN B 1 16 ? 3.303 21.469 6.422 1 87.12 16 ASN B O 1
ATOM 2884 N N . THR B 1 17 ? 2.957 19.484 7.355 1 75.75 17 THR B N 1
ATOM 2885 C CA . THR B 1 17 ? 3.723 19.875 8.531 1 75.75 17 THR B CA 1
ATOM 2886 C C . THR B 1 17 ? 5.215 19.938 8.219 1 75.75 17 THR B C 1
ATOM 2888 O O . THR B 1 17 ? 5.965 20.672 8.859 1 75.75 17 THR B O 1
ATOM 2891 N N . ILE B 1 18 ? 5.598 19.141 7.336 1 88.31 18 ILE B N 1
ATOM 2892 C CA . ILE B 1 18 ? 6.988 19.25 6.914 1 88.31 18 ILE B CA 1
ATOM 2893 C C . ILE B 1 18 ? 7.051 19.703 5.457 1 88.31 18 ILE B C 1
ATOM 2895 O O . ILE B 1 18 ? 6.707 18.938 4.547 1 88.31 18 ILE B O 1
ATOM 2899 N N . LYS B 1 19 ? 7.484 20.922 5.297 1 90.56 19 LYS B N 1
ATOM 2900 C CA . LYS B 1 19 ? 7.391 21.531 3.979 1 90.56 19 LYS B CA 1
ATOM 2901 C C . LYS B 1 19 ? 8.773 21.688 3.342 1 90.56 19 LYS B C 1
ATOM 2903 O O . LYS B 1 19 ? 9.7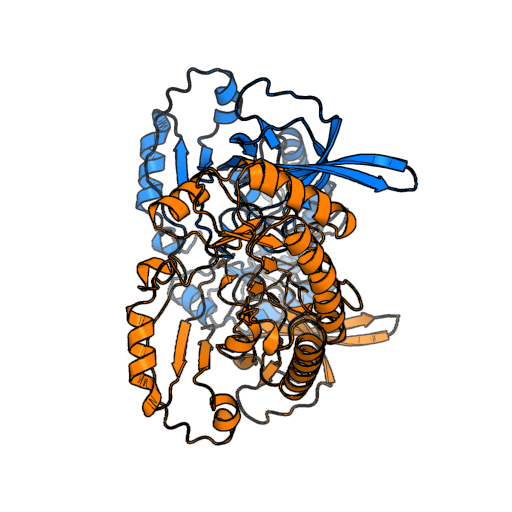34 22.062 4.016 1 90.56 19 LYS B O 1
ATOM 2908 N N . SER B 1 20 ? 8.82 21.344 2.123 1 88.25 20 SER B N 1
ATOM 2909 C CA . SER B 1 20 ? 10.031 21.641 1.364 1 88.25 20 SER B CA 1
ATOM 2910 C C . SER B 1 20 ? 10.164 23.141 1.103 1 88.25 20 SER B C 1
ATOM 2912 O O . SER B 1 20 ? 9.164 23.828 0.886 1 88.25 20 SER B O 1
ATOM 2914 N N . SER B 1 21 ? 11.406 23.594 1.064 1 89.25 21 SER B N 1
ATOM 2915 C CA . SER B 1 21 ? 11.656 25.016 0.813 1 89.25 21 SER B CA 1
ATOM 2916 C C . SER B 1 21 ? 11.102 25.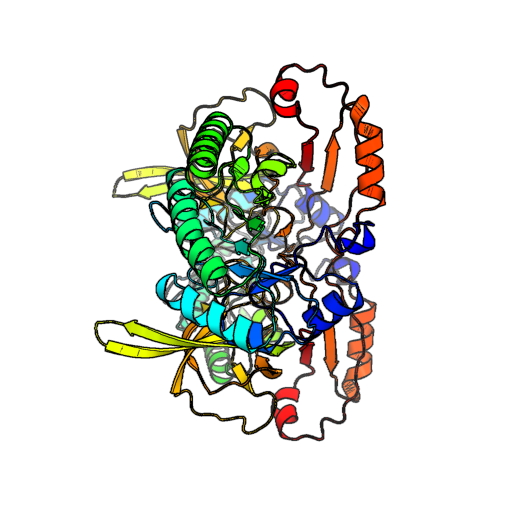438 -0.542 1 89.25 21 SER B C 1
ATOM 2918 O O . SER B 1 21 ? 10.578 26.547 -0.684 1 89.25 21 SER B O 1
ATOM 2920 N N . SER B 1 22 ? 11.219 24.516 -1.463 1 88.31 22 SER B N 1
ATOM 2921 C CA . SER B 1 22 ? 10.703 24.828 -2.793 1 88.31 22 SER B CA 1
ATOM 2922 C C . SER B 1 22 ? 9.195 25.031 -2.773 1 88.31 22 SER B C 1
ATOM 2924 O O . SER B 1 22 ? 8.672 25.891 -3.494 1 88.31 22 SER B O 1
ATOM 2926 N N . HIS B 1 23 ? 8.547 24.281 -1.981 1 89.94 23 HIS B N 1
ATOM 2927 C CA . HIS B 1 23 ? 7.098 24.422 -1.878 1 89.94 23 HIS B CA 1
ATOM 2928 C C . HIS B 1 23 ? 6.715 25.688 -1.139 1 89.94 23 HIS B C 1
ATOM 2930 O O . HIS B 1 23 ? 5.699 26.312 -1.452 1 89.94 23 HIS B O 1
ATOM 2936 N N . LEU B 1 24 ? 7.531 26.078 -0.203 1 93.38 24 LEU B N 1
ATOM 2937 C CA . LEU B 1 24 ? 7.32 27.344 0.495 1 93.38 24 LEU B CA 1
ATOM 2938 C C . LEU B 1 24 ? 7.496 28.516 -0.453 1 93.38 24 LEU B C 1
ATOM 2940 O O . LEU B 1 24 ? 6.707 29.469 -0.423 1 93.38 24 LEU B O 1
ATOM 2944 N N . ASP B 1 25 ? 8.492 28.391 -1.302 1 93.94 25 ASP B N 1
ATOM 2945 C CA . ASP B 1 25 ? 8.711 29.422 -2.312 1 93.94 25 ASP B CA 1
ATOM 2946 C C . ASP B 1 25 ? 7.523 29.516 -3.27 1 93.94 25 ASP B C 1
ATOM 2948 O O . ASP B 1 25 ? 7.059 30.609 -3.592 1 93.94 25 ASP B O 1
ATOM 2952 N N . PHE B 1 26 ? 7.078 28.359 -3.66 1 93.75 26 PHE B N 1
ATOM 2953 C CA . PHE B 1 26 ? 5.926 28.297 -4.551 1 93.75 26 PHE B CA 1
ATOM 2954 C C . PHE B 1 26 ? 4.707 28.938 -3.908 1 93.75 26 PHE B C 1
ATOM 2956 O O . PHE B 1 26 ? 3.998 29.719 -4.551 1 93.75 26 PHE B O 1
ATOM 2963 N N . ALA B 1 27 ? 4.469 28.609 -2.643 1 94.06 27 ALA B N 1
ATOM 2964 C CA . ALA B 1 27 ? 3.344 29.203 -1.918 1 94.06 27 ALA B CA 1
ATOM 2965 C C . ALA B 1 27 ? 3.459 30.719 -1.867 1 94.06 27 ALA B C 1
ATOM 2967 O O . ALA B 1 27 ? 2.492 31.422 -2.145 1 94.06 27 ALA B O 1
ATOM 2968 N N . SER B 1 28 ? 4.613 31.219 -1.57 1 95 28 SER B N 1
ATOM 2969 C CA . SER B 1 28 ? 4.871 32.656 -1.495 1 95 28 SER B CA 1
ATOM 2970 C C . SER B 1 28 ? 4.648 33.312 -2.844 1 95 28 SER B C 1
ATOM 2972 O O . SER B 1 28 ? 3.967 34.344 -2.928 1 95 28 SER B O 1
ATOM 2974 N N . GLU B 1 29 ? 5.148 32.656 -3.852 1 96 29 GLU B N 1
ATOM 2975 C CA . GLU B 1 29 ? 5.055 33.219 -5.203 1 96 29 GLU B CA 1
ATOM 2976 C C . GLU B 1 29 ? 3.602 33.312 -5.66 1 96 29 GLU B C 1
ATOM 2978 O O . GLU B 1 29 ? 3.258 34.156 -6.477 1 96 29 GLU B O 1
ATOM 2983 N N . HIS B 1 30 ? 2.781 32.5 -5.102 1 95.94 30 HIS B N 1
ATOM 2984 C CA . HIS B 1 30 ? 1.4 32.438 -5.566 1 95.94 30 HIS B CA 1
ATOM 2985 C C . HIS B 1 30 ? 0.452 33.062 -4.551 1 95.94 30 HIS B C 1
ATOM 2987 O O . HIS B 1 30 ? -0.769 32.969 -4.68 1 95.94 30 HIS B O 1
ATOM 2993 N N . GLY B 1 31 ? 0.996 33.625 -3.537 1 95.88 31 GLY B N 1
ATOM 2994 C CA . GLY B 1 31 ? 0.207 34.438 -2.615 1 95.88 31 GLY B CA 1
ATOM 2995 C C . GLY B 1 31 ? -0.479 33.594 -1.543 1 95.88 31 GLY B C 1
ATOM 2996 O O . GLY B 1 31 ? -1.426 34.062 -0.905 1 95.88 31 GLY B O 1
ATOM 2997 N N . VAL B 1 32 ? -0.089 32.375 -1.384 1 96.38 32 VAL B N 1
ATOM 2998 C CA . VAL B 1 32 ? -0.583 31.562 -0.272 1 96.38 32 VAL B CA 1
ATOM 2999 C C . VAL B 1 32 ? 0.204 31.891 0.995 1 96.38 32 VAL B C 1
ATOM 3001 O O . VAL B 1 32 ? 1.354 31.484 1.145 1 96.38 32 VAL B O 1
ATOM 3004 N N . THR B 1 33 ? -0.447 32.562 1.931 1 96.25 33 THR B N 1
ATOM 3005 C CA . THR B 1 33 ? 0.318 33.094 3.055 1 96.25 33 THR B CA 1
ATOM 3006 C C . THR B 1 33 ? -0.041 32.375 4.344 1 96.25 33 THR B C 1
ATOM 3008 O O . THR B 1 33 ? 0.708 32.406 5.32 1 96.25 33 THR B O 1
ATOM 3011 N N . LEU B 1 34 ? -1.222 31.766 4.391 1 97.06 34 LEU B N 1
ATOM 3012 C CA . LEU B 1 34 ? -1.61 31.047 5.598 1 97.06 34 LEU B CA 1
ATOM 3013 C C . LEU B 1 34 ? -1.008 29.641 5.609 1 97.06 34 LEU B C 1
ATOM 3015 O O . LEU B 1 34 ? -1.193 28.875 4.664 1 97.06 34 LEU B O 1
ATOM 3019 N N . MET B 1 35 ? -0.21 29.359 6.613 1 96.81 35 MET B N 1
ATOM 3020 C CA . MET B 1 35 ? 0.438 28.062 6.645 1 96.81 35 MET B CA 1
ATOM 3021 C C . MET B 1 35 ? 0.701 27.609 8.078 1 96.81 35 MET B C 1
ATOM 3023 O O . MET B 1 35 ? 0.746 28.438 8.992 1 96.81 35 MET B O 1
ATOM 3027 N N . THR B 1 36 ? 0.867 26.344 8.266 1 97 36 THR B N 1
ATOM 3028 C CA . THR B 1 36 ? 1.122 25.797 9.594 1 97 36 THR B CA 1
ATOM 3029 C C . THR B 1 36 ? 2.621 25.641 9.836 1 97 36 THR B C 1
ATOM 3031 O O . THR B 1 36 ? 3.406 25.609 8.883 1 97 36 THR B O 1
ATOM 3034 N N . PHE B 1 37 ? 3.027 25.609 11.086 1 96.38 37 PHE B N 1
ATOM 3035 C CA . PHE B 1 37 ? 4.34 25.203 11.57 1 96.38 37 PHE B CA 1
ATOM 3036 C C . PHE B 1 37 ? 4.234 24.562 12.945 1 96.38 37 PHE B C 1
ATOM 3038 O O . PHE B 1 37 ? 3.23 24.734 13.648 1 96.38 37 PHE B O 1
ATOM 3045 N N . ASP B 1 38 ? 5.234 23.703 13.32 1 96.12 38 ASP B N 1
ATOM 3046 C CA . ASP B 1 38 ? 5.09 23.047 14.617 1 96.12 38 ASP B CA 1
ATOM 3047 C C . ASP B 1 38 ? 6.445 22.922 15.312 1 96.12 38 ASP B C 1
ATOM 3049 O O . ASP B 1 38 ? 6.543 22.297 16.375 1 96.12 38 ASP B O 1
ATOM 3053 N N . CYS B 1 39 ? 7.504 23.453 14.703 1 94.12 39 CYS B N 1
ATOM 3054 C CA . CYS B 1 39 ? 8.828 23.406 15.312 1 94.12 39 CYS B CA 1
ATOM 3055 C C . CYS B 1 39 ? 9.711 24.531 14.789 1 94.12 39 CYS B C 1
ATOM 3057 O O . CYS B 1 39 ? 9.336 25.234 13.844 1 94.12 39 CYS B O 1
ATOM 3059 N N . MET B 1 40 ? 10.805 24.75 15.453 1 93.75 40 MET B N 1
ATOM 3060 C CA . MET B 1 40 ? 11.711 25.844 15.109 1 93.75 40 MET B CA 1
ATOM 3061 C C . MET B 1 40 ? 12.32 25.641 13.727 1 93.75 40 MET B C 1
ATOM 3063 O O . MET B 1 40 ? 12.555 26.594 13 1 93.75 40 MET B O 1
ATOM 3067 N N . GLU B 1 41 ? 12.516 24.359 13.344 1 92.81 41 GLU B N 1
ATOM 3068 C CA . GLU B 1 41 ? 13.117 24.062 12.055 1 92.81 41 GLU B CA 1
ATOM 3069 C C . GLU B 1 41 ? 12.203 24.484 10.906 1 92.81 41 GLU B C 1
ATOM 3071 O O . GLU B 1 41 ? 12.672 25.031 9.906 1 92.81 41 GLU B O 1
ATOM 3076 N N . GLU B 1 42 ? 10.961 24.25 11.078 1 93.62 42 GLU B N 1
ATOM 3077 C CA . GLU B 1 42 ? 10 24.672 10.062 1 93.62 42 GLU B CA 1
ATOM 3078 C C . GLU B 1 42 ? 9.898 26.188 9.992 1 93.62 42 GLU B C 1
ATOM 3080 O O . GLU B 1 42 ? 9.812 26.766 8.898 1 93.62 42 GLU B O 1
ATOM 3085 N N . LEU B 1 43 ? 9.875 26.766 11.125 1 94.69 43 LEU B N 1
ATOM 3086 C CA . LEU B 1 43 ? 9.844 28.234 11.18 1 94.69 43 LEU B CA 1
ATOM 3087 C C . LEU B 1 43 ? 11.039 28.828 10.445 1 94.69 43 LEU B C 1
ATOM 3089 O O . LEU B 1 43 ? 10.891 29.812 9.711 1 94.69 43 LEU B O 1
ATOM 3093 N N . GLY B 1 44 ? 12.156 28.25 10.625 1 94 44 GLY B N 1
ATOM 3094 C CA . GLY B 1 44 ? 13.391 28.719 10.023 1 94 44 GLY B CA 1
ATOM 3095 C C . GLY B 1 44 ? 13.383 28.656 8.508 1 94 44 GLY B C 1
ATOM 3096 O O . GLY B 1 44 ? 14.133 29.375 7.844 1 94 44 GLY B O 1
ATOM 3097 N N . LYS B 1 45 ? 12.539 27.844 7.941 1 94.44 45 LYS B N 1
ATOM 3098 C CA . LYS B 1 45 ? 12.477 27.672 6.496 1 94.44 45 LYS B CA 1
ATOM 3099 C C . LYS B 1 45 ? 11.656 28.781 5.844 1 94.44 45 LYS B C 1
ATOM 3101 O O . LYS B 1 45 ? 11.719 28.984 4.629 1 94.44 45 LYS B O 1
ATOM 3106 N N . ILE B 1 46 ? 10.867 29.438 6.637 1 95.12 46 ILE B N 1
ATOM 3107 C CA . ILE B 1 46 ? 9.93 30.422 6.094 1 95.12 46 ILE B CA 1
ATOM 3108 C C . ILE B 1 46 ? 10.641 31.75 5.891 1 95.12 46 ILE B C 1
ATOM 3110 O O . ILE B 1 46 ? 11.172 32.344 6.84 1 95.12 46 ILE B O 1
ATOM 3114 N N . SER B 1 47 ? 10.633 32.312 4.676 1 93.88 47 SER B N 1
ATOM 3115 C CA . SER B 1 47 ? 11.305 33.562 4.367 1 93.88 47 SER B CA 1
ATOM 3116 C C . SER B 1 47 ? 10.289 34.688 4.125 1 93.88 47 SER B C 1
ATOM 3118 O O . SER B 1 47 ? 10.609 35.844 4.277 1 93.88 47 SER B O 1
ATOM 3120 N N . ASP B 1 48 ? 9.086 34.312 3.801 1 95.56 48 ASP B N 1
ATOM 3121 C CA . ASP B 1 48 ? 8.047 35.281 3.51 1 95.56 48 ASP B CA 1
ATOM 3122 C C . ASP B 1 48 ? 7.535 35.938 4.793 1 95.56 48 ASP B C 1
ATOM 3124 O O . ASP B 1 48 ? 6.828 35.312 5.582 1 95.56 48 ASP B O 1
ATOM 3128 N N . LYS B 1 49 ? 7.766 37.219 4.918 1 94.31 49 LYS B N 1
ATOM 3129 C CA . LYS B 1 49 ? 7.383 37.906 6.141 1 94.31 49 LYS B CA 1
ATOM 3130 C C . LYS B 1 49 ? 5.891 38.219 6.152 1 94.31 49 LYS B C 1
ATOM 3132 O O . LYS B 1 49 ? 5.336 38.594 7.188 1 94.31 49 LYS B O 1
ATOM 3137 N N . ASN B 1 50 ? 5.266 37.969 5.023 1 95.44 50 ASN B N 1
ATOM 3138 C CA . ASN B 1 50 ? 3.816 38.156 4.969 1 95.44 50 ASN B CA 1
ATOM 3139 C C . ASN B 1 50 ? 3.092 36.875 5.395 1 95.44 50 ASN B C 1
ATOM 3141 O O . ASN B 1 50 ? 1.862 36.844 5.469 1 95.44 50 ASN B O 1
ATOM 3145 N N . ALA B 1 51 ? 3.852 35.875 5.68 1 97.06 51 ALA B N 1
ATOM 3146 C CA . ALA B 1 51 ? 3.266 34.594 6.102 1 97.06 51 ALA B CA 1
ATOM 3147 C C . ALA B 1 51 ? 2.404 34.781 7.352 1 97.06 51 ALA B C 1
ATOM 3149 O O . ALA B 1 51 ? 2.787 35.5 8.273 1 97.06 51 ALA B O 1
ATOM 3150 N N . ARG B 1 52 ? 1.251 34.281 7.328 1 97.94 52 ARG B N 1
ATOM 3151 C CA . ARG B 1 52 ? 0.343 34.156 8.461 1 97.94 52 ARG B CA 1
ATOM 3152 C C . ARG B 1 52 ? 0.379 32.719 9.016 1 97.94 52 ARG B C 1
ATOM 3154 O O . ARG B 1 52 ? -0.053 31.781 8.352 1 97.94 52 ARG B O 1
ATOM 3161 N N . LEU B 1 53 ? 0.854 32.594 10.227 1 98.31 53 LEU B N 1
ATOM 3162 C CA . LEU B 1 53 ? 1.244 31.266 10.695 1 98.31 53 LEU B CA 1
ATOM 3163 C C . LEU B 1 53 ? 0.216 30.703 11.672 1 98.31 53 LEU B C 1
ATOM 3165 O O . LEU B 1 53 ? -0.314 31.438 12.508 1 98.31 53 LEU B O 1
ATOM 3169 N N . LEU B 1 54 ? -0.123 29.469 11.492 1 98.5 54 LEU B N 1
ATOM 3170 C CA . LEU B 1 54 ? -0.855 28.688 12.469 1 98.5 54 LEU B CA 1
ATOM 3171 C C . LEU B 1 54 ? 0.078 27.719 13.203 1 98.5 54 LEU B C 1
ATOM 3173 O O . LEU B 1 54 ? 0.714 26.875 12.57 1 98.5 54 LEU B O 1
ATOM 3177 N N . LEU B 1 55 ? 0.185 27.828 14.5 1 98.56 55 LEU B N 1
ATOM 3178 C CA . LEU B 1 55 ? 0.958 26.859 15.273 1 98.56 55 LEU B CA 1
ATOM 3179 C C . LEU B 1 55 ? 0.176 25.578 15.461 1 98.56 55 LEU B C 1
ATOM 3181 O O . LEU B 1 55 ? -0.884 25.562 16.094 1 98.56 55 LEU B O 1
ATOM 3185 N N . ARG B 1 56 ? 0.688 24.516 14.875 1 97.88 56 ARG B N 1
ATOM 3186 C CA . ARG B 1 56 ? 0.065 23.219 15.062 1 97.88 56 ARG B CA 1
ATOM 3187 C C . ARG B 1 56 ? 0.551 22.562 16.359 1 97.88 56 ARG B C 1
ATOM 3189 O O . ARG B 1 56 ? 1.74 22.281 16.5 1 97.88 56 ARG B O 1
ATOM 3196 N N . ILE B 1 57 ? -0.353 22.297 17.25 1 98.06 57 ILE B N 1
ATOM 3197 C CA . ILE B 1 57 ? -0.009 21.672 18.516 1 98.06 57 ILE B CA 1
ATOM 3198 C C . ILE B 1 57 ? -0.404 20.188 18.484 1 98.06 57 ILE B C 1
ATOM 3200 O O . ILE B 1 57 ? -1.232 19.781 17.656 1 98.06 57 ILE B O 1
ATOM 3204 N N . ALA B 1 58 ? 0.276 19.406 19.297 1 96.62 58 ALA B N 1
ATOM 3205 C CA . ALA B 1 58 ? -0.161 18.031 19.516 1 96.62 58 ALA B CA 1
ATOM 3206 C C . ALA B 1 58 ? -1.564 18 20.109 1 96.62 58 ALA B C 1
ATOM 3208 O O . ALA B 1 58 ? -1.891 18.781 21 1 96.62 58 ALA B O 1
ATOM 3209 N N . SER B 1 59 ? -2.354 17.141 19.547 1 96.12 59 SER B N 1
ATOM 3210 C CA . SER B 1 59 ? -3.711 17 20.062 1 96.12 59 SER B CA 1
ATOM 3211 C C . SER B 1 59 ? -3.746 16.094 21.297 1 96.12 59 SER B C 1
ATOM 3213 O O . SER B 1 59 ? -2.766 15.406 21.594 1 96.12 59 SER B O 1
ATOM 3215 N N . ASN B 1 60 ? -4.895 16.188 21.922 1 95.25 60 ASN B N 1
ATOM 3216 C CA . ASN B 1 60 ? -5.129 15.211 22.984 1 95.25 60 ASN B CA 1
ATOM 3217 C C . ASN B 1 60 ? -5.145 13.781 22.453 1 95.25 60 ASN B C 1
ATOM 3219 O O . ASN B 1 60 ? -5.496 13.555 21.297 1 95.25 60 ASN B O 1
ATOM 3223 N N . GLU B 1 61 ? -4.773 12.836 23.25 1 92 61 GLU B N 1
ATOM 3224 C CA . GLU B 1 61 ? -4.656 11.469 22.75 1 92 61 GLU B CA 1
ATOM 3225 C C . GLU B 1 61 ? -5.652 10.539 23.438 1 92 61 GLU B C 1
ATOM 3227 O O . GLU B 1 61 ? -5.629 9.328 23.234 1 92 61 GLU B O 1
ATOM 3232 N N . THR B 1 62 ? -6.496 11.125 24.234 1 89.25 62 THR B N 1
ATOM 3233 C CA . THR B 1 62 ? -7.473 10.297 24.922 1 89.25 62 THR B CA 1
ATOM 3234 C C . THR B 1 62 ? -8.344 9.531 23.938 1 89.25 62 THR B C 1
ATOM 3236 O O . THR B 1 62 ? -9.016 10.133 23.094 1 89.25 62 THR B O 1
ATOM 3239 N N . GLY B 1 63 ? -8.32 8.188 24.047 1 88.62 63 GLY B N 1
ATOM 3240 C CA . GLY B 1 63 ? -9.148 7.348 23.203 1 88.62 63 GLY B CA 1
ATOM 3241 C C . GLY B 1 63 ? -8.711 7.348 21.75 1 88.62 63 GLY B C 1
ATOM 3242 O O . GLY B 1 63 ? -9.492 7.012 20.859 1 88.62 63 GLY B O 1
ATOM 3243 N N . SER B 1 64 ? -7.57 7.844 21.5 1 87.44 64 SER B N 1
ATOM 3244 C CA . SER B 1 64 ? -7.078 7.953 20.125 1 87.44 64 SER B CA 1
ATOM 3245 C C . SER B 1 64 ? -6.812 6.578 19.531 1 87.44 64 SER B C 1
ATOM 3247 O O . SER B 1 64 ? -6.305 5.684 20.203 1 87.44 64 SER B O 1
ATOM 3249 N N . GLY B 1 65 ? -7.219 6.328 18.266 1 83.19 65 GLY B N 1
ATOM 3250 C CA . GLY B 1 65 ? -6.855 5.152 17.484 1 83.19 65 GLY B CA 1
ATOM 3251 C C . GLY B 1 65 ? -5.609 5.355 16.641 1 83.19 65 GLY B C 1
ATOM 3252 O O . GLY B 1 65 ? -4.613 4.648 16.828 1 83.19 65 GLY B O 1
ATOM 3253 N N . ILE B 1 66 ? -5.617 6.309 15.789 1 85.25 66 ILE B N 1
ATOM 3254 C CA . ILE B 1 66 ? -4.48 6.75 14.992 1 85.25 66 ILE B CA 1
ATOM 3255 C C . ILE B 1 66 ? -4.133 8.195 15.344 1 85.25 66 ILE B C 1
ATOM 3257 O O . ILE B 1 66 ? -4.898 9.109 15.047 1 85.25 66 ILE B O 1
ATOM 3261 N N . THR B 1 67 ? -2.992 8.391 15.977 1 89.81 67 THR B N 1
ATOM 3262 C CA . THR B 1 67 ? -2.592 9.727 16.406 1 89.81 67 THR B CA 1
ATOM 3263 C C . THR B 1 67 ? -1.627 10.344 15.391 1 89.81 67 THR B C 1
ATOM 3265 O O . THR B 1 67 ? -0.766 9.656 14.844 1 89.81 67 THR B O 1
ATOM 3268 N N . MET B 1 68 ? -1.768 11.625 15.258 1 90.56 68 MET B N 1
ATOM 3269 C CA . MET B 1 68 ? -0.854 12.367 14.391 1 90.56 68 MET B CA 1
ATOM 3270 C C . MET B 1 68 ? 0.38 12.82 15.172 1 90.56 68 MET B C 1
ATOM 3272 O O . MET B 1 68 ? 1.376 13.234 14.57 1 90.56 68 MET B O 1
ATOM 3276 N N . ASN B 1 69 ? 0.38 12.664 16.438 1 91.94 69 ASN B N 1
ATOM 3277 C CA . ASN B 1 69 ? 1.35 13.305 17.312 1 91.94 69 ASN B CA 1
ATOM 3278 C C . ASN B 1 69 ? 2.738 12.695 17.156 1 91.94 69 ASN B C 1
ATOM 3280 O O . ASN B 1 69 ? 3.738 13.305 17.531 1 91.94 69 ASN B O 1
ATOM 3284 N N . ASN B 1 70 ? 2.777 11.516 16.594 1 87.25 70 ASN B N 1
ATOM 3285 C CA . ASN B 1 70 ? 4.082 10.891 16.391 1 87.25 70 ASN B CA 1
ATOM 3286 C C . ASN B 1 70 ? 4.902 11.617 15.336 1 87.25 70 ASN B C 1
ATOM 3288 O O . ASN B 1 70 ? 6.133 11.648 15.414 1 87.25 70 ASN B O 1
ATOM 3292 N N . LYS B 1 71 ? 4.242 12.211 14.477 1 91.38 71 LYS B N 1
ATOM 3293 C CA . LYS B 1 71 ? 4.918 12.781 13.312 1 91.38 71 LYS B CA 1
ATOM 3294 C C . LYS B 1 71 ? 4.871 14.305 13.344 1 91.38 71 LYS B C 1
ATOM 3296 O O . LYS B 1 71 ? 5.832 14.969 12.953 1 91.38 71 LYS B O 1
ATOM 3301 N N . PHE B 1 72 ? 3.686 14.781 13.875 1 89.69 72 PHE B N 1
ATOM 3302 C CA . PHE B 1 72 ? 3.484 16.219 13.789 1 89.69 72 PHE B CA 1
ATOM 3303 C C . PHE B 1 72 ? 2.934 16.766 15.109 1 89.69 72 PHE B C 1
ATOM 3305 O O . PHE B 1 72 ? 2.332 16.031 15.883 1 89.69 72 PHE B O 1
ATOM 3312 N N . GLY B 1 73 ? 3.178 18.125 15.273 1 93.94 73 GLY B N 1
ATOM 3313 C CA . GLY B 1 73 ? 2.559 18.828 16.391 1 93.94 73 GLY B CA 1
ATOM 3314 C C . GLY B 1 73 ? 3.539 19.188 17.484 1 93.94 73 GLY B C 1
ATOM 3315 O O . GLY B 1 73 ? 4.207 18.312 18.047 1 93.94 73 GLY B O 1
ATOM 3316 N N . CYS B 1 74 ? 3.531 20.375 17.844 1 94.56 74 CYS B N 1
ATOM 3317 C CA . CYS B 1 74 ? 4.336 20.875 18.938 1 94.56 74 CYS B CA 1
ATOM 3318 C C . CYS B 1 74 ? 3.752 20.453 20.281 1 94.56 74 CYS B C 1
ATOM 3320 O O . CYS B 1 74 ? 2.543 20.547 20.5 1 94.56 74 CYS B O 1
ATOM 3322 N N . ARG B 1 75 ? 4.645 20.016 21.156 1 93.81 75 ARG B N 1
ATOM 3323 C CA . ARG B 1 75 ? 4.184 19.734 22.516 1 93.81 75 ARG B CA 1
ATOM 3324 C C . ARG B 1 75 ? 3.68 21 23.203 1 93.81 75 ARG B C 1
ATOM 3326 O O . ARG B 1 75 ? 4.23 22.078 23 1 93.81 75 ARG B O 1
ATOM 3333 N N . LEU B 1 76 ? 2.684 20.797 23.953 1 96.31 76 LEU B N 1
ATOM 3334 C CA . LEU B 1 76 ? 2.07 21.953 24.625 1 96.31 76 LEU B CA 1
ATOM 3335 C C . LEU B 1 76 ? 3.105 22.719 25.438 1 96.31 76 LEU B C 1
ATOM 3337 O O . LEU B 1 76 ? 3.105 23.953 25.422 1 96.31 76 LEU B O 1
ATOM 3341 N N . GLU B 1 77 ? 3.988 22.047 26.016 1 94.69 77 GLU B N 1
ATOM 3342 C CA . GLU B 1 77 ? 4.992 22.672 26.875 1 94.69 77 GLU B CA 1
ATOM 3343 C C . GLU B 1 77 ? 5.984 23.484 26.047 1 94.69 77 GLU B C 1
ATOM 3345 O O . GLU B 1 77 ? 6.676 24.359 26.578 1 94.69 77 GLU B O 1
ATOM 3350 N N . ASP B 1 78 ? 6.074 23.219 24.781 1 95.19 78 ASP B N 1
ATOM 3351 C CA . ASP B 1 78 ? 7.035 23.891 23.906 1 95.19 78 ASP B CA 1
ATOM 3352 C C . ASP B 1 78 ? 6.379 25.047 23.156 1 95.19 78 ASP B C 1
ATOM 3354 O O . ASP B 1 78 ? 7.066 25.844 22.516 1 95.19 78 ASP B O 1
ATOM 3358 N N . ALA B 1 79 ? 5.074 25.156 23.188 1 98.12 79 ALA B N 1
ATOM 3359 C CA . ALA B 1 79 ? 4.312 26.094 22.359 1 98.12 79 ALA B CA 1
ATOM 3360 C C . ALA B 1 79 ? 4.699 27.531 22.688 1 98.12 79 ALA B C 1
ATOM 3362 O O . ALA B 1 79 ? 4.914 28.328 21.766 1 98.12 79 ALA B O 1
ATOM 3363 N N . GLY B 1 80 ? 4.801 27.828 23.969 1 98.12 80 GLY B N 1
ATOM 3364 C CA . GLY B 1 80 ? 5.16 29.188 24.359 1 98.12 80 GLY B CA 1
ATOM 3365 C C . GLY B 1 80 ? 6.496 29.641 23.797 1 98.12 80 GLY B C 1
ATOM 3366 O O . GLY B 1 80 ? 6.609 30.734 23.266 1 98.12 80 GLY B O 1
ATOM 3367 N N . ASN B 1 81 ? 7.434 28.781 23.953 1 97.62 81 ASN B N 1
ATOM 3368 C CA . ASN B 1 81 ? 8.766 29.078 23.422 1 97.62 81 ASN B CA 1
ATOM 3369 C C . ASN B 1 81 ? 8.742 29.297 21.922 1 97.62 81 ASN B C 1
ATOM 3371 O O . ASN B 1 81 ? 9.375 30.219 21.406 1 97.62 81 ASN B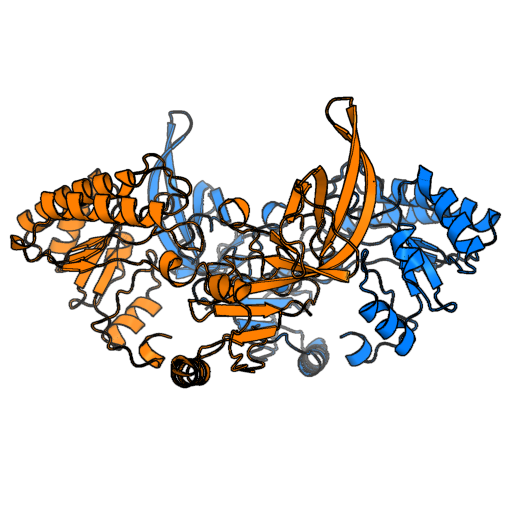 O 1
ATOM 3375 N N . LEU B 1 82 ? 8.023 28.516 21.203 1 97.75 82 LEU B N 1
ATOM 3376 C CA . LEU B 1 82 ? 7.938 28.625 19.75 1 97.75 82 LEU B CA 1
ATOM 3377 C C . LEU B 1 82 ? 7.254 29.938 19.359 1 97.75 82 LEU B C 1
ATOM 3379 O O . LEU B 1 82 ? 7.66 30.578 18.391 1 97.75 82 LEU B O 1
ATOM 3383 N N . LEU B 1 83 ? 6.258 30.297 20.109 1 98.75 83 LEU B N 1
ATOM 3384 C CA . LEU B 1 83 ? 5.566 31.562 19.859 1 98.75 83 LEU B CA 1
ATOM 3385 C C . LEU B 1 83 ? 6.496 32.75 20.078 1 98.75 83 LEU B C 1
ATOM 3387 O O . LEU B 1 83 ? 6.473 33.719 19.312 1 98.75 83 LEU B O 1
ATOM 3391 N N . GLN B 1 84 ? 7.305 32.625 21.078 1 98.69 84 GLN B N 1
ATOM 3392 C CA . GLN B 1 84 ? 8.273 33.688 21.359 1 98.69 84 GLN B CA 1
ATOM 3393 C C . GLN B 1 84 ? 9.297 33.812 20.234 1 98.69 84 GLN B C 1
ATOM 3395 O O . GLN B 1 84 ? 9.609 34.906 19.781 1 98.69 84 GLN B O 1
ATOM 3400 N N . ILE B 1 85 ? 9.742 32.719 19.844 1 98.06 85 ILE B N 1
ATOM 3401 C CA . ILE B 1 85 ? 10.734 32.688 18.766 1 98.06 85 ILE B CA 1
ATOM 3402 C C . ILE B 1 85 ? 10.125 33.281 17.484 1 98.06 85 ILE B C 1
ATOM 3404 O O . ILE B 1 85 ? 10.766 34.062 16.797 1 98.06 85 ILE B O 1
ATOM 3408 N N . ALA B 1 86 ? 8.914 32.906 17.188 1 98.38 86 ALA B N 1
ATOM 3409 C CA . ALA B 1 86 ? 8.227 33.438 16.016 1 98.38 86 ALA B CA 1
ATOM 3410 C C . ALA B 1 86 ? 8.141 34.969 16.094 1 98.38 86 ALA B C 1
ATOM 3412 O O . ALA B 1 86 ? 8.383 35.656 15.094 1 98.38 86 ALA B O 1
ATOM 3413 N N . SER B 1 87 ? 7.785 35.438 17.281 1 98.25 87 SER B N 1
ATOM 3414 C CA . SER B 1 87 ? 7.715 36.875 17.484 1 98.25 87 SER B CA 1
ATOM 3415 C C . SER B 1 87 ? 9.07 37.531 17.25 1 98.25 87 SER B C 1
ATOM 3417 O O . SER B 1 87 ? 9.172 38.562 16.547 1 98.25 87 SER B O 1
ATOM 3419 N N . PHE B 1 88 ? 10.094 36.938 17.812 1 97.44 88 PHE B N 1
ATOM 3420 C CA . PHE B 1 88 ? 11.445 37.469 17.672 1 97.44 88 PHE B CA 1
ATOM 3421 C C . PHE B 1 88 ? 11.875 37.5 16.219 1 97.44 88 PHE B C 1
ATOM 3423 O O . PHE B 1 88 ? 12.57 38.406 15.789 1 97.44 88 PHE B O 1
ATOM 3430 N N . MET B 1 89 ? 11.43 36.594 15.461 1 97.38 89 MET B N 1
ATOM 3431 C CA . MET B 1 89 ? 11.805 36.469 14.055 1 97.38 89 MET B CA 1
ATOM 3432 C C . MET B 1 89 ? 10.945 37.406 13.195 1 97.38 89 MET B C 1
ATOM 3434 O O . MET B 1 89 ? 11.148 37.5 11.977 1 97.38 89 MET B O 1
ATOM 3438 N N . GLY B 1 90 ? 9.938 38 13.773 1 97.19 90 GLY B N 1
ATOM 3439 C CA . GLY B 1 90 ? 9.109 38.969 13.062 1 97.19 90 GLY B CA 1
ATOM 3440 C C . GLY B 1 90 ? 7.918 38.344 12.375 1 97.19 90 GLY B C 1
ATOM 3441 O O . GLY B 1 90 ? 7.332 38.938 11.461 1 97.19 90 GLY B O 1
ATOM 3442 N N . PHE B 1 91 ? 7.602 37.125 12.742 1 98.06 91 PHE B N 1
ATOM 3443 C CA . PHE B 1 91 ? 6.457 36.469 12.133 1 98.06 91 PHE B CA 1
ATOM 3444 C C . PHE B 1 91 ? 5.188 36.75 12.93 1 98.06 91 PHE B C 1
ATOM 3446 O O . PHE B 1 91 ? 5.25 37 14.133 1 98.06 91 PHE B O 1
ATOM 3453 N N . LYS B 1 92 ? 4.074 36.688 12.258 1 98.25 92 LYS B N 1
ATOM 3454 C CA . LYS B 1 92 ? 2.76 36.781 12.883 1 98.25 92 LYS B CA 1
ATOM 3455 C C . LYS B 1 92 ? 2.105 35.406 12.992 1 98.25 92 LYS B C 1
ATOM 3457 O O . LYS B 1 92 ? 1.803 34.75 11.977 1 98.25 92 LYS B O 1
ATOM 3462 N N . VAL B 1 93 ? 1.921 35 14.195 1 98.81 93 VAL B N 1
ATOM 3463 C CA . VAL B 1 93 ? 1.116 33.781 14.422 1 98.81 93 VAL B CA 1
ATOM 3464 C C . VAL B 1 93 ? -0.35 34.188 14.594 1 98.81 93 VAL B C 1
ATOM 3466 O O . VAL B 1 93 ? -0.704 34.875 15.547 1 98.81 93 VAL B O 1
ATOM 3469 N N . VAL B 1 94 ? -1.151 33.719 13.664 1 98.81 94 VAL B N 1
ATOM 3470 C CA . VAL B 1 94 ? -2.52 34.219 13.625 1 98.81 94 VAL B CA 1
ATOM 3471 C C . VAL B 1 94 ? -3.467 33.219 14.266 1 98.81 94 VAL B C 1
ATOM 3473 O O . VAL B 1 94 ? -4.668 33.469 14.375 1 98.81 94 VAL B O 1
ATOM 3476 N N . GLY B 1 95 ? -2.92 32.062 14.633 1 98.81 95 GLY B N 1
ATOM 3477 C CA . GLY B 1 95 ? -3.824 31.125 15.266 1 98.81 95 GLY B CA 1
ATOM 3478 C C . GLY B 1 95 ? -3.15 29.812 15.656 1 98.81 95 GLY B C 1
ATOM 3479 O O . GLY B 1 95 ? -1.923 29.719 15.625 1 98.81 95 GLY B O 1
ATOM 3480 N N . ILE B 1 96 ? -4.023 28.844 16.141 1 98.81 96 ILE B N 1
ATOM 3481 C CA . ILE B 1 96 ? -3.619 27.516 16.594 1 98.81 96 ILE B CA 1
ATOM 3482 C C . ILE B 1 96 ? -4.352 26.453 15.781 1 98.81 96 ILE B C 1
ATOM 3484 O O . ILE B 1 96 ? -5.527 26.609 15.453 1 98.81 96 ILE B O 1
ATOM 3488 N N . ALA B 1 97 ? -3.584 25.453 15.398 1 98.44 97 ALA B N 1
ATOM 3489 C CA . ALA B 1 97 ? -4.152 24.328 14.68 1 98.44 97 ALA B CA 1
ATOM 3490 C C . ALA B 1 97 ? -3.873 23.016 15.414 1 98.44 97 ALA B C 1
ATOM 3492 O O . ALA B 1 97 ? -2.873 22.891 16.125 1 98.44 97 ALA B O 1
ATOM 3493 N N . PHE B 1 98 ? -4.758 22.031 15.297 1 97.5 98 PHE B N 1
ATOM 3494 C CA . PHE B 1 98 ? -4.508 20.656 15.734 1 97.5 98 PHE B CA 1
ATOM 3495 C C . PHE B 1 98 ? -5.258 19.672 14.859 1 97.5 98 PHE B C 1
ATOM 3497 O O . PHE B 1 98 ? -6.055 20.062 14.008 1 97.5 98 PHE B O 1
ATOM 3504 N N . HIS B 1 99 ? -4.922 18.438 14.953 1 96.19 99 HIS B N 1
ATOM 3505 C CA . HIS B 1 99 ? -5.59 17.328 14.281 1 96.19 99 HIS B CA 1
ATOM 3506 C C . HIS B 1 99 ? -5.66 16.094 15.188 1 96.19 99 HIS B C 1
ATOM 3508 O O . HIS B 1 99 ? -4.629 15.594 15.633 1 96.19 99 HIS B O 1
ATOM 3514 N N . VAL B 1 100 ? -6.812 15.578 15.383 1 94.94 100 VAL B N 1
ATOM 3515 C CA . VAL B 1 100 ? -7 14.562 16.422 1 94.94 100 VAL B CA 1
ATOM 3516 C C . VAL B 1 100 ? -6.719 13.18 15.836 1 94.94 100 VAL B C 1
ATOM 3518 O O . VAL B 1 100 ? -6.742 12.18 16.562 1 94.94 100 VAL B O 1
ATOM 3521 N N . GLY B 1 101 ? -6.441 13.117 14.594 1 91.5 101 GLY B N 1
ATOM 3522 C CA . GLY B 1 101 ? -6.246 11.828 13.953 1 91.5 101 GLY B CA 1
ATOM 3523 C C . GLY B 1 101 ? -7.547 11.164 13.539 1 91.5 101 GLY B C 1
ATOM 3524 O O . GLY B 1 101 ? -8.469 11.836 13.062 1 91.5 101 GLY B O 1
ATOM 3525 N N . ALA B 1 102 ? -7.484 9.812 13.539 1 86.69 102 ALA B N 1
ATOM 3526 C CA . ALA B 1 102 ? -8.656 9.055 13.102 1 86.69 102 ALA B CA 1
ATOM 3527 C C . ALA B 1 102 ? -8.93 7.883 14.039 1 86.69 102 ALA B C 1
ATOM 3529 O O . ALA B 1 102 ? -8.117 7.574 14.914 1 86.69 102 ALA B O 1
ATOM 3530 N N . ALA B 1 103 ? -10.109 7.328 13.914 1 86.19 103 ALA B N 1
ATOM 3531 C CA . ALA B 1 103 ? -10.516 6.098 14.594 1 86.19 103 ALA B CA 1
ATOM 3532 C C . ALA B 1 103 ? -10.5 6.277 16.109 1 86.19 103 ALA B C 1
ATOM 3534 O O . ALA B 1 103 ? -10.094 5.371 16.844 1 86.19 103 ALA B O 1
ATOM 3535 N N . TYR B 1 104 ? -10.727 7.461 16.578 1 89.06 104 TYR B N 1
ATOM 3536 C CA . TYR B 1 104 ? -10.789 7.68 18.031 1 89.06 104 TYR B CA 1
ATOM 3537 C C . TYR B 1 104 ? -12.102 7.172 18.609 1 89.06 104 TYR B C 1
ATOM 3539 O O . TYR B 1 104 ? -13.102 7.066 17.891 1 89.06 104 TYR B O 1
ATOM 3547 N N . ARG B 1 105 ? -12.234 6.918 19.891 1 88.31 105 ARG B N 1
ATOM 3548 C CA . ARG B 1 105 ? -13.359 6.25 20.547 1 88.31 105 ARG B CA 1
ATOM 3549 C C . ARG B 1 105 ? -14.414 7.258 20.984 1 88.31 105 ARG B C 1
ATOM 3551 O O . ARG B 1 105 ? -15.602 6.934 21.031 1 88.31 105 ARG B O 1
ATOM 3558 N N . CYS B 1 106 ? -13.906 8.453 21.406 1 91.56 106 CYS B N 1
ATOM 3559 C CA . CYS B 1 106 ? -14.812 9.414 22.031 1 91.56 106 CYS B CA 1
ATOM 3560 C C . CYS B 1 106 ? -14.594 10.812 21.469 1 91.56 106 CYS B C 1
ATOM 3562 O O . CYS B 1 106 ? -13.461 11.227 21.25 1 91.56 106 CYS B O 1
ATOM 3564 N N . PRO B 1 107 ? -15.742 11.531 21.281 1 94 107 PRO B N 1
ATOM 3565 C CA . PRO B 1 107 ? -15.625 12.883 20.719 1 94 107 PRO B CA 1
ATOM 3566 C C . PRO B 1 107 ? -14.93 13.852 21.672 1 94 107 PRO B C 1
ATOM 3568 O O . PRO B 1 107 ? -14.531 14.945 21.266 1 94 107 PRO B O 1
ATOM 3571 N N . ASP B 1 108 ? -14.742 13.461 22.938 1 96.06 108 ASP B N 1
ATOM 3572 C CA . ASP B 1 108 ? -14.133 14.312 23.953 1 96.06 108 ASP B CA 1
ATOM 3573 C C . ASP B 1 108 ? -12.711 14.695 23.562 1 96.06 108 ASP B C 1
ATOM 3575 O O . ASP B 1 108 ? -12.172 15.688 24.062 1 96.06 108 ASP B O 1
ATOM 3579 N N . ILE B 1 109 ? -12.117 13.961 22.734 1 96.69 109 ILE B N 1
ATOM 3580 C CA . ILE B 1 109 ? -10.766 14.258 22.281 1 96.69 109 ILE B CA 1
ATOM 3581 C C . ILE B 1 109 ? -10.734 15.648 21.641 1 96.69 109 ILE B C 1
ATOM 3583 O O . ILE B 1 109 ? -9.75 16.375 21.766 1 96.69 109 ILE B O 1
ATOM 3587 N N . PHE B 1 110 ? -11.82 16.078 20.969 1 97.5 110 PHE B N 1
ATOM 3588 C CA . PHE B 1 110 ? -11.906 17.406 20.375 1 97.5 110 PHE B CA 1
ATOM 3589 C C . PHE B 1 110 ? -12.039 18.469 21.453 1 97.5 110 PHE B C 1
ATOM 3591 O O . PHE B 1 110 ? -11.344 19.484 21.422 1 97.5 110 PHE B O 1
ATOM 3598 N N . ALA B 1 111 ? -12.93 18.203 22.391 1 98.19 111 ALA B N 1
ATOM 3599 C CA . ALA B 1 111 ? -13.156 19.172 23.453 1 98.19 111 ALA B CA 1
ATOM 3600 C C . ALA B 1 111 ? -11.875 19.453 24.234 1 98.19 111 ALA B C 1
ATOM 3602 O O . ALA B 1 111 ? -11.539 20.609 24.5 1 98.19 111 ALA B O 1
ATOM 3603 N N . ARG B 1 112 ? -11.227 18.438 24.531 1 98.12 112 ARG B N 1
ATOM 3604 C CA . ARG B 1 112 ? -9.977 18.578 25.281 1 98.12 112 ARG B CA 1
ATOM 3605 C C . ARG B 1 112 ? -8.922 19.312 24.453 1 98.12 112 ARG B C 1
ATOM 3607 O O . ARG B 1 112 ? -8.195 20.156 24.969 1 98.12 112 ARG B O 1
ATOM 3614 N N . SER B 1 113 ? -8.797 18.969 23.203 1 98.38 113 SER B N 1
ATOM 3615 C CA . SER B 1 113 ? -7.84 19.625 22.328 1 98.38 113 SER B CA 1
ATOM 3616 C C . SER B 1 113 ? -8.172 21.109 22.156 1 98.38 113 SER B C 1
ATOM 3618 O O . SER B 1 113 ? -7.27 21.953 22.094 1 98.38 113 SER B O 1
ATOM 3620 N N . ILE B 1 114 ? -9.43 21.438 22.094 1 98.75 114 ILE B N 1
ATOM 3621 C CA . ILE B 1 114 ? -9.859 22.828 21.969 1 98.75 114 ILE B CA 1
ATOM 3622 C C . ILE B 1 114 ? -9.492 23.609 23.234 1 98.75 114 ILE B C 1
ATOM 3624 O O . ILE B 1 114 ? -9 24.734 23.156 1 98.75 114 ILE B O 1
ATOM 3628 N N . ALA B 1 115 ? -9.703 22.969 24.344 1 98.69 115 ALA B N 1
ATOM 3629 C CA . ALA B 1 115 ? -9.32 23.594 25.609 1 98.69 115 ALA B CA 1
ATOM 3630 C C . ALA B 1 115 ? -7.816 23.844 25.641 1 98.69 115 ALA B C 1
ATOM 3632 O O . ALA B 1 115 ? -7.379 24.922 26.078 1 98.69 115 ALA B O 1
ATOM 3633 N N . GLU B 1 116 ? -7.094 22.922 25.25 1 98.56 116 GLU B N 1
ATOM 3634 C CA . GLU B 1 116 ? -5.641 23.062 25.219 1 98.56 116 GLU B CA 1
ATOM 3635 C C . GLU B 1 116 ? -5.227 24.156 24.234 1 98.56 116 GLU B C 1
ATOM 3637 O O . GLU B 1 116 ? -4.316 24.938 24.516 1 98.56 116 GLU B O 1
ATOM 3642 N N . ALA B 1 117 ? -5.883 24.172 23.109 1 98.75 117 ALA B N 1
ATOM 3643 C CA . ALA B 1 117 ? -5.609 25.219 22.125 1 98.75 117 ALA B CA 1
ATOM 3644 C C . ALA B 1 117 ? -5.863 26.609 22.703 1 98.75 117 ALA B C 1
ATOM 3646 O O . ALA B 1 117 ? -5.133 27.547 22.406 1 98.75 117 ALA B O 1
ATOM 3647 N N . ARG B 1 118 ? -6.895 26.719 23.516 1 98.75 118 ARG B N 1
ATOM 3648 C CA . ARG B 1 118 ? -7.211 28 24.141 1 98.75 118 ARG B CA 1
ATOM 3649 C C . ARG B 1 118 ? -6.059 28.484 25.016 1 98.75 118 ARG B C 1
ATOM 3651 O O . ARG B 1 118 ? -5.699 29.672 24.969 1 98.75 118 ARG B O 1
ATOM 3658 N N . SER B 1 119 ? -5.5 27.578 25.719 1 98.5 119 SER B N 1
ATOM 3659 C CA . SER B 1 119 ? -4.375 27.922 26.578 1 98.5 119 SER B CA 1
ATOM 3660 C C . SER B 1 119 ? -3.213 28.484 25.766 1 98.5 119 SER B C 1
ATOM 3662 O O . SER B 1 119 ? -2.629 29.5 26.125 1 98.5 119 SER B O 1
ATOM 3664 N N . VAL B 1 120 ? -2.896 27.875 24.703 1 98.75 120 VAL B N 1
ATOM 3665 C CA . VAL B 1 120 ? -1.806 28.312 23.844 1 98.75 120 VAL B CA 1
ATOM 3666 C C . VAL B 1 120 ? -2.195 29.609 23.141 1 98.75 120 VAL B C 1
ATOM 3668 O O . VAL B 1 120 ? -1.357 30.5 22.953 1 98.75 120 VAL B O 1
ATOM 3671 N N . PHE B 1 121 ? -3.434 29.656 22.766 1 98.69 121 PHE B N 1
ATOM 3672 C CA . PHE B 1 121 ? -3.982 30.859 22.141 1 98.69 121 PHE B CA 1
ATOM 3673 C C . PHE B 1 121 ? -3.766 32.094 23.016 1 98.69 121 PHE B C 1
ATOM 3675 O O . PHE B 1 121 ? -3.305 33.125 22.547 1 98.69 121 PHE B O 1
ATOM 3682 N N . ASP B 1 122 ? -3.992 31.953 24.297 1 98.56 122 ASP B N 1
ATOM 3683 C CA . ASP B 1 122 ? -3.824 33.031 25.266 1 98.56 122 ASP B CA 1
ATOM 3684 C C . ASP B 1 122 ? -2.354 33.406 25.406 1 98.56 122 ASP B C 1
ATOM 3686 O O . ASP B 1 122 ? -2.029 34.594 25.562 1 98.56 122 ASP B O 1
ATOM 3690 N N . GLU B 1 123 ? -1.531 32.438 25.359 1 98.5 123 GLU B N 1
ATOM 3691 C CA . GLU B 1 123 ? -0.1 32.719 25.375 1 98.5 123 GLU B CA 1
ATOM 3692 C C . GLU B 1 123 ? 0.312 33.562 24.172 1 98.5 123 GLU B C 1
ATOM 3694 O O . GLU B 1 123 ? 1.122 34.469 24.281 1 98.5 123 GLU B O 1
ATOM 3699 N N . GLY B 1 124 ? -0.237 33.219 23.031 1 98.75 124 GLY B N 1
ATOM 3700 C CA . GLY B 1 124 ? 0.036 33.969 21.828 1 98.75 124 GLY B CA 1
ATOM 3701 C C . GLY B 1 124 ? -0.395 35.438 21.938 1 98.75 124 GLY B C 1
ATOM 3702 O O . GLY B 1 124 ? 0.346 36.344 21.547 1 98.75 124 GLY B O 1
ATOM 3703 N N . ILE B 1 125 ? -1.551 35.625 22.547 1 98.44 125 ILE B N 1
ATOM 3704 C CA . ILE B 1 125 ? -2.07 36.969 22.75 1 98.44 125 ILE B CA 1
ATOM 3705 C C . ILE B 1 125 ? -1.144 37.75 23.672 1 98.44 125 ILE B C 1
ATOM 3707 O O . ILE B 1 125 ? -0.782 38.906 23.391 1 98.44 125 ILE B O 1
ATOM 3711 N N . ARG B 1 126 ? -0.73 37.125 24.703 1 98.31 126 ARG B N 1
ATOM 3712 C CA . ARG B 1 126 ? 0.141 37.781 25.672 1 98.31 126 ARG B CA 1
ATOM 3713 C C . ARG B 1 126 ? 1.461 38.188 25.031 1 98.31 126 ARG B C 1
ATOM 3715 O O . ARG B 1 126 ? 2.018 39.25 25.375 1 98.31 126 ARG B O 1
ATOM 3722 N N . ILE B 1 127 ? 1.928 37.406 24.156 1 98.19 127 ILE B N 1
ATOM 3723 C CA . ILE B 1 127 ? 3.203 37.625 23.5 1 98.19 127 ILE B CA 1
ATOM 3724 C C . ILE B 1 127 ? 3.039 38.75 22.469 1 98.19 127 ILE B C 1
ATOM 3726 O O . ILE B 1 127 ? 4.012 39.406 22.094 1 98.19 127 ILE B O 1
ATOM 3730 N N . GLY B 1 128 ? 1.819 38.938 21.969 1 98.31 128 GLY B N 1
ATOM 3731 C CA . GLY B 1 128 ? 1.554 40 21.047 1 98.31 128 GLY B CA 1
ATOM 3732 C C . GLY B 1 128 ? 1.137 39.531 19.672 1 98.31 128 GLY B C 1
ATOM 3733 O O . GLY B 1 128 ? 1.042 40.344 18.734 1 98.31 128 GLY B O 1
ATOM 3734 N N . HIS B 1 129 ? 0.961 38.312 19.438 1 98.75 129 HIS B N 1
ATOM 3735 C CA . HIS B 1 129 ? 0.477 37.781 18.172 1 98.75 129 HIS B CA 1
ATOM 3736 C C . HIS B 1 129 ? -0.999 38.125 17.969 1 98.75 129 HIS B C 1
ATOM 3738 O O . HIS B 1 129 ? -1.751 38.219 18.938 1 98.75 129 HIS B O 1
ATOM 3744 N N . PRO B 1 130 ? -1.526 38.281 16.766 1 98.19 130 PRO B N 1
ATOM 3745 C CA . PRO B 1 130 ? -2.922 38.625 16.5 1 98.19 130 PRO B CA 1
ATOM 3746 C C . PRO B 1 130 ? -3.902 37.562 16.953 1 98.19 130 PRO B C 1
ATOM 3748 O O . PRO B 1 130 ? -5 37.844 17.422 1 98.19 130 PRO B O 1
ATOM 3751 N N . MET B 1 131 ? -3.639 36.312 16.781 1 98.62 131 MET B N 1
ATOM 3752 C CA . MET B 1 131 ? -4.422 35.156 17.156 1 98.62 131 MET B CA 1
ATOM 3753 C C . MET B 1 131 ? -5.883 35.312 16.766 1 98.62 131 MET B C 1
ATOM 3755 O O . MET B 1 131 ? -6.699 35.781 17.578 1 98.62 131 MET B O 1
ATOM 3759 N N . THR B 1 132 ? -6.285 34.906 15.625 1 98.44 132 THR B N 1
ATOM 3760 C CA . THR B 1 132 ? -7.629 35.156 15.117 1 98.44 132 THR B CA 1
ATOM 3761 C C . THR B 1 132 ? -8.25 33.875 14.539 1 98.44 132 THR B C 1
ATOM 3763 O O . THR B 1 132 ? -9.422 33.875 14.18 1 98.44 132 THR B O 1
ATOM 3766 N N . VAL B 1 133 ? -7.48 32.812 14.461 1 98.62 133 VAL B N 1
ATOM 3767 C CA . VAL B 1 133 ? -7.965 31.609 13.781 1 98.62 133 VAL B CA 1
ATOM 3768 C C . VAL B 1 133 ? -7.762 30.391 14.672 1 98.62 133 VAL B C 1
ATOM 3770 O O . VAL B 1 133 ? -6.703 30.234 15.289 1 98.62 133 VAL B O 1
ATOM 3773 N N . LEU B 1 134 ? -8.734 29.578 14.812 1 98.81 134 LEU B N 1
ATOM 3774 C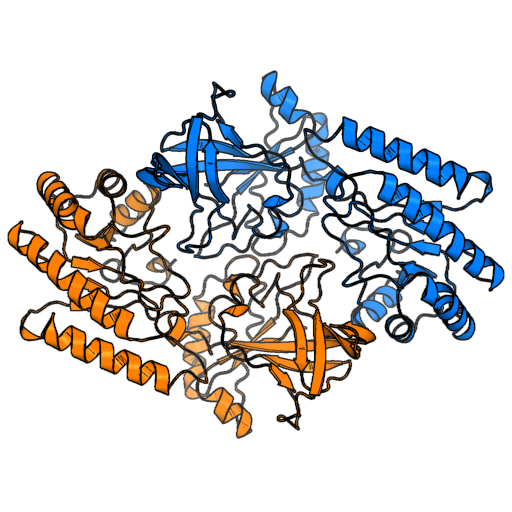 CA . LEU B 1 134 ? -8.625 28.234 15.359 1 98.81 134 LEU B CA 1
ATOM 3775 C C . LEU B 1 134 ? -8.938 27.188 14.297 1 98.81 134 LEU B C 1
ATOM 3777 O O . LEU B 1 134 ? -10.055 27.141 13.773 1 98.81 134 LEU B O 1
ATOM 3781 N N . ASP B 1 135 ? -7.961 26.406 13.922 1 98.44 135 ASP B N 1
ATOM 3782 C CA . ASP B 1 135 ? -8.148 25.281 13.008 1 98.44 135 ASP B CA 1
ATOM 3783 C C . ASP B 1 135 ? -8.273 23.969 13.781 1 98.44 135 ASP B C 1
ATOM 3785 O O . ASP B 1 135 ? -7.277 23.438 14.289 1 98.44 135 ASP B O 1
ATOM 3789 N N . ILE B 1 136 ? -9.477 23.422 13.773 1 98.12 136 ILE B N 1
ATOM 3790 C CA . ILE B 1 136 ? -9.703 22.25 14.625 1 98.12 136 ILE B CA 1
ATOM 3791 C C . ILE B 1 136 ? -9.414 20.984 13.836 1 98.12 136 ILE B C 1
ATOM 3793 O O . ILE B 1 136 ? -9.719 19.875 14.297 1 98.12 136 ILE B O 1
ATOM 3797 N N . GLY B 1 137 ? -8.867 21.078 12.633 1 95.94 137 GLY B N 1
ATOM 3798 C CA . GLY B 1 137 ? -8.297 19.969 11.883 1 95.94 137 GLY B CA 1
ATOM 3799 C C . GLY B 1 137 ? -9.344 18.984 11.406 1 95.94 137 GLY B C 1
ATOM 3800 O O . GLY B 1 137 ? -10.438 19.375 10.992 1 95.94 137 GLY B O 1
ATOM 3801 N N . GLY B 1 138 ? -8.805 17.703 11.312 1 93.12 138 GLY B N 1
ATOM 3802 C CA . GLY B 1 138 ? -9.641 16.625 10.828 1 93.12 138 GLY B CA 1
ATOM 3803 C C . GLY B 1 138 ? -10.039 15.641 11.922 1 93.12 138 GLY B C 1
ATOM 3804 O O . GLY B 1 138 ? -9.875 15.938 13.109 1 93.12 138 GLY B O 1
ATOM 3805 N N . GLY B 1 139 ? -10.648 14.516 11.391 1 91 139 GLY B N 1
ATOM 3806 C CA . GLY B 1 139 ? -11.094 13.469 12.297 1 91 139 GLY B CA 1
ATOM 3807 C C . GLY B 1 139 ? -12.602 13.328 12.352 1 91 139 GLY B C 1
ATOM 3808 O O . GLY B 1 139 ? -13.125 12.555 13.156 1 91 139 GLY B O 1
ATOM 3809 N N . PHE B 1 140 ? -13.266 14.023 11.477 1 93.25 140 PHE B N 1
ATOM 3810 C CA . PHE B 1 140 ? -14.719 13.93 11.391 1 93.25 140 PHE B CA 1
ATOM 3811 C C . PHE B 1 140 ? -15.133 12.641 10.688 1 93.25 140 PHE B C 1
ATOM 3813 O O . PHE B 1 140 ? -14.695 12.375 9.57 1 93.25 140 PHE B O 1
ATOM 3820 N N . THR B 1 141 ? -15.945 11.906 11.352 1 87.88 141 THR B N 1
ATOM 3821 C CA . THR B 1 141 ? -16.359 10.625 10.789 1 87.88 141 THR B CA 1
ATOM 3822 C C . THR B 1 141 ? -17.375 10.836 9.672 1 87.88 141 THR B C 1
ATOM 3824 O O . THR B 1 141 ? -18.125 11.82 9.68 1 87.88 141 THR B O 1
ATOM 3827 N N . GLY B 1 142 ? -17.312 10 8.711 1 87.75 142 GLY B N 1
ATOM 3828 C CA . GLY B 1 142 ? -18.281 9.961 7.629 1 87.75 142 GLY B CA 1
ATOM 3829 C C . GLY B 1 142 ? -18.734 8.555 7.273 1 87.75 142 GLY B C 1
ATOM 3830 O O . GLY B 1 142 ? -18.266 7.582 7.879 1 87.75 142 GLY B O 1
ATOM 3831 N N . GLY B 1 143 ? -19.703 8.586 6.395 1 89.31 143 GLY B N 1
ATOM 3832 C CA . GLY B 1 143 ? -20.172 7.285 5.938 1 89.31 143 GLY B CA 1
ATOM 3833 C C . GLY B 1 143 ? -21.641 7.047 6.234 1 89.31 143 GLY B C 1
ATOM 3834 O O . GLY B 1 143 ? -22.281 7.836 6.934 1 89.31 143 GLY B O 1
ATOM 3835 N N . LEU B 1 144 ? -22.078 5.902 5.848 1 86.62 144 LEU B N 1
ATOM 3836 C CA . LEU B 1 144 ? -23.5 5.57 5.832 1 86.62 144 LEU B CA 1
ATOM 3837 C C . LEU B 1 144 ? -24 5.281 7.238 1 86.62 144 LEU B C 1
ATOM 3839 O O . LEU B 1 144 ? -25.203 5.379 7.504 1 86.62 144 LEU B O 1
ATOM 3843 N N . ARG B 1 145 ? -23.156 4.992 8.133 1 90.69 145 ARG B N 1
ATOM 3844 C CA . ARG B 1 145 ? -23.578 4.566 9.461 1 90.69 145 ARG B CA 1
ATOM 3845 C C . ARG B 1 145 ? -23.031 5.508 10.531 1 90.69 145 ARG B C 1
ATOM 3847 O O . ARG B 1 145 ? -23 5.16 11.711 1 90.69 145 ARG B O 1
ATOM 3854 N N . SER B 1 146 ? -22.656 6.68 10.148 1 89.81 146 SER B N 1
ATOM 3855 C CA . SER B 1 146 ? -21.938 7.539 11.078 1 89.81 146 SER B CA 1
ATOM 3856 C C . SER B 1 146 ? -22.781 8.727 11.508 1 89.81 146 SER B C 1
ATOM 3858 O O . SER B 1 146 ? -22.312 9.609 12.227 1 89.81 146 SER B O 1
ATOM 3860 N N . HIS B 1 147 ? -24.062 8.773 11.234 1 90.81 147 HIS B N 1
ATOM 3861 C CA . HIS B 1 147 ? -24.875 9.961 11.445 1 90.81 147 HIS B CA 1
ATOM 3862 C C . HIS B 1 147 ? -24.922 10.344 12.922 1 90.81 147 HIS B C 1
ATOM 3864 O O . HIS B 1 147 ? -24.609 11.477 13.281 1 90.81 147 HIS B O 1
ATOM 3870 N N . ASP B 1 148 ? -25.281 9.422 13.789 1 92.44 148 ASP B N 1
ATOM 3871 C CA . ASP B 1 148 ? -25.406 9.703 15.219 1 92.44 148 ASP B CA 1
ATOM 3872 C C . ASP B 1 148 ? -24.047 10.078 15.82 1 92.44 148 ASP B C 1
ATOM 3874 O O . ASP B 1 148 ? -23.969 10.984 16.656 1 92.44 148 ASP B O 1
ATOM 3878 N N . LYS B 1 149 ? -23.125 9.352 15.398 1 92 149 LYS B N 1
ATOM 3879 C CA . LYS B 1 149 ? -21.766 9.648 15.875 1 92 149 LYS B CA 1
ATOM 3880 C C . LYS B 1 149 ? -21.344 11.055 15.484 1 92 149 LYS B C 1
ATOM 3882 O O . LYS B 1 149 ? -20.734 11.773 16.281 1 92 149 LYS B O 1
ATOM 3887 N N . LEU B 1 150 ? -21.641 11.469 14.297 1 93.31 150 LEU B N 1
ATOM 3888 C CA . LEU B 1 150 ? -21.297 12.805 13.812 1 93.31 150 LEU B CA 1
ATOM 3889 C C . LEU B 1 150 ? -22.047 13.875 14.586 1 93.31 150 LEU B C 1
ATOM 3891 O O . LEU B 1 150 ? -21.469 14.914 14.93 1 93.31 150 LEU B O 1
ATOM 3895 N N . LEU B 1 151 ? -23.297 13.648 14.852 1 94.81 151 LEU B N 1
ATOM 3896 C CA . LEU B 1 151 ? -24.094 14.617 15.602 1 94.81 151 LEU B CA 1
ATOM 3897 C C . LEU B 1 151 ? -23.516 14.82 17 1 94.81 151 LEU B C 1
ATOM 3899 O O . LEU B 1 151 ? -23.406 15.961 17.469 1 94.81 151 LEU B O 1
ATOM 3903 N N . LYS B 1 152 ? -23.203 13.734 17.578 1 96.19 152 LYS B N 1
ATOM 3904 C CA . LYS B 1 152 ? -22.609 13.812 18.906 1 96.19 152 LYS B CA 1
ATOM 3905 C C . LYS B 1 152 ? -21.281 14.562 18.859 1 96.19 152 LYS B C 1
ATOM 3907 O O . LYS B 1 152 ? -20.984 15.359 19.75 1 96.19 152 LYS B O 1
ATOM 3912 N N . LEU B 1 153 ? -20.531 14.312 17.922 1 96.06 153 LEU B N 1
ATOM 3913 C CA . LEU B 1 153 ? -19.25 14.992 17.719 1 96.06 153 LEU B CA 1
ATOM 3914 C C . LEU B 1 153 ? -19.453 16.5 17.547 1 96.06 153 LEU B C 1
ATOM 3916 O O . LEU B 1 153 ? -18.781 17.297 18.203 1 96.06 153 LEU B O 1
ATOM 3920 N N . CYS B 1 154 ? -20.375 16.859 16.719 1 96.38 154 CYS B N 1
ATOM 3921 C CA . CYS B 1 154 ? -20.656 18.266 16.438 1 96.38 154 CYS B CA 1
ATOM 3922 C C . CYS B 1 154 ? -21.125 18.984 17.703 1 96.38 154 CYS B C 1
ATOM 3924 O O . CYS B 1 154 ? -20.734 20.125 17.938 1 96.38 154 CYS B O 1
ATOM 3926 N N . GLU B 1 155 ? -21.906 18.281 18.422 1 97.62 155 GLU B N 1
ATOM 3927 C CA . GLU B 1 155 ? -22.375 18.875 19.672 1 97.62 155 GLU B CA 1
ATOM 3928 C C . GLU B 1 155 ? -21.219 19.094 20.641 1 97.62 155 GLU B C 1
ATOM 3930 O O . GLU B 1 155 ? -21.125 20.156 21.281 1 97.62 155 GLU B O 1
ATOM 3935 N N . THR B 1 156 ? -20.406 18.141 20.75 1 97.75 156 THR B N 1
ATOM 3936 C CA . THR B 1 156 ? -19.25 18.234 21.625 1 97.75 156 THR B CA 1
ATOM 3937 C C . THR B 1 156 ? -18.344 19.391 21.219 1 97.75 156 THR B C 1
ATOM 3939 O O . THR B 1 156 ? -17.906 20.172 22.062 1 97.75 156 THR B O 1
ATOM 3942 N N . ILE B 1 157 ? -18.109 19.531 19.969 1 98 157 ILE B N 1
ATOM 3943 C CA . ILE B 1 157 ? -17.266 20.594 19.438 1 98 157 ILE B CA 1
ATOM 3944 C C . ILE B 1 157 ? -17.922 21.938 19.672 1 98 157 ILE B C 1
ATOM 3946 O O . ILE B 1 157 ? -17.266 22.891 20.125 1 98 157 ILE B O 1
ATOM 3950 N N . ARG B 1 158 ? -19.234 22.016 19.375 1 97.81 158 ARG B N 1
ATOM 3951 C CA . ARG B 1 158 ? -19.969 23.25 19.562 1 97.81 158 ARG B CA 1
ATOM 3952 C C . ARG B 1 158 ? -19.859 23.734 21 1 97.81 158 ARG B C 1
ATOM 3954 O O . ARG B 1 158 ? -19.578 24.906 21.25 1 97.81 158 ARG B O 1
ATOM 3961 N N . LEU B 1 159 ? -20.062 22.844 21.922 1 98.38 159 LEU B N 1
ATOM 3962 C CA . LEU B 1 159 ? -20.016 23.188 23.344 1 98.38 159 LEU B CA 1
ATOM 3963 C C . LEU B 1 159 ? -18.625 23.656 23.734 1 98.38 159 LEU B C 1
ATOM 3965 O O . LEU B 1 159 ? -18.484 24.641 24.469 1 98.38 159 LEU B O 1
ATOM 3969 N N . ALA B 1 160 ? -17.625 22.984 23.297 1 98.69 160 ALA B N 1
ATOM 3970 C CA . ALA B 1 160 ? -16.25 23.359 23.609 1 98.69 160 ALA B CA 1
ATOM 3971 C C . ALA B 1 160 ? -15.891 24.703 23 1 98.69 160 ALA B C 1
ATOM 3973 O O . ALA B 1 160 ? -15.258 25.547 23.656 1 98.69 160 ALA B O 1
ATOM 3974 N N . VAL B 1 161 ? -16.297 24.938 21.734 1 98.56 161 VAL B N 1
ATOM 3975 C CA . VAL B 1 161 ? -16.016 26.203 21.062 1 98.56 161 VAL B CA 1
ATOM 3976 C C . VAL B 1 161 ? -16.734 27.344 21.781 1 98.56 161 VAL B C 1
ATOM 3978 O O . VAL B 1 161 ? -16.172 28.422 21.969 1 98.56 161 VAL B O 1
ATOM 3981 N N . ASP B 1 162 ? -17.953 27.078 22.172 1 98.25 162 ASP B N 1
ATOM 3982 C CA . ASP B 1 162 ? -18.719 28.094 22.891 1 98.25 162 ASP B CA 1
ATOM 3983 C C . ASP B 1 162 ? -18.031 28.453 24.203 1 98.25 162 ASP B C 1
ATOM 3985 O O . ASP B 1 162 ? -18.062 29.625 24.625 1 98.25 162 ASP B O 1
ATOM 3989 N N . GLU B 1 163 ? -17.5 27.484 24.797 1 98.44 163 GLU B N 1
ATOM 3990 C CA . GLU B 1 163 ? -16.875 27.688 26.109 1 98.44 163 GLU B CA 1
ATOM 3991 C C . GLU B 1 163 ? -15.531 28.391 25.953 1 98.44 163 GLU B C 1
ATOM 3993 O O . GLU B 1 163 ? -15.242 29.359 26.672 1 98.44 163 GLU B O 1
ATOM 3998 N N . TYR B 1 164 ? -14.719 28 25.047 1 98.75 164 TYR B N 1
ATOM 3999 C CA . TYR B 1 164 ? -13.328 28.438 25.031 1 98.75 164 TYR B CA 1
ATOM 4000 C C . TYR B 1 164 ? -13.102 29.5 23.953 1 98.75 164 TYR B C 1
ATOM 4002 O O . TYR B 1 164 ? -12.133 30.25 24.031 1 98.75 164 TYR B O 1
ATOM 4010 N N . PHE B 1 165 ? -13.914 29.5 22.969 1 98.62 165 PHE B N 1
ATOM 4011 C CA . PHE B 1 165 ? -13.828 30.469 21.891 1 98.62 165 PHE B CA 1
ATOM 4012 C C . PHE B 1 165 ? -15.211 31.016 21.547 1 98.62 165 PHE B C 1
ATOM 4014 O O . PHE B 1 165 ? -15.656 30.922 20.406 1 98.62 165 PHE B O 1
ATOM 4021 N N . PRO B 1 166 ? -15.781 31.641 22.453 1 97.62 166 PRO B N 1
ATOM 4022 C CA . PRO B 1 166 ? -17.125 32.156 22.188 1 97.62 166 PRO B CA 1
ATOM 4023 C C . PRO B 1 166 ? -17.172 33.125 21 1 97.62 166 PRO B C 1
ATOM 4025 O O . PRO B 1 166 ? -16.156 33.719 20.672 1 97.62 166 PRO B O 1
ATOM 4028 N N . ALA B 1 167 ? -18.328 33.312 20.453 1 95.12 167 ALA B N 1
ATOM 4029 C CA . ALA B 1 167 ? -18.516 34.156 19.297 1 95.12 167 ALA B CA 1
ATOM 4030 C C . ALA B 1 167 ? -17.984 35.562 19.562 1 95.12 167 ALA B C 1
ATOM 4032 O O . ALA B 1 167 ? -17.453 36.219 18.656 1 95.12 167 ALA B O 1
ATOM 4033 N N . SER B 1 168 ? -18.047 36 20.719 1 96.12 168 SER B N 1
ATOM 4034 C CA . SER B 1 168 ? -17.641 37.344 21.109 1 96.12 168 SER B CA 1
ATOM 4035 C C . SER B 1 168 ? -16.125 37.5 21 1 96.12 168 SER B C 1
ATOM 4037 O O . SER B 1 168 ? -15.625 38.625 20.969 1 96.12 168 SER B O 1
ATOM 4039 N N . SER B 1 169 ? -15.414 36.375 20.969 1 96.19 169 SER B N 1
ATOM 4040 C CA . SER B 1 169 ? -13.961 36.438 20.875 1 96.19 169 SER B CA 1
ATOM 4041 C C . SER B 1 169 ? -13.516 36.875 19.484 1 96.19 169 SER B C 1
ATOM 4043 O O . SER B 1 169 ? -12.367 37.281 19.297 1 96.19 169 SER B O 1
ATOM 4045 N N . GLY B 1 170 ? -14.438 36.688 18.484 1 97.19 170 GLY B N 1
ATOM 4046 C CA . GLY B 1 170 ? -14.109 37.094 17.125 1 97.19 170 GLY B CA 1
ATOM 4047 C C . GLY B 1 170 ? -13.188 36.094 16.422 1 97.19 170 GLY B C 1
ATOM 4048 O O . GLY B 1 170 ? -12.711 36.375 15.32 1 97.19 170 GLY B O 1
ATOM 4049 N N . VAL B 1 171 ? -12.898 35 17.062 1 98.44 171 VAL B N 1
ATOM 4050 C CA . VAL B 1 171 ? -12 33.969 16.516 1 98.44 171 VAL B CA 1
ATOM 4051 C C . VAL B 1 171 ? -12.727 33.188 15.422 1 98.44 171 VAL B C 1
ATOM 4053 O O . VAL B 1 171 ? -13.867 32.75 15.609 1 98.44 171 VAL B O 1
ATOM 4056 N N . ARG B 1 172 ? -12.109 33.094 14.242 1 98.06 172 ARG B N 1
ATOM 4057 C CA . ARG B 1 172 ? -12.617 32.25 13.164 1 98.06 172 ARG B CA 1
ATOM 4058 C C . ARG B 1 172 ? -12.242 30.797 13.383 1 98.06 172 ARG B C 1
ATOM 4060 O O . ARG B 1 172 ? -11.062 30.469 13.516 1 98.06 172 ARG B O 1
ATOM 4067 N N . VAL B 1 173 ? -13.227 29.969 13.391 1 98.12 173 VAL B N 1
ATOM 4068 C CA . VAL B 1 173 ? -12.992 28.547 13.57 1 98.12 173 VAL B CA 1
ATOM 4069 C C . VAL B 1 173 ? -13.109 27.828 12.227 1 98.12 173 VAL B C 1
ATOM 4071 O O . VAL B 1 173 ? -14.109 27.984 11.523 1 98.12 173 VAL B O 1
ATOM 4074 N N . ILE B 1 174 ? -12.062 27.094 11.812 1 97.62 174 ILE B N 1
ATOM 4075 C CA . ILE B 1 174 ? -12.086 26.328 10.57 1 97.62 174 ILE B CA 1
ATOM 4076 C C . ILE B 1 174 ? -11.805 24.859 10.867 1 97.62 174 ILE B C 1
ATOM 4078 O O . ILE B 1 174 ? -11.359 24.5 11.961 1 97.62 174 ILE B O 1
ATOM 4082 N N . ALA B 1 175 ? -12.156 23.969 9.93 1 96.94 175 ALA B N 1
ATOM 4083 C CA . ALA B 1 175 ? -11.984 22.516 10.078 1 96.94 175 ALA B CA 1
ATOM 4084 C C . ALA B 1 175 ? -11.586 21.875 8.758 1 96.94 175 ALA B C 1
ATOM 4086 O O . ALA B 1 175 ? -11.586 22.531 7.711 1 96.94 175 ALA B O 1
ATOM 4087 N N . GLU B 1 176 ? -11.117 20.625 8.844 1 94.19 176 GLU B N 1
ATOM 4088 C CA . GLU B 1 176 ? -10.75 19.812 7.695 1 94.19 176 GLU B CA 1
ATOM 4089 C C . GLU B 1 176 ? -11.57 18.516 7.648 1 94.19 176 GLU B C 1
ATOM 4091 O O . GLU B 1 176 ? -11.023 17.422 7.754 1 94.19 176 GLU B O 1
ATOM 4096 N N . PRO B 1 177 ? -12.875 18.578 7.406 1 93.69 177 PRO B N 1
ATOM 4097 C CA . PRO B 1 177 ? -13.75 17.422 7.492 1 93.69 177 PRO B CA 1
ATOM 4098 C C . PRO B 1 177 ? -13.773 16.594 6.203 1 93.69 177 PRO B C 1
ATOM 4100 O O . PRO B 1 177 ? -14.852 16.281 5.688 1 93.69 177 PRO B O 1
ATOM 4103 N N . GLY B 1 178 ? -12.609 16.188 5.727 1 90.19 178 GLY B N 1
ATOM 4104 C CA . GLY B 1 178 ? -12.469 15.461 4.473 1 90.19 178 GLY B CA 1
ATOM 4105 C C . GLY B 1 178 ? -13.211 14.141 4.461 1 90.19 178 GLY B C 1
ATOM 4106 O O . GLY B 1 178 ? -14.055 13.898 3.592 1 90.19 178 GLY B O 1
ATOM 4107 N N . GLN B 1 179 ? -12.977 13.281 5.473 1 90 179 GLN B N 1
ATOM 4108 C CA . GLN B 1 179 ? -13.602 11.961 5.531 1 90 179 GLN B CA 1
ATOM 4109 C C . GLN B 1 179 ? -15.125 12.078 5.562 1 90 179 GLN B C 1
ATOM 4111 O O . GLN B 1 179 ? -15.828 11.281 4.934 1 90 179 GLN B O 1
ATOM 4116 N N . PHE B 1 180 ? -15.633 13.062 6.348 1 90.38 180 PHE B N 1
ATOM 4117 C CA . PHE B 1 180 ? -17.078 13.242 6.445 1 90.38 180 PHE B CA 1
ATOM 4118 C C . PHE B 1 180 ? -17.688 13.453 5.062 1 90.38 180 PHE B C 1
ATOM 4120 O O . PHE B 1 180 ? -18.719 12.859 4.746 1 90.38 180 PHE B O 1
ATOM 4127 N N . PHE B 1 181 ? -16.953 14.148 4.195 1 88.75 181 PHE B N 1
ATOM 4128 C CA . PHE B 1 181 ? -17.516 14.531 2.904 1 88.75 181 PHE B CA 1
ATOM 4129 C C . PHE B 1 181 ? -17.516 13.344 1.944 1 88.75 181 PHE B C 1
ATOM 4131 O O . PHE B 1 181 ? -18.422 13.211 1.117 1 88.75 181 PHE B O 1
ATOM 4138 N N . VAL B 1 182 ? -16.5 12.414 2.039 1 90.31 182 VAL B N 1
ATOM 4139 C CA . VAL B 1 182 ? -16.297 11.609 0.839 1 90.31 182 VAL B CA 1
ATOM 4140 C C . VAL B 1 182 ? -16.359 10.125 1.193 1 90.31 182 VAL B C 1
ATOM 4142 O O . VAL B 1 182 ? -16.312 9.266 0.307 1 90.31 182 VAL B O 1
ATOM 4145 N N . THR B 1 183 ? -16.469 9.734 2.434 1 91.81 183 THR B N 1
ATOM 4146 C CA . THR B 1 183 ? -16.391 8.344 2.846 1 91.81 183 THR B CA 1
ATOM 4147 C C . THR B 1 183 ? -17.391 7.492 2.061 1 91.81 183 THR B C 1
ATOM 4149 O O . THR B 1 183 ? -17.062 6.391 1.616 1 91.81 183 THR B O 1
ATOM 4152 N N . SER B 1 184 ? -18.609 8.023 1.853 1 90.25 184 SER B N 1
ATOM 4153 C CA . SER B 1 184 ? -19.672 7.23 1.219 1 90.25 184 SER B CA 1
ATOM 4154 C C . SER B 1 184 ? -19.828 7.598 -0.252 1 90.25 184 SER B C 1
ATOM 4156 O O . SER B 1 184 ? -20.797 7.195 -0.898 1 90.25 184 SER B O 1
ATOM 4158 N N . ALA B 1 185 ? -18.844 8.359 -0.753 1 85.5 185 ALA B N 1
ATOM 4159 C CA . ALA B 1 185 ? -19 8.906 -2.1 1 85.5 185 ALA B CA 1
ATOM 4160 C C . ALA B 1 185 ? -18.859 7.812 -3.154 1 85.5 185 ALA B C 1
ATOM 4162 O O . ALA B 1 185 ? -19.359 7.957 -4.277 1 85.5 185 ALA B O 1
ATOM 4163 N N . TYR B 1 186 ? -18.141 6.719 -2.844 1 87.62 186 TYR B N 1
ATOM 4164 C CA . TYR B 1 186 ? -17.969 5.621 -3.787 1 87.62 186 TYR B CA 1
ATOM 4165 C C . TYR B 1 186 ? -18.469 4.309 -3.203 1 87.62 186 TYR B C 1
ATOM 4167 O O . TYR B 1 186 ? -18.406 4.098 -1.99 1 87.62 186 TYR B O 1
ATOM 4175 N N . THR B 1 187 ? -19.016 3.543 -4.086 1 89.75 187 THR B N 1
ATOM 4176 C CA . THR B 1 187 ? -19.359 2.145 -3.838 1 89.75 187 THR B CA 1
ATOM 4177 C C . THR B 1 187 ? -18.578 1.229 -4.785 1 89.75 187 THR B C 1
ATOM 4179 O O . THR B 1 187 ? -18.453 1.525 -5.977 1 89.75 187 THR B O 1
ATOM 4182 N N . LEU B 1 188 ? -18 0.129 -4.211 1 91.31 188 LEU B N 1
ATOM 4183 C CA . LEU B 1 188 ? -17.281 -0.833 -5.035 1 91.31 188 LEU B CA 1
ATOM 4184 C C . LEU B 1 188 ? -18.125 -2.072 -5.297 1 91.31 188 LEU B C 1
ATOM 4186 O O . LEU B 1 188 ? -18.719 -2.629 -4.375 1 91.31 188 LEU B O 1
ATOM 4190 N N . VAL B 1 189 ? -18.266 -2.383 -6.551 1 92.44 189 VAL B N 1
ATOM 4191 C CA . VAL B 1 189 ? -18.859 -3.656 -6.938 1 92.44 189 VAL B CA 1
ATOM 4192 C C . VAL B 1 189 ? -17.766 -4.609 -7.43 1 92.44 189 VAL B C 1
ATOM 4194 O O . VAL B 1 189 ? -16.984 -4.262 -8.32 1 92.44 189 VAL B O 1
ATOM 4197 N N . THR B 1 190 ? -17.688 -5.781 -6.773 1 93.25 190 THR B N 1
ATOM 4198 C CA . THR B 1 190 ? -16.688 -6.781 -7.113 1 93.25 190 THR B CA 1
ATOM 4199 C C . THR B 1 190 ? -17.328 -8.148 -7.332 1 93.25 190 THR B C 1
ATOM 4201 O O . THR B 1 190 ? -18.453 -8.375 -6.898 1 93.25 190 THR B O 1
ATOM 4204 N N . ARG B 1 191 ? -16.625 -8.992 -7.992 1 94.38 191 ARG B N 1
ATOM 4205 C CA . ARG B 1 191 ? -17.172 -10.297 -8.352 1 94.38 191 ARG B CA 1
ATOM 4206 C C . ARG B 1 191 ? -16.391 -11.414 -7.668 1 94.38 191 ARG B C 1
ATOM 4208 O O . ARG B 1 191 ? -15.164 -11.359 -7.562 1 94.38 191 ARG B O 1
ATOM 4215 N N . VAL B 1 192 ? -17.141 -12.438 -7.195 1 96.06 192 VAL B N 1
ATOM 4216 C CA . VAL B 1 192 ? -16.5 -13.648 -6.688 1 96.06 192 VAL B CA 1
ATOM 4217 C C . VAL B 1 192 ? -15.977 -14.484 -7.848 1 96.06 192 VAL B C 1
ATOM 4219 O O . VAL B 1 192 ? -16.734 -14.875 -8.734 1 96.06 192 VAL B O 1
ATOM 4222 N N . VAL B 1 193 ? -14.664 -14.734 -7.785 1 94.69 193 VAL B N 1
ATOM 4223 C CA . VAL B 1 193 ? -14.016 -15.406 -8.906 1 94.69 193 VAL B CA 1
ATOM 4224 C C . VAL B 1 193 ? -13.906 -16.906 -8.633 1 94.69 193 VAL B C 1
ATOM 4226 O O . VAL B 1 193 ? -13.93 -17.719 -9.555 1 94.69 193 VAL B O 1
ATOM 4229 N N . ALA B 1 194 ? -13.727 -17.25 -7.359 1 94.62 194 ALA B N 1
ATOM 4230 C CA . ALA B 1 194 ? -13.57 -18.641 -6.977 1 94.62 194 ALA B CA 1
ATOM 4231 C C . ALA B 1 194 ? -13.906 -18.859 -5.504 1 94.62 194 ALA B C 1
ATOM 4233 O O . ALA B 1 194 ? -13.922 -17.891 -4.723 1 94.62 194 ALA B O 1
ATOM 4234 N N . GLU B 1 195 ? -14.211 -20.016 -5.207 1 94.12 195 GLU B N 1
ATOM 4235 C CA . GLU B 1 195 ? -14.414 -20.484 -3.84 1 94.12 195 GLU B CA 1
ATOM 4236 C C . GLU B 1 195 ? -13.789 -21.875 -3.629 1 94.12 195 GLU B C 1
ATOM 4238 O O . GLU B 1 195 ? -13.82 -22.703 -4.527 1 94.12 195 GLU B O 1
ATOM 4243 N N . ARG B 1 196 ? -13.141 -22.016 -2.529 1 91.56 196 ARG B N 1
ATOM 4244 C CA . ARG B 1 196 ? -12.562 -23.297 -2.145 1 91.56 196 ARG B CA 1
ATOM 4245 C C . ARG B 1 196 ? -12.969 -23.672 -0.722 1 91.56 196 ARG B C 1
ATOM 4247 O O . ARG B 1 196 ? -12.789 -22.875 0.209 1 91.56 196 ARG B O 1
ATOM 4254 N N . ARG B 1 197 ? -13.5 -24.859 -0.621 1 89 197 ARG B N 1
ATOM 4255 C CA . ARG B 1 197 ? -13.891 -25.359 0.698 1 89 197 ARG B CA 1
ATOM 4256 C C . ARG B 1 197 ? -12.836 -26.312 1.253 1 89 197 ARG B C 1
ATOM 4258 O O . ARG B 1 197 ? -12.289 -27.125 0.516 1 89 197 ARG B O 1
ATOM 4265 N N . LYS B 1 198 ? -12.547 -26.031 2.477 1 86.38 198 LYS B N 1
ATOM 4266 C CA . LYS B 1 198 ? -11.617 -26.938 3.135 1 86.38 198 LYS B CA 1
ATOM 4267 C C . LYS B 1 198 ? -11.875 -27 4.637 1 86.38 198 LYS B C 1
ATOM 4269 O O . LYS B 1 198 ? -12.461 -26.078 5.207 1 86.38 198 LYS B O 1
ATOM 4274 N N . ASP B 1 199 ? -11.406 -28.094 5.156 1 88.56 199 ASP B N 1
ATOM 4275 C CA . ASP B 1 199 ? -11.461 -28.219 6.609 1 88.56 199 ASP B CA 1
ATOM 4276 C C . ASP B 1 199 ? -10.172 -27.688 7.246 1 88.56 199 ASP B C 1
ATOM 4278 O O . ASP B 1 199 ? -9.07 -27.953 6.746 1 88.56 199 ASP B O 1
ATOM 4282 N N . ILE B 1 200 ? -10.375 -26.828 8.266 1 88.25 200 ILE B N 1
ATOM 4283 C CA . ILE B 1 200 ? -9.211 -26.344 9 1 88.25 200 ILE B CA 1
ATOM 4284 C C . ILE B 1 200 ? -9.391 -26.625 10.492 1 88.25 200 ILE B C 1
ATOM 4286 O O . ILE B 1 200 ? -10.508 -26.812 10.969 1 88.25 200 ILE B O 1
ATOM 4290 N N . GLU B 1 201 ? -8.234 -26.766 11.109 1 89.69 201 GLU B N 1
ATOM 4291 C CA . GLU B 1 201 ? -8.266 -26.969 12.555 1 89.69 201 GLU B CA 1
ATOM 4292 C C . GLU B 1 201 ? -7.961 -25.672 13.297 1 89.69 201 GLU B C 1
ATOM 4294 O O . GLU B 1 201 ? -6.926 -25.031 13.07 1 89.69 201 GLU B O 1
ATOM 4299 N N . ILE B 1 202 ? -8.875 -25.219 14.094 1 88.44 202 ILE B N 1
ATOM 4300 C CA . ILE B 1 202 ? -8.672 -24.078 14.969 1 88.44 202 ILE B CA 1
ATOM 4301 C C . ILE B 1 202 ? -8.922 -24.484 16.422 1 88.44 202 ILE B C 1
ATOM 4303 O O . ILE B 1 202 ? -10.023 -24.922 16.766 1 88.44 202 ILE B O 1
ATOM 4307 N N . SER B 1 203 ? -7.914 -24.344 17.266 1 90.75 203 SER B N 1
ATOM 4308 C CA . SER B 1 203 ? -8 -24.672 18.688 1 90.75 203 SER B CA 1
ATOM 4309 C C . SER B 1 203 ? -8.531 -26.094 18.891 1 90.75 203 SER B C 1
ATOM 4311 O O . SER B 1 203 ? -9.438 -26.312 19.688 1 90.75 203 SER B O 1
ATOM 4313 N N . GLY B 1 204 ? -8.102 -27.062 18.047 1 89.75 204 GLY B N 1
ATOM 4314 C CA . GLY B 1 204 ? -8.422 -28.484 18.188 1 89.75 204 GLY B CA 1
ATOM 4315 C C . GLY B 1 204 ? -9.742 -28.859 17.547 1 89.75 204 GLY B C 1
ATOM 4316 O O . GLY B 1 204 ? -10.133 -30.031 17.562 1 89.75 204 GLY B O 1
ATOM 4317 N N . LYS B 1 205 ? -10.492 -27.938 17.109 1 89.81 205 LYS B N 1
ATOM 4318 C CA . LYS B 1 205 ? -11.781 -28.203 16.484 1 89.81 205 LYS B CA 1
ATOM 4319 C C . LYS B 1 205 ? -11.68 -28.109 14.961 1 89.81 205 LYS B C 1
ATOM 4321 O O . LYS B 1 205 ? -11.109 -27.156 14.438 1 89.81 205 LYS B O 1
ATOM 4326 N N . LEU B 1 206 ? -12.141 -29.141 14.305 1 91.19 206 LEU B N 1
ATOM 4327 C CA . LEU B 1 206 ? -12.219 -29.125 12.844 1 91.19 206 LEU B CA 1
ATOM 4328 C C . LEU B 1 206 ? -13.398 -28.266 12.375 1 91.19 206 LEU B C 1
ATOM 4330 O O . LEU B 1 206 ? -14.539 -28.5 12.789 1 91.19 206 LEU B O 1
ATOM 4334 N N . LEU B 1 207 ? -13.094 -27.297 11.617 1 93.06 207 LEU B N 1
ATOM 4335 C CA . LEU B 1 207 ? -14.125 -26.391 11.133 1 93.06 207 LEU B CA 1
ATOM 4336 C C . LEU B 1 207 ? -14.133 -26.344 9.602 1 93.06 207 LEU B C 1
ATOM 4338 O O . LEU B 1 207 ? -13.078 -26.422 8.969 1 93.06 207 LEU B O 1
ATOM 4342 N N . ASN B 1 208 ? -15.375 -26.281 9.102 1 93.88 208 ASN B N 1
ATOM 4343 C CA . ASN B 1 208 ? -15.492 -26.031 7.672 1 93.88 208 ASN B CA 1
ATOM 4344 C C . ASN B 1 208 ? -15.141 -24.578 7.324 1 93.88 208 ASN B C 1
ATOM 4346 O O . ASN B 1 208 ? -15.641 -23.656 7.957 1 93.88 208 ASN B O 1
ATOM 4350 N N . HIS B 1 209 ? -14.234 -24.438 6.461 1 95.31 209 HIS B N 1
ATOM 4351 C CA . HIS B 1 209 ? -13.727 -23.125 6.07 1 95.31 209 HIS B CA 1
ATOM 4352 C C . HIS B 1 209 ? -13.852 -22.906 4.566 1 95.31 209 HIS B C 1
ATOM 4354 O O . HIS B 1 209 ? -13.719 -23.859 3.787 1 95.31 209 HIS B O 1
ATOM 4360 N N . LYS B 1 210 ? -14.164 -21.672 4.18 1 95.62 210 LYS B N 1
ATOM 4361 C CA . LYS B 1 210 ? -14.258 -21.297 2.771 1 95.62 210 LYS B CA 1
ATOM 4362 C C . LYS B 1 210 ? -13.227 -20.234 2.406 1 95.62 210 LYS B C 1
ATOM 4364 O O . LYS B 1 210 ? -13.172 -19.188 3.037 1 95.62 210 LYS B O 1
ATOM 4369 N N . ASP B 1 211 ? -12.445 -20.531 1.451 1 96.25 211 ASP B N 1
ATOM 4370 C CA . ASP B 1 211 ? -11.664 -19.5 0.777 1 96.25 211 ASP B CA 1
ATOM 4371 C C . ASP B 1 211 ? -12.477 -18.859 -0.349 1 96.25 211 ASP B C 1
ATOM 4373 O O . ASP B 1 211 ? -12.984 -19.547 -1.23 1 96.25 211 ASP B O 1
ATOM 4377 N N . ILE B 1 212 ? -12.609 -17.594 -0.243 1 96.94 212 ILE B N 1
ATOM 4378 C CA . ILE B 1 212 ? -13.312 -16.828 -1.261 1 96.94 212 ILE B CA 1
ATOM 4379 C C . ILE B 1 212 ? -12.336 -15.891 -1.967 1 96.94 212 ILE B C 1
ATOM 4381 O O . ILE B 1 212 ? -11.539 -15.211 -1.316 1 96.94 212 ILE B O 1
ATOM 4385 N N . PHE B 1 213 ? -12.383 -15.906 -3.287 1 96.38 213 PHE B N 1
ATOM 4386 C CA . PHE B 1 213 ? -11.508 -15.055 -4.078 1 96.38 213 PHE B CA 1
ATOM 4387 C C . PHE B 1 213 ? -12.312 -14.031 -4.867 1 96.38 213 PHE B C 1
ATOM 4389 O O . PHE B 1 213 ? -13.258 -14.391 -5.578 1 96.38 213 PHE B O 1
ATOM 4396 N N . ILE B 1 214 ? -11.898 -12.758 -4.727 1 95.25 214 ILE B N 1
ATOM 4397 C CA . ILE B 1 214 ? -12.625 -11.727 -5.461 1 95.25 214 ILE B CA 1
ATOM 4398 C C . ILE B 1 214 ? -11.68 -11.023 -6.438 1 95.25 214 ILE B C 1
ATOM 4400 O O . ILE B 1 214 ? -10.453 -11.148 -6.324 1 95.25 214 ILE B O 1
ATOM 4404 N N . ASN B 1 215 ? -12.266 -10.281 -7.418 1 92.69 215 ASN B N 1
ATOM 4405 C CA . ASN B 1 215 ? -11.461 -9.648 -8.461 1 92.69 215 ASN B CA 1
ATOM 4406 C C . ASN B 1 215 ? -11.078 -8.219 -8.078 1 92.69 215 ASN B C 1
ATOM 4408 O O . ASN B 1 215 ? -11.156 -7.309 -8.906 1 92.69 215 ASN B O 1
ATOM 4412 N N . GLU B 1 216 ? -10.789 -7.93 -6.871 1 92.5 216 GLU B N 1
ATOM 4413 C CA . GLU B 1 216 ? -10.188 -6.723 -6.309 1 92.5 216 GLU B CA 1
ATOM 4414 C C . GLU B 1 216 ? -9.125 -7.07 -5.266 1 92.5 216 GLU B C 1
ATOM 4416 O O . GLU B 1 216 ? -8.938 -8.242 -4.938 1 92.5 216 GLU B O 1
ATOM 4421 N N . SER B 1 217 ? -8.461 -6.035 -4.75 1 92.69 217 SER B N 1
ATOM 4422 C CA . SER B 1 217 ? -7.277 -6.371 -3.963 1 92.69 217 SER B CA 1
ATOM 4423 C C . SER B 1 217 ? -6.953 -5.277 -2.955 1 92.69 217 SER B C 1
ATOM 4425 O O . SER B 1 217 ? -7.344 -4.121 -3.137 1 92.69 217 SER B O 1
ATOM 4427 N N . LEU B 1 218 ? -6.191 -5.727 -1.95 1 91.94 218 LEU B N 1
ATOM 4428 C CA . LEU B 1 218 ? -5.617 -4.793 -0.991 1 91.94 218 LEU B CA 1
ATOM 4429 C C . LEU B 1 218 ? -4.578 -3.896 -1.66 1 91.94 218 LEU B C 1
ATOM 4431 O O . LEU B 1 218 ? -4.219 -2.848 -1.122 1 91.94 218 LEU B O 1
ATOM 4435 N N . CYS B 1 219 ? -4.113 -4.211 -2.826 1 87.56 219 CYS B N 1
ATOM 4436 C CA . CYS B 1 219 ? -3.125 -3.438 -3.57 1 87.56 219 CYS B CA 1
ATOM 4437 C C . CYS B 1 219 ? -3.803 -2.492 -4.555 1 87.56 219 CYS B C 1
ATOM 4439 O O . CYS B 1 219 ? -3.131 -1.775 -5.297 1 87.56 219 CYS B O 1
ATOM 4441 N N . ASN B 1 220 ? -5.074 -2.475 -4.531 1 88.38 220 ASN B N 1
ATOM 4442 C CA . ASN B 1 220 ? -5.828 -1.625 -5.445 1 88.38 220 ASN B CA 1
ATOM 4443 C C . ASN B 1 220 ? -6.832 -0.75 -4.699 1 88.38 220 ASN B C 1
ATOM 4445 O O . ASN B 1 220 ? -6.449 0.052 -3.848 1 88.38 220 ASN B O 1
ATOM 4449 N N . CYS B 1 221 ? -8.18 -0.995 -4.789 1 87.38 221 CYS B N 1
ATOM 4450 C CA . CYS B 1 221 ? -9.133 -0.04 -4.23 1 87.38 221 CYS B CA 1
ATOM 4451 C C . CYS B 1 221 ? -9.398 -0.336 -2.76 1 87.38 221 CYS B C 1
ATOM 4453 O O . CYS B 1 221 ? -10 0.48 -2.059 1 87.38 221 CYS B O 1
ATOM 4455 N N . ILE B 1 222 ? -9.086 -1.498 -2.328 1 92 222 ILE B N 1
ATOM 4456 C CA . ILE B 1 222 ? -9.211 -1.817 -0.911 1 92 222 ILE B CA 1
ATOM 4457 C C . ILE B 1 222 ? -7.914 -1.472 -0.184 1 92 222 ILE B C 1
ATOM 4459 O O . ILE B 1 222 ? -6.871 -2.084 -0.435 1 92 222 ILE B O 1
ATOM 4463 N N . ASN B 1 223 ? -7.973 -0.557 0.664 1 85.56 223 ASN B N 1
ATOM 4464 C CA . ASN B 1 223 ? -6.754 -0.018 1.254 1 85.56 223 ASN B CA 1
ATOM 4465 C C . ASN B 1 223 ? -6.176 -0.96 2.307 1 85.56 223 ASN B C 1
ATOM 4467 O O . ASN B 1 223 ? -6.758 -1.132 3.377 1 85.56 223 ASN B O 1
ATOM 4471 N N . ARG B 1 224 ? -5.043 -1.428 2.1 1 78.94 224 ARG B N 1
ATOM 4472 C CA . ARG B 1 224 ? -4.402 -2.436 2.939 1 78.94 224 ARG B CA 1
ATOM 4473 C C . ARG B 1 224 ? -4.184 -1.911 4.355 1 78.94 224 ARG B C 1
ATOM 4475 O O . ARG B 1 224 ? -4.422 -2.625 5.332 1 78.94 224 ARG B O 1
ATOM 4482 N N . ASN B 1 225 ? -3.805 -0.724 4.488 1 76.25 225 ASN B N 1
ATOM 4483 C CA . ASN B 1 225 ? -3.336 -0.207 5.77 1 76.25 225 ASN B CA 1
ATOM 4484 C C . ASN B 1 225 ? -4.484 0.355 6.602 1 76.25 225 ASN B C 1
ATOM 4486 O O . ASN B 1 225 ? -4.402 0.399 7.832 1 76.25 225 ASN B O 1
ATOM 4490 N N . LEU B 1 226 ? -5.469 0.665 5.848 1 80.06 226 LEU B N 1
ATOM 4491 C CA . LEU B 1 226 ? -6.5 1.407 6.566 1 80.06 226 LEU B CA 1
ATOM 4492 C C . LEU B 1 226 ? -7.781 0.591 6.668 1 80.06 226 LEU B C 1
ATOM 4494 O O . LEU B 1 226 ? -8.672 0.917 7.461 1 80.06 226 LEU B O 1
ATOM 4498 N N . PHE B 1 227 ? -7.84 -0.504 5.973 1 84.19 227 PHE B N 1
ATOM 4499 C CA . PHE B 1 227 ? -9.062 -1.291 5.867 1 84.19 227 PHE B CA 1
ATOM 4500 C C . PHE B 1 227 ? -9.586 -1.669 7.246 1 84.19 227 PHE B C 1
ATOM 4502 O O . PHE B 1 227 ? -10.781 -1.559 7.516 1 84.19 227 PHE B O 1
ATOM 4509 N N . ARG B 1 228 ? -8.742 -1.944 8.156 1 83.81 228 ARG B N 1
ATOM 4510 C CA . ARG B 1 228 ? -9.141 -2.43 9.477 1 83.81 228 ARG B CA 1
ATOM 4511 C C . ARG B 1 228 ? -9.805 -1.32 10.289 1 83.81 228 ARG B C 1
ATOM 4513 O O . ARG B 1 228 ? -10.484 -1.592 11.281 1 83.81 228 ARG B O 1
ATOM 4520 N N . PHE B 1 229 ? -9.594 -0.124 9.898 1 85.06 229 PHE B N 1
ATOM 4521 C CA . PHE B 1 229 ? -10.133 1.009 10.641 1 85.06 229 PHE B CA 1
ATOM 4522 C C . PHE B 1 229 ? -11.359 1.581 9.938 1 85.06 229 PHE B C 1
ATOM 4524 O O . PHE B 1 229 ? -12.008 2.486 10.461 1 85.06 229 PHE B O 1
ATOM 4531 N N . MET B 1 230 ? -11.719 1.061 8.812 1 89.31 230 MET B N 1
ATOM 4532 C CA . MET B 1 230 ? -12.773 1.642 7.992 1 89.31 230 MET B CA 1
ATOM 4533 C C . MET B 1 230 ? -14.102 0.914 8.211 1 89.31 230 MET B C 1
ATOM 4535 O O . MET B 1 230 ? -14.109 -0.287 8.492 1 89.31 230 MET B O 1
ATOM 4539 N N . ASP B 1 231 ? -15.156 1.668 8.133 1 91.38 231 ASP B N 1
ATOM 4540 C CA . ASP B 1 231 ? -16.5 1.123 8.234 1 91.38 231 ASP B CA 1
ATOM 4541 C C . ASP B 1 231 ? -17.047 0.733 6.859 1 91.38 231 ASP B C 1
ATOM 4543 O O . ASP B 1 231 ? -17.828 1.473 6.258 1 91.38 231 ASP B O 1
ATOM 4547 N N . ILE B 1 232 ? -16.625 -0.388 6.43 1 92.81 232 ILE B N 1
ATOM 4548 C CA . ILE B 1 232 ? -17.047 -0.883 5.125 1 92.81 232 ILE B CA 1
ATOM 4549 C C . ILE B 1 232 ? -17.969 -2.086 5.301 1 92.81 232 ILE B C 1
ATOM 4551 O O . ILE B 1 232 ? -17.625 -3.035 6.012 1 92.81 232 ILE B O 1
ATOM 4555 N N . GLY B 1 233 ? -19.109 -1.983 4.742 1 92.38 233 GLY B N 1
ATOM 4556 C CA . GLY B 1 233 ? -20.031 -3.111 4.688 1 92.38 233 GLY B CA 1
ATOM 4557 C C . GLY B 1 233 ? -19.984 -3.857 3.367 1 92.38 233 GLY B C 1
ATOM 4558 O O . GLY B 1 233 ? -19.859 -3.242 2.307 1 92.38 233 GLY B O 1
ATOM 4559 N N . MET B 1 234 ? -20.031 -5.16 3.488 1 93.31 234 MET B N 1
ATOM 4560 C CA . MET B 1 234 ? -20.094 -6.023 2.314 1 93.31 234 MET B CA 1
ATOM 4561 C C . MET B 1 234 ? -21.438 -6.742 2.238 1 93.31 234 MET B C 1
ATOM 4563 O O . MET B 1 234 ? -21.922 -7.258 3.244 1 93.31 234 MET B O 1
ATOM 4567 N N . ARG B 1 235 ? -22.078 -6.746 1.064 1 94.69 235 ARG B N 1
ATOM 4568 C CA . ARG B 1 235 ? -23.359 -7.426 0.868 1 94.69 235 ARG B CA 1
ATOM 4569 C C . ARG B 1 235 ? -23.5 -7.902 -0.572 1 94.69 235 ARG B C 1
ATOM 4571 O O . ARG B 1 235 ? -22.797 -7.438 -1.465 1 94.69 235 ARG B O 1
ATOM 4578 N N . PRO B 1 236 ? -24.438 -8.891 -0.768 1 95.5 236 PRO B N 1
ATOM 4579 C CA . PRO B 1 236 ? -24.719 -9.25 -2.156 1 95.5 236 PRO B CA 1
ATOM 4580 C C . PRO B 1 236 ? -25.312 -8.094 -2.959 1 95.5 236 PRO B C 1
ATOM 4582 O O . PRO B 1 236 ? -26.094 -7.301 -2.424 1 95.5 236 PRO B O 1
ATOM 4585 N N . LEU B 1 237 ? -24.891 -7.992 -4.156 1 92.25 237 LEU B N 1
ATOM 4586 C CA . LEU B 1 237 ? -25.469 -6.973 -5.023 1 92.25 237 LEU B CA 1
ATOM 4587 C C . LEU B 1 237 ? -26.938 -7.246 -5.289 1 92.25 237 LEU B C 1
ATOM 4589 O O . LEU B 1 237 ? -27.75 -6.316 -5.348 1 92.25 237 LEU B O 1
ATOM 4593 N N . ASN B 1 238 ? -27.281 -8.531 -5.473 1 91.81 238 ASN B N 1
ATOM 4594 C CA . ASN B 1 238 ? -28.656 -8.945 -5.719 1 91.81 238 ASN B CA 1
ATOM 4595 C C . ASN B 1 238 ? -29.297 -9.547 -4.465 1 91.81 238 ASN B C 1
ATOM 4597 O O . ASN B 1 238 ? -28.609 -10.164 -3.65 1 91.81 238 ASN B O 1
ATOM 4601 N N . PRO B 1 239 ? -30.594 -9.406 -4.324 1 92.19 239 PRO B N 1
ATOM 4602 C CA . PRO B 1 239 ? -31.266 -9.969 -3.152 1 92.19 239 PRO B CA 1
ATOM 4603 C C . PRO B 1 239 ? -31.125 -11.492 -3.064 1 92.19 239 PRO B C 1
ATOM 4605 O O . PRO B 1 239 ? -30.922 -12.156 -4.082 1 92.19 239 PRO B O 1
ATOM 4608 N N . PRO B 1 240 ? -31.344 -12.023 -1.949 1 92.75 240 PRO B N 1
ATOM 4609 C CA . PRO B 1 240 ? -31.562 -11.328 -0.677 1 92.75 240 PRO B CA 1
ATOM 4610 C C . PRO B 1 240 ? -30.312 -10.625 -0.167 1 92.75 240 PRO B C 1
ATOM 4612 O O . PRO B 1 240 ? -29.25 -11.242 -0.049 1 92.75 240 PRO B O 1
ATOM 4615 N N . TYR B 1 241 ? -30.531 -9.438 0.272 1 89.75 241 TYR B N 1
ATOM 4616 C CA . TYR B 1 241 ? -29.422 -8.586 0.68 1 89.75 241 TYR B CA 1
ATOM 4617 C C . TYR B 1 241 ? -28.922 -8.961 2.074 1 89.75 241 TYR B C 1
ATOM 4619 O O . TYR B 1 241 ? -27.766 -8.75 2.406 1 89.75 241 TYR B O 1
ATOM 4627 N N . GLU B 1 242 ? -29.906 -9.398 2.789 1 91.75 242 GLU B N 1
ATOM 4628 C CA . GLU B 1 242 ? -29.562 -9.836 4.145 1 91.75 242 GLU B CA 1
ATOM 4629 C C . GLU B 1 242 ? -29.422 -11.352 4.219 1 91.75 242 GLU B C 1
ATOM 4631 O O . GLU B 1 242 ? -30.375 -12.086 3.992 1 91.75 242 GLU B O 1
ATOM 4636 N N . ARG B 1 243 ? -28.219 -11.797 4.215 1 95.5 243 ARG B N 1
ATOM 4637 C CA . ARG B 1 243 ? -27.891 -13.211 4.375 1 95.5 243 ARG B CA 1
ATOM 4638 C C . ARG B 1 243 ? -27.172 -13.461 5.691 1 95.5 243 ARG B C 1
ATOM 4640 O O . ARG B 1 243 ? -26.344 -12.656 6.109 1 95.5 243 ARG B O 1
ATOM 4647 N N . PRO B 1 244 ? -27.547 -14.562 6.406 1 95.44 244 PRO B N 1
ATOM 4648 C CA . PRO B 1 244 ? -26.844 -14.867 7.652 1 95.44 244 PRO B CA 1
ATOM 4649 C C . PRO B 1 244 ? -25.344 -15.086 7.441 1 95.44 244 PRO B C 1
ATOM 4651 O O . PRO B 1 244 ? -24.953 -15.688 6.445 1 95.44 244 PRO B O 1
ATOM 4654 N N . CYS B 1 245 ? -24.531 -14.555 8.312 1 95.06 245 CYS B N 1
ATOM 4655 C CA . CYS B 1 245 ? -23.078 -14.703 8.266 1 95.06 245 CYS B CA 1
ATOM 4656 C C . CYS B 1 245 ? -22.641 -15.922 9.062 1 95.06 245 CYS B C 1
ATOM 4658 O O . CYS B 1 245 ? -22.047 -15.789 10.133 1 95.06 245 CYS B O 1
ATOM 4660 N N . ASN B 1 246 ? -22.781 -17.125 8.422 1 94.69 246 ASN B N 1
ATOM 4661 C CA . ASN B 1 246 ? -22.578 -18.359 9.172 1 94.69 246 ASN B CA 1
ATOM 4662 C C . ASN B 1 246 ? -21.391 -19.156 8.617 1 94.69 246 ASN B C 1
ATOM 4664 O O . ASN B 1 246 ? -21.109 -20.25 9.086 1 94.69 246 ASN B O 1
ATOM 4668 N N . PHE B 1 247 ? -20.766 -18.641 7.719 1 95.81 247 PHE B N 1
ATOM 4669 C CA . PHE B 1 247 ? -19.672 -19.375 7.105 1 95.81 247 PHE B CA 1
ATOM 4670 C C . PHE B 1 247 ? -18.328 -18.766 7.484 1 95.81 247 PHE B C 1
ATOM 4672 O O . PHE B 1 247 ? -18.078 -17.594 7.219 1 95.81 247 PHE B O 1
ATOM 4679 N N . LEU B 1 248 ? -17.516 -19.562 8.172 1 96.88 248 LEU B N 1
ATOM 4680 C CA . LEU B 1 248 ? -16.141 -19.141 8.406 1 96.88 248 LEU B CA 1
ATOM 4681 C C . LEU B 1 248 ? -15.383 -18.984 7.094 1 96.88 248 LEU B C 1
ATOM 4683 O O . LEU B 1 248 ? -15.234 -19.953 6.348 1 96.88 248 LEU B O 1
ATOM 4687 N N . SER B 1 249 ? -14.914 -17.75 6.844 1 97.44 249 SER B N 1
ATOM 4688 C CA . SER B 1 249 ? -14.398 -17.5 5.5 1 97.44 249 SER B CA 1
ATOM 4689 C C . SER B 1 249 ? -13.133 -16.656 5.543 1 97.44 249 SER B C 1
ATOM 4691 O O . SER B 1 249 ? -12.953 -15.844 6.449 1 97.44 249 SER B O 1
ATOM 4693 N N . THR B 1 250 ? -12.219 -16.953 4.645 1 97 250 THR B N 1
ATOM 4694 C CA . THR B 1 250 ? -11.125 -16.062 4.273 1 97 250 THR B CA 1
ATOM 4695 C C . THR B 1 250 ? -11.352 -15.477 2.883 1 97 250 THR B C 1
ATOM 4697 O O . THR B 1 250 ? -11.586 -16.203 1.922 1 97 250 THR B O 1
ATOM 4700 N N . VAL B 1 251 ? -11.375 -14.133 2.818 1 96.81 251 VAL B N 1
ATOM 4701 C CA . VAL B 1 251 ? -11.555 -13.461 1.537 1 96.81 251 VAL B CA 1
ATOM 4702 C C . VAL B 1 251 ? -10.211 -12.992 1 1 96.81 251 VAL B C 1
ATOM 4704 O O . VAL B 1 251 ? -9.531 -12.18 1.631 1 96.81 251 VAL B O 1
ATOM 4707 N N . TRP B 1 252 ? -9.875 -13.555 -0.152 1 96.19 252 TRP B N 1
ATOM 4708 C CA . TRP B 1 252 ? -8.609 -13.25 -0.805 1 96.19 252 TRP B CA 1
ATOM 4709 C C . TRP B 1 252 ? -8.805 -12.266 -1.952 1 96.19 252 TRP B C 1
ATOM 4711 O O . TRP B 1 252 ? -9.805 -12.336 -2.67 1 96.19 252 TRP B O 1
ATOM 4721 N N . GLY B 1 253 ? -7.781 -11.367 -2.082 1 94.56 253 GLY B N 1
ATOM 4722 C CA . GLY B 1 253 ? -7.762 -10.492 -3.24 1 94.56 253 GLY B CA 1
ATOM 4723 C C . GLY B 1 253 ? -7.238 -11.164 -4.492 1 94.56 253 GLY B C 1
ATOM 4724 O O . GLY B 1 253 ? -6.875 -12.344 -4.465 1 94.56 253 GLY B O 1
ATOM 4725 N N . ALA B 1 254 ? -7.121 -10.438 -5.539 1 91.06 254 ALA B N 1
ATOM 4726 C CA . ALA B 1 254 ? -6.938 -10.977 -6.883 1 91.06 254 ALA B CA 1
ATOM 4727 C C . ALA B 1 254 ? -5.461 -11.234 -7.172 1 91.06 254 ALA B C 1
ATOM 4729 O O . ALA B 1 254 ? -5.121 -11.984 -8.086 1 91.06 254 ALA B O 1
ATOM 4730 N N . THR B 1 255 ? -4.551 -10.648 -6.383 1 90 255 THR B N 1
ATOM 4731 C CA . THR B 1 255 ? -3.139 -10.695 -6.754 1 90 255 THR B CA 1
ATOM 4732 C C . THR B 1 255 ? -2.508 -12.008 -6.32 1 90 255 THR B C 1
ATOM 4734 O O . THR B 1 255 ? -3.113 -12.773 -5.562 1 90 255 THR B O 1
ATOM 4737 N N . CYS B 1 256 ? -1.29 -12.289 -6.801 1 88.38 256 CYS B N 1
ATOM 4738 C CA . CYS B 1 256 ? -0.554 -13.484 -6.414 1 88.38 256 CYS B CA 1
ATOM 4739 C C . CYS B 1 256 ? 0.027 -13.344 -5.012 1 88.38 256 CYS B C 1
ATOM 4741 O O . CYS B 1 256 ? 0.534 -14.312 -4.445 1 88.38 256 CYS B O 1
ATOM 4743 N N . ASN B 1 257 ? -0.072 -12.125 -4.441 1 88.75 257 ASN B N 1
ATOM 4744 C CA . ASN B 1 257 ? 0.496 -11.828 -3.133 1 88.75 257 ASN B CA 1
ATOM 4745 C C . ASN B 1 257 ? -0.217 -12.594 -2.023 1 88.75 257 ASN B C 1
ATOM 4747 O O . ASN B 1 257 ? -1.422 -12.43 -1.823 1 88.75 257 ASN B O 1
ATOM 4751 N N . PRO B 1 258 ? 0.56 -13.43 -1.295 1 89 258 PRO B N 1
ATOM 4752 C CA . PRO B 1 258 ? -0.072 -14.188 -0.214 1 89 258 PRO B CA 1
ATOM 4753 C C . PRO B 1 258 ? -0.559 -13.297 0.927 1 89 258 PRO B C 1
ATOM 4755 O O . PRO B 1 258 ? -1.285 -13.766 1.81 1 89 258 PRO B O 1
ATOM 4758 N N . LEU B 1 259 ? -0.188 -12.023 0.924 1 88.56 259 LEU B N 1
ATOM 4759 C CA . LEU B 1 259 ? -0.631 -11.078 1.943 1 88.56 259 LEU B CA 1
ATOM 4760 C C . LEU B 1 259 ? -1.894 -10.352 1.496 1 88.56 259 LEU B C 1
ATOM 4762 O O . LEU B 1 259 ? -2.447 -9.547 2.246 1 88.56 259 LEU B O 1
ATOM 4766 N N . ASP B 1 260 ? -2.363 -10.656 0.359 1 92 260 ASP B N 1
ATOM 4767 C CA . ASP B 1 260 ? -3.578 -10.047 -0.168 1 92 260 ASP B CA 1
ATOM 4768 C C . ASP B 1 260 ? -4.824 -10.711 0.416 1 92 260 ASP B C 1
ATOM 4770 O O . ASP B 1 260 ? -5.629 -11.281 -0.32 1 92 260 ASP B O 1
ATOM 4774 N N . CYS B 1 261 ? -4.957 -10.641 1.725 1 95.25 261 CYS B N 1
ATOM 4775 C CA . CYS B 1 261 ? -6.051 -11.203 2.508 1 95.25 261 CYS B CA 1
ATOM 4776 C C . CYS B 1 261 ? -6.953 -10.102 3.055 1 95.25 261 CYS B C 1
ATOM 4778 O O . CYS B 1 261 ? -6.57 -9.383 3.977 1 95.25 261 CYS B O 1
ATOM 4780 N N . ILE B 1 262 ? -8.125 -10 2.574 1 95.56 262 ILE B N 1
ATOM 4781 C CA . ILE B 1 262 ? -9.039 -8.922 2.926 1 95.56 262 ILE B CA 1
ATOM 4782 C C . ILE B 1 262 ? -9.734 -9.242 4.246 1 95.56 262 ILE B C 1
ATOM 4784 O O . ILE B 1 262 ? -9.789 -8.398 5.145 1 95.56 262 ILE B O 1
ATOM 4788 N N . LEU B 1 263 ? -10.297 -10.398 4.398 1 95.5 263 LEU B N 1
ATOM 4789 C CA . LEU B 1 263 ? -10.852 -10.938 5.633 1 95.5 263 LEU B CA 1
ATOM 4790 C C . LEU B 1 263 ? -10.18 -12.258 5.996 1 95.5 263 LEU B C 1
ATOM 4792 O O . LEU B 1 263 ? -10.047 -13.141 5.145 1 95.5 263 LEU B O 1
ATOM 4796 N N . ASP B 1 264 ? -9.734 -12.367 7.188 1 95.25 264 ASP B N 1
ATOM 4797 C CA . ASP B 1 264 ? -9.031 -13.562 7.633 1 95.25 264 ASP B CA 1
ATOM 4798 C C . ASP B 1 264 ? -9.891 -14.375 8.602 1 95.25 264 ASP B C 1
ATOM 4800 O O . ASP B 1 264 ? -10.031 -14.008 9.773 1 95.25 264 ASP B O 1
ATOM 4804 N N . LYS B 1 265 ? -10.445 -15.484 8.094 1 95.81 265 LYS B N 1
ATOM 4805 C CA . LYS B 1 265 ? -11.203 -16.422 8.906 1 95.81 265 LYS B CA 1
ATOM 4806 C C . LYS B 1 265 ? -12.273 -15.711 9.727 1 95.81 265 LYS B C 1
ATOM 4808 O O . LYS B 1 265 ? -12.32 -15.852 10.953 1 95.81 265 LYS B O 1
ATOM 4813 N N . GLN B 1 266 ? -13.117 -15 9.109 1 95.38 266 GLN B N 1
ATOM 4814 C CA . GLN B 1 266 ? -14.242 -14.273 9.703 1 95.38 266 GLN B CA 1
ATOM 4815 C C . GLN B 1 266 ? -15.57 -14.836 9.211 1 95.38 266 GLN B C 1
ATOM 4817 O O . GLN B 1 266 ? -15.648 -15.422 8.125 1 95.38 266 GLN B O 1
ATOM 4822 N N . PRO B 1 267 ? -16.562 -14.688 10.047 1 96.44 267 PRO B N 1
ATOM 4823 C CA . PRO B 1 267 ? -17.891 -15.086 9.555 1 96.44 267 PRO B CA 1
ATOM 4824 C C . PRO B 1 267 ? -18.359 -14.242 8.375 1 96.44 267 PRO B C 1
ATOM 4826 O O . PRO B 1 267 ? -18.172 -13.016 8.367 1 96.44 267 PRO B O 1
ATOM 4829 N N . LEU B 1 268 ? -18.859 -14.852 7.406 1 97.12 268 LEU B N 1
ATOM 4830 C CA . LEU B 1 268 ? -19.406 -14.211 6.219 1 97.12 268 LEU B CA 1
ATOM 4831 C C . LEU B 1 268 ? -20.656 -14.93 5.73 1 97.12 268 LEU B C 1
ATOM 4833 O O . LEU B 1 268 ? -20.922 -16.062 6.137 1 97.12 268 LEU B O 1
ATOM 4837 N N . PHE B 1 269 ? -21.453 -14.312 4.938 1 97.31 269 PHE B N 1
ATOM 4838 C CA . PHE B 1 269 ? -22.609 -14.938 4.309 1 97.31 269 PHE B CA 1
ATOM 4839 C C . PHE B 1 269 ? -22.188 -15.836 3.156 1 97.31 269 PHE B C 1
ATOM 4841 O O . PHE B 1 269 ? -21.062 -15.742 2.674 1 97.31 269 PHE B O 1
ATOM 4848 N N . GLU B 1 270 ? -23.078 -16.672 2.746 1 95.62 270 GLU B N 1
ATOM 4849 C CA . GLU B 1 270 ? -22.797 -17.562 1.623 1 95.62 270 GLU B CA 1
ATOM 4850 C C . GLU B 1 270 ? -22.625 -16.781 0.324 1 95.62 270 GLU B C 1
ATOM 4852 O O . GLU B 1 270 ? -23.406 -15.852 0.045 1 95.62 270 GLU B O 1
ATOM 4857 N N . VAL B 1 271 ? -21.578 -17.078 -0.298 1 95.94 271 VAL B N 1
ATOM 4858 C CA . VAL B 1 271 ? -21.359 -16.469 -1.603 1 95.94 271 VAL B CA 1
ATOM 4859 C C . VAL B 1 271 ? -21.219 -17.547 -2.668 1 95.94 271 VAL B C 1
ATOM 4861 O O . VAL B 1 271 ? -20.969 -18.719 -2.348 1 95.94 271 VAL B O 1
ATOM 4864 N N . PHE B 1 272 ? -21.453 -17.172 -3.906 1 94.06 272 PHE B N 1
ATOM 4865 C CA . PHE B 1 272 ? -21.344 -18.094 -5.035 1 94.06 272 PHE B CA 1
ATOM 4866 C C . PHE B 1 272 ? -20.406 -17.531 -6.098 1 94.06 272 PHE B C 1
ATOM 4868 O O . PHE B 1 272 ? -20.312 -16.328 -6.285 1 94.06 272 PHE B O 1
ATOM 4875 N N . VAL B 1 273 ? -19.703 -18.422 -6.766 1 93.88 273 VAL B N 1
ATOM 4876 C CA . VAL B 1 273 ? -18.828 -18.016 -7.855 1 93.88 273 VAL B CA 1
ATOM 4877 C C . VAL B 1 273 ? -19.625 -17.219 -8.891 1 93.88 273 VAL B C 1
ATOM 4879 O O . VAL B 1 273 ? -20.75 -17.594 -9.242 1 93.88 273 VAL B O 1
ATOM 4882 N N . ASN B 1 274 ? -19.062 -16.094 -9.32 1 92.44 274 ASN B N 1
ATOM 4883 C CA . ASN B 1 274 ? -19.609 -15.18 -10.32 1 92.44 274 ASN B CA 1
ATOM 4884 C C . ASN B 1 274 ? -20.672 -14.266 -9.719 1 92.44 274 ASN B C 1
ATOM 4886 O O . ASN B 1 274 ? -21.266 -13.438 -10.422 1 92.44 274 ASN B O 1
ATOM 4890 N N . GLU B 1 275 ? -20.891 -14.453 -8.438 1 94.75 275 GLU B N 1
ATOM 4891 C CA . GLU B 1 275 ? -21.781 -13.5 -7.77 1 94.75 275 GLU B CA 1
ATOM 4892 C C . GLU B 1 275 ? -21.109 -12.141 -7.598 1 94.75 275 GLU B C 1
ATOM 4894 O O . GLU B 1 275 ? -19.906 -12.07 -7.336 1 94.75 275 GLU B O 1
ATOM 4899 N N . TRP B 1 276 ? -21.938 -11.117 -7.695 1 94.94 276 TRP B N 1
ATOM 4900 C CA . TRP B 1 276 ? -21.438 -9.758 -7.484 1 94.94 276 TRP B CA 1
ATOM 4901 C C . TRP B 1 276 ? -21.703 -9.297 -6.055 1 94.94 276 TRP B C 1
ATOM 4903 O O . TRP B 1 276 ? -22.781 -9.555 -5.5 1 94.94 276 TRP B O 1
ATOM 4913 N N . LEU B 1 277 ? -20.688 -8.688 -5.508 1 94.94 277 LEU B N 1
ATOM 4914 C CA . LEU B 1 277 ? -20.75 -8.141 -4.152 1 94.94 277 LEU B CA 1
ATOM 4915 C C . LEU B 1 277 ? -20.609 -6.625 -4.168 1 94.94 277 LEU B C 1
ATOM 4917 O O . LEU B 1 277 ? -19.922 -6.07 -5.031 1 94.94 277 LEU B O 1
ATOM 4921 N N . LEU B 1 278 ? -21.281 -6.043 -3.223 1 93.25 278 LEU B N 1
ATOM 4922 C CA . LEU B 1 278 ? -21.219 -4.598 -3.047 1 93.25 278 LEU B CA 1
ATOM 4923 C C . LEU B 1 278 ? -20.5 -4.238 -1.747 1 93.25 278 LEU B C 1
ATOM 4925 O O . LEU B 1 278 ? -20.781 -4.828 -0.699 1 93.25 278 LEU B O 1
ATOM 4929 N N . MET B 1 279 ? -19.547 -3.387 -1.852 1 92.75 279 MET B N 1
ATOM 4930 C CA . MET B 1 279 ? -18.891 -2.775 -0.694 1 92.75 279 MET B CA 1
ATOM 4931 C C . MET B 1 279 ? -19.203 -1.284 -0.622 1 92.75 279 MET B C 1
ATOM 4933 O O . MET B 1 279 ? -18.953 -0.547 -1.578 1 92.75 279 MET B O 1
ATOM 4937 N N . ASP B 1 280 ? -19.734 -0.885 0.501 1 91.5 280 ASP B N 1
ATOM 4938 C CA . ASP B 1 280 ? -20.078 0.521 0.662 1 91.5 280 ASP B CA 1
ATOM 4939 C C . ASP B 1 280 ? -18.953 1.302 1.329 1 91.5 280 ASP B C 1
ATOM 4941 O O . ASP B 1 280 ? -17.891 0.749 1.603 1 91.5 280 ASP B O 1
ATOM 4945 N N . ASN B 1 281 ? -19.125 2.648 1.488 1 93.5 281 ASN B N 1
ATOM 4946 C CA . ASN B 1 281 ? -18.141 3.525 2.131 1 93.5 281 ASN B CA 1
ATOM 4947 C C . ASN B 1 281 ? -16.75 3.354 1.531 1 93.5 281 ASN B C 1
ATOM 4949 O O . ASN B 1 281 ? -15.773 3.221 2.262 1 93.5 281 ASN B O 1
ATOM 4953 N N . MET B 1 282 ? -16.719 3.322 0.159 1 92.75 282 MET B N 1
ATOM 4954 C CA . MET B 1 282 ? -15.453 3.104 -0.534 1 92.75 282 MET B CA 1
ATOM 4955 C C . MET B 1 282 ? -14.914 4.41 -1.108 1 92.75 282 MET B C 1
ATOM 4957 O O . MET B 1 282 ? -14.258 4.41 -2.152 1 92.75 282 MET B O 1
ATOM 4961 N N . GLY B 1 283 ? -15.164 5.523 -0.411 1 90.06 283 GLY B N 1
ATOM 4962 C CA . GLY B 1 283 ? -14.703 6.82 -0.878 1 90.06 283 GLY B CA 1
ATOM 4963 C C . GLY B 1 283 ? -13.344 7.207 -0.314 1 90.06 283 GLY B C 1
ATOM 4964 O O . GLY B 1 283 ? -12.328 7.086 -0.997 1 90.06 283 GLY B O 1
ATOM 4965 N N . ALA B 1 284 ? -13.273 7.531 0.967 1 89.38 284 ALA B N 1
ATOM 4966 C CA . ALA B 1 284 ? -12.07 8.023 1.623 1 89.38 284 ALA B CA 1
ATOM 4967 C C . ALA B 1 284 ? -10.992 6.941 1.679 1 89.38 284 ALA B C 1
ATOM 4969 O O . ALA B 1 284 ? -11.234 5.844 2.184 1 89.38 284 ALA B O 1
ATOM 4970 N N . TYR B 1 285 ? -9.805 7.281 1.065 1 88.5 285 TYR B N 1
ATOM 4971 C CA . TYR B 1 285 ? -8.57 6.508 1.202 1 88.5 285 TYR B CA 1
ATOM 4972 C C . TYR B 1 285 ? -8.656 5.199 0.426 1 88.5 285 TYR B C 1
ATOM 4974 O O . TYR B 1 285 ? -7.957 4.234 0.738 1 88.5 285 TYR B O 1
ATOM 4982 N N . THR B 1 286 ? -9.5 5.059 -0.524 1 89.38 286 THR B N 1
ATOM 4983 C CA . THR B 1 286 ? -9.602 3.816 -1.281 1 89.38 286 THR B CA 1
ATOM 4984 C C . THR B 1 286 ? -8.93 3.953 -2.643 1 89.38 286 THR B C 1
ATOM 4986 O O . THR B 1 286 ? -7.73 3.705 -2.775 1 89.38 286 THR B O 1
ATOM 4989 N N . LEU B 1 287 ? -9.625 4.609 -3.592 1 81.75 287 LEU B N 1
ATOM 4990 C CA . LEU B 1 287 ? -9.102 4.719 -4.949 1 81.75 287 LEU B CA 1
ATOM 4991 C C . LEU B 1 287 ? -7.762 5.453 -4.961 1 81.75 287 LEU B C 1
ATOM 4993 O O . LEU B 1 287 ? -6.891 5.145 -5.773 1 81.75 287 LEU B O 1
ATOM 4997 N N . VAL B 1 288 ? -7.562 6.312 -4.082 1 81.12 288 VAL B N 1
ATOM 4998 C CA . VAL B 1 288 ? -6.371 7.152 -4.062 1 81.12 288 VAL B CA 1
ATOM 4999 C C . VAL B 1 288 ? -5.148 6.305 -3.707 1 81.12 288 VAL B C 1
ATOM 5001 O O . VAL B 1 288 ? -4.016 6.688 -4.004 1 81.12 288 VAL B O 1
ATOM 5004 N N . GLY B 1 289 ? -5.352 5.184 -3.086 1 82.38 289 GLY B N 1
ATOM 5005 C CA . GLY B 1 289 ? -4.258 4.309 -2.699 1 82.38 289 GLY B CA 1
ATOM 5006 C C . GLY B 1 289 ? -4.039 3.164 -3.672 1 82.38 289 GLY B C 1
ATOM 5007 O O . GLY B 1 289 ? -3.148 2.334 -3.471 1 82.38 289 GLY B O 1
ATOM 5008 N N . ALA B 1 290 ? -4.754 3.098 -4.758 1 83.94 290 ALA B N 1
ATOM 5009 C CA . ALA B 1 290 ? -4.68 1.981 -5.695 1 83.94 290 ALA B CA 1
ATOM 5010 C C . ALA B 1 290 ? -3.391 2.035 -6.512 1 83.94 290 ALA B C 1
ATOM 5012 O O . ALA B 1 290 ? -2.963 3.109 -6.941 1 83.94 290 ALA B O 1
ATOM 5013 N N . SER B 1 291 ? -2.68 0.915 -6.762 1 80.38 291 SER B N 1
ATOM 5014 C CA . SER B 1 291 ? -1.403 0.89 -7.469 1 80.38 291 SER B CA 1
ATOM 5015 C C . SER B 1 291 ? -1.49 0.046 -8.734 1 80.38 291 SER B C 1
ATOM 5017 O O . SER B 1 291 ? -0.63 0.143 -9.609 1 80.38 291 SER B O 1
ATOM 5019 N N . GLY B 1 292 ? -2.471 -0.847 -8.859 1 78.5 292 GLY B N 1
ATOM 5020 C CA . GLY B 1 292 ? -2.529 -1.732 -10.016 1 78.5 292 GLY B CA 1
ATOM 5021 C C . GLY B 1 292 ? -1.497 -2.842 -9.969 1 78.5 292 GLY B C 1
ATOM 5022 O O . GLY B 1 292 ? -1.089 -3.363 -11.008 1 78.5 292 GLY B O 1
ATOM 5023 N N . PHE B 1 293 ? -1.08 -3.23 -8.922 1 81.31 293 PHE B N 1
ATOM 5024 C CA . PHE B 1 293 ? -0.095 -4.285 -8.711 1 81.31 293 PHE B CA 1
ATOM 5025 C C . PHE B 1 293 ? -0.476 -5.543 -9.484 1 81.31 293 PHE B C 1
ATOM 5027 O O . PHE B 1 293 ? -1.66 -5.848 -9.641 1 81.31 293 PHE B O 1
ATOM 5034 N N . ASN B 1 294 ? 0.526 -6.332 -10.008 1 82.62 294 ASN B N 1
ATOM 5035 C CA . ASN B 1 294 ? 0.395 -7.582 -10.75 1 82.62 294 ASN B CA 1
ATOM 5036 C C . ASN B 1 294 ? -0.258 -7.355 -12.109 1 82.62 294 ASN B C 1
ATOM 5038 O O . ASN B 1 294 ? -0.723 -8.305 -12.75 1 82.62 294 ASN B O 1
ATOM 5042 N N . GLY B 1 295 ? -0.381 -6.074 -12.516 1 75.5 295 GLY B N 1
ATOM 5043 C CA . GLY B 1 295 ? -0.907 -5.758 -13.836 1 75.5 295 GLY B CA 1
ATOM 5044 C C . GLY B 1 295 ? -2.416 -5.602 -13.859 1 75.5 295 GLY B C 1
ATOM 5045 O O . GLY B 1 295 ? -3.02 -5.5 -14.93 1 75.5 295 GLY B O 1
ATOM 5046 N N . PHE B 1 296 ? -2.943 -5.605 -12.68 1 76.44 296 PHE B N 1
ATOM 5047 C CA . PHE B 1 296 ? -4.387 -5.398 -12.617 1 76.44 296 PHE B CA 1
ATOM 5048 C C . PHE B 1 296 ? -4.734 -3.938 -12.875 1 76.44 296 PHE B C 1
ATOM 5050 O O . PHE B 1 296 ? -4.012 -3.035 -12.453 1 76.44 296 PHE B O 1
ATOM 5057 N N . GLY B 1 297 ? -5.762 -3.725 -13.602 1 73.38 297 GLY B N 1
ATOM 5058 C CA . GLY B 1 297 ? -6.215 -2.367 -13.859 1 73.38 297 GLY B CA 1
ATOM 5059 C C . GLY B 1 297 ? -7.066 -1.802 -12.734 1 73.38 297 GLY B C 1
ATOM 5060 O O . GLY B 1 297 ? -7.383 -2.506 -11.773 1 73.38 297 GLY B O 1
ATOM 5061 N N . PHE B 1 298 ? -7.324 -0.571 -12.836 1 76.31 298 PHE B N 1
ATOM 5062 C CA . PHE B 1 298 ? -8.242 0.08 -11.906 1 76.31 298 PHE B CA 1
ATOM 5063 C C . PHE B 1 298 ? -9.688 -0.192 -12.297 1 76.31 298 PHE B C 1
ATOM 5065 O O . PHE B 1 298 ? -10.008 -0.311 -13.477 1 76.31 298 PHE B O 1
ATOM 5072 N N . PRO B 1 299 ? -10.484 -0.326 -11.289 1 76.69 299 PRO B N 1
ATOM 5073 C CA . PRO B 1 299 ? -11.898 -0.486 -11.641 1 76.69 299 PRO B CA 1
ATOM 5074 C C . PRO B 1 299 ? -12.461 0.726 -12.383 1 76.69 299 PRO B C 1
ATOM 5076 O O . PRO B 1 299 ? -12.109 1.864 -12.062 1 76.69 299 PRO B O 1
ATOM 5079 N N . PRO B 1 300 ? -13.297 0.461 -13.406 1 76.44 300 PRO B N 1
ATOM 5080 C CA . PRO B 1 300 ? -13.984 1.598 -14.016 1 76.44 300 PRO B CA 1
ATOM 5081 C C . PRO B 1 300 ? -14.875 2.35 -13.031 1 76.44 300 PRO B C 1
ATOM 5083 O O . PRO B 1 300 ? -15.484 1.736 -12.148 1 76.44 300 PRO B O 1
ATOM 5086 N N . VAL B 1 301 ? -14.953 3.633 -13.148 1 76.69 301 VAL B N 1
ATOM 5087 C CA . VAL B 1 301 ? -15.781 4.469 -12.281 1 76.69 301 VAL B CA 1
ATOM 5088 C C . VAL B 1 301 ? -17.031 4.91 -13.039 1 76.69 301 VAL B C 1
ATOM 5090 O O . VAL B 1 301 ? -16.938 5.488 -14.125 1 76.69 301 VAL B O 1
ATOM 5093 N N . HIS B 1 302 ? -18.172 4.508 -12.5 1 76.44 302 HIS B N 1
ATOM 5094 C CA . HIS B 1 302 ? -19.453 4.957 -13.023 1 76.44 302 HIS B CA 1
ATOM 5095 C C . HIS B 1 302 ? -20.078 6.023 -12.133 1 76.44 302 HIS B C 1
ATOM 5097 O O . HIS B 1 302 ? -20.266 5.801 -10.93 1 76.44 302 HIS B O 1
ATOM 5103 N N . TYR B 1 303 ? -20.391 7.164 -12.766 1 76.38 303 TYR B N 1
ATOM 5104 C CA . TYR B 1 303 ? -20.969 8.273 -12.008 1 76.38 303 TYR B CA 1
ATOM 5105 C C . TYR B 1 303 ? -22.484 8.234 -12.078 1 76.38 303 TYR B C 1
ATOM 5107 O O . TYR B 1 303 ? -23.062 8.109 -13.156 1 76.38 303 TYR B O 1
ATOM 5115 N N . VAL B 1 304 ? -23.078 8.234 -10.922 1 73.81 304 VAL B N 1
ATOM 5116 C CA . VAL B 1 304 ? -24.531 8.273 -10.805 1 73.81 304 VAL B CA 1
ATOM 5117 C C . VAL B 1 304 ? -24.969 9.578 -10.141 1 73.81 304 VAL B C 1
ATOM 5119 O O . VAL B 1 304 ? -24.484 9.922 -9.055 1 73.81 304 VAL B O 1
ATOM 5122 N N . ALA B 1 305 ? -25.781 10.336 -10.797 1 73.75 305 ALA B N 1
ATOM 5123 C CA . ALA B 1 305 ? -26.266 11.602 -10.258 1 73.75 305 ALA B CA 1
ATOM 5124 C C . ALA B 1 305 ? -27.766 11.766 -10.508 1 73.75 305 ALA B C 1
ATOM 5126 O O . ALA B 1 305 ? -28.312 11.148 -11.414 1 73.75 305 ALA B O 1
ATOM 5127 N N . SER B 1 306 ? -28.391 12.484 -9.625 1 72.81 306 SER B N 1
ATOM 5128 C CA . SER B 1 306 ? -29.766 12.891 -9.898 1 72.81 306 SER B CA 1
ATOM 5129 C C . SER B 1 306 ? -29.828 13.797 -11.117 1 72.81 306 SER B C 1
ATOM 5131 O O . SER B 1 306 ? -28.812 14.344 -11.555 1 72.81 306 SER B O 1
ATOM 5133 N N . ALA B 1 307 ? -31.016 13.898 -11.633 1 70.44 307 ALA B N 1
ATOM 5134 C CA . ALA B 1 307 ? -31.219 14.773 -12.781 1 70.44 307 ALA B CA 1
ATOM 5135 C C . ALA B 1 307 ? -30.75 16.203 -12.477 1 70.44 307 ALA B C 1
ATOM 5137 O O . ALA B 1 307 ? -30.141 16.844 -13.328 1 70.44 307 ALA B O 1
ATOM 5138 N N . ALA B 1 308 ? -31.016 16.609 -11.32 1 75.5 308 ALA B N 1
ATOM 5139 C CA . ALA B 1 308 ? -30.672 17.969 -10.922 1 75.5 308 ALA B CA 1
ATOM 5140 C C . ALA B 1 308 ? -29.172 18.141 -10.75 1 75.5 308 ALA B C 1
ATOM 5142 O O . ALA B 1 308 ? -28.641 19.234 -10.93 1 75.5 308 ALA B O 1
ATOM 5143 N N . GLY B 1 309 ? -28.469 17.031 -10.5 1 76.25 309 GLY B N 1
ATOM 5144 C CA . GLY B 1 309 ? -27.062 17.125 -10.156 1 76.25 309 GLY B CA 1
ATOM 5145 C C . GLY B 1 309 ? -26.141 16.75 -11.312 1 76.25 309 GLY B C 1
ATOM 5146 O O . GLY B 1 309 ? -24.922 16.906 -11.211 1 76.25 309 GLY B O 1
ATOM 5147 N N . VAL B 1 310 ? -26.719 16.359 -12.414 1 75.75 310 VAL B N 1
ATOM 5148 C CA . VAL B 1 310 ? -25.938 15.812 -13.516 1 75.75 310 VAL B CA 1
ATOM 5149 C C . VAL B 1 310 ? -25.031 16.891 -14.086 1 75.75 310 VAL B C 1
ATOM 5151 O O . VAL B 1 310 ? -23.859 16.625 -14.398 1 75.75 310 VAL B O 1
ATOM 5154 N N . THR B 1 311 ? -25.484 18.062 -14.211 1 77.25 311 THR B N 1
ATOM 5155 C CA . THR B 1 311 ? -24.703 19.141 -14.781 1 77.25 311 THR B CA 1
ATOM 5156 C C . THR B 1 311 ? -23.5 19.469 -13.898 1 77.25 311 THR B C 1
ATOM 5158 O O . THR B 1 311 ? -22.391 19.625 -14.398 1 77.25 311 THR B O 1
ATOM 5161 N N . ALA B 1 312 ? -23.766 19.5 -12.68 1 75.44 312 ALA B N 1
ATOM 5162 C CA . ALA B 1 312 ? -22.688 19.797 -11.742 1 75.44 312 ALA B CA 1
ATOM 5163 C C . ALA B 1 312 ? -21.625 18.719 -11.773 1 75.44 312 ALA B C 1
ATOM 5165 O O . ALA B 1 312 ? -20.422 19.016 -11.789 1 75.44 312 ALA B O 1
ATOM 5166 N N . VAL B 1 313 ? -22.047 17.516 -11.836 1 74.88 313 VAL B N 1
ATOM 5167 C CA . VAL B 1 313 ? -21.125 16.391 -11.859 1 74.88 313 VAL B CA 1
ATOM 5168 C C . VAL B 1 313 ? -20.297 16.438 -13.141 1 74.88 313 VAL B C 1
ATOM 5170 O O . VAL B 1 313 ? -19.078 16.266 -13.102 1 74.88 313 VAL B O 1
ATOM 5173 N N . CYS B 1 314 ? -20.875 16.75 -14.195 1 74.25 314 CYS B N 1
ATOM 5174 C CA . CYS B 1 314 ? -20.188 16.812 -15.484 1 74.25 314 CYS B CA 1
ATOM 5175 C C . CYS B 1 314 ? -19.141 17.938 -15.492 1 74.25 314 CYS B C 1
ATOM 5177 O O . CYS B 1 314 ? -18.062 17.781 -16.047 1 74.25 314 CYS B O 1
ATOM 5179 N N . GLN B 1 315 ? -19.469 19 -14.875 1 74.44 315 GLN B N 1
ATOM 5180 C CA . GLN B 1 315 ? -18.547 20.141 -14.828 1 74.44 315 GLN B CA 1
ATOM 5181 C C . GLN B 1 315 ? -17.312 19.797 -14.016 1 74.44 315 GLN B C 1
ATOM 5183 O O . GLN B 1 315 ? -16.188 20.125 -14.414 1 74.44 315 GLN B O 1
ATOM 5188 N N . VAL B 1 316 ? -17.547 19.172 -12.984 1 72.06 316 VAL B N 1
ATOM 5189 C CA . VAL B 1 316 ? -16.422 18.797 -12.133 1 72.06 316 VAL B CA 1
ATOM 5190 C C . VAL B 1 316 ? -15.531 17.781 -12.852 1 72.06 316 VAL B C 1
ATOM 5192 O O . VAL B 1 316 ? -14.305 17.875 -12.805 1 72.06 316 VAL B O 1
ATOM 5195 N N . LEU B 1 317 ? -16.094 16.859 -13.5 1 71.69 317 LEU B N 1
ATOM 5196 C CA . LEU B 1 317 ? -15.336 15.828 -14.195 1 71.69 317 LEU B CA 1
ATOM 5197 C C . LEU B 1 317 ? -14.492 16.422 -15.32 1 71.69 317 LEU B C 1
ATOM 5199 O O . LEU B 1 317 ? -13.391 15.953 -15.594 1 71.69 317 LEU B O 1
ATOM 5203 N N . LYS B 1 318 ? -14.961 17.406 -15.898 1 69.5 318 LYS B N 1
ATOM 5204 C CA . LYS B 1 318 ? -14.242 18.062 -17 1 69.5 318 LYS B CA 1
ATOM 5205 C C . LYS B 1 318 ? -13.055 18.859 -16.469 1 69.5 318 LYS B C 1
ATOM 5207 O O . LYS B 1 318 ? -12.039 18.984 -17.156 1 69.5 318 LYS B O 1
ATOM 5212 N N . SER B 1 319 ? -13.219 19.297 -15.297 1 67.12 319 SER B N 1
ATOM 5213 C CA . SER B 1 319 ? -12.188 20.188 -14.758 1 67.12 319 SER B CA 1
ATOM 5214 C C . SER B 1 319 ? -11.148 19.391 -13.977 1 67.12 319 SER B C 1
ATOM 5216 O O . SER B 1 319 ? -10.078 19.922 -13.641 1 67.12 319 SER B O 1
ATOM 5218 N N . MET B 1 320 ? -11.539 18.203 -13.672 1 63.22 320 MET B N 1
ATOM 5219 C CA . MET B 1 320 ? -10.672 17.406 -12.797 1 63.22 320 MET B CA 1
ATOM 5220 C C . MET B 1 320 ? -9.438 16.922 -13.555 1 63.22 320 MET B C 1
ATOM 5222 O O . MET B 1 320 ? -9.547 16.438 -14.68 1 63.22 320 MET B O 1
ATOM 5226 N N . SER B 1 321 ? -8.227 17.344 -13.07 1 56.88 321 SER B N 1
ATOM 5227 C CA . SER B 1 321 ? -6.996 16.719 -13.547 1 56.88 321 SER B CA 1
ATOM 5228 C C . SER B 1 321 ? -6.848 15.305 -13 1 56.88 321 SER B C 1
ATOM 5230 O O . SER B 1 321 ? -6.941 15.086 -11.789 1 56.88 321 SER B O 1
ATOM 5232 N N . VAL B 1 322 ? -7.465 14.383 -13.742 1 53.31 322 VAL B N 1
ATOM 5233 C CA . VAL B 1 322 ? -7.34 13 -13.281 1 53.31 322 VAL B CA 1
ATOM 5234 C C . VAL B 1 322 ? -5.871 12.586 -13.273 1 53.31 322 VAL B C 1
ATOM 5236 O O . VAL B 1 322 ? -5.113 12.961 -14.172 1 53.31 322 VAL B O 1
ATOM 5239 N N . ARG B 1 323 ? -5.453 12.297 -12.031 1 52.47 323 ARG B N 1
ATOM 5240 C CA . ARG B 1 323 ? -4.09 11.789 -11.93 1 52.47 323 ARG B CA 1
ATOM 5241 C C . ARG B 1 323 ? -3.779 10.812 -13.062 1 52.47 323 ARG B C 1
ATOM 5243 O O . ARG B 1 323 ? -4.648 10.039 -13.477 1 52.47 323 ARG B O 1
ATOM 5250 N N . SER B 1 324 ? -2.645 10.992 -13.547 1 46.19 324 SER B N 1
ATOM 5251 C CA . SER B 1 324 ? -2.135 10.039 -14.531 1 46.19 324 SER B CA 1
ATOM 5252 C C . SER B 1 324 ? -2.07 8.633 -13.953 1 46.19 324 SER B C 1
ATOM 5254 O O . SER B 1 324 ? -1.735 8.445 -12.781 1 46.19 324 SER B O 1
ATOM 5256 N N . GLY B 1 325 ? -2.666 7.57 -14.641 1 45.75 325 GLY B N 1
ATOM 5257 C CA . GLY B 1 325 ? -2.707 6.164 -14.273 1 45.75 325 GLY B CA 1
ATOM 5258 C C . GLY B 1 325 ? -4.078 5.711 -13.805 1 45.75 325 GLY B C 1
ATOM 5259 O O . GLY B 1 325 ? -4.32 4.508 -13.664 1 45.75 325 GLY B O 1
ATOM 5260 N N . TYR B 1 326 ? -4.68 6.641 -13 1 47.34 326 TYR B N 1
ATOM 5261 C CA . TYR B 1 326 ? -6.051 6.258 -12.68 1 47.34 326 TYR B CA 1
ATOM 5262 C C . TYR B 1 326 ? -6.867 6.027 -13.945 1 47.34 326 TYR B C 1
ATOM 5264 O O . TYR B 1 326 ? -6.926 6.895 -14.82 1 47.34 326 TYR B O 1
ATOM 5272 N N . GLY B 1 327 ? -6.602 5.074 -14.688 1 41.91 327 GLY B N 1
ATOM 5273 C CA . GLY B 1 327 ? -7.512 4.777 -15.789 1 41.91 327 GLY B CA 1
ATOM 5274 C C . GLY B 1 327 ? -8.859 5.449 -15.641 1 41.91 327 GLY B C 1
ATOM 5275 O O . GLY B 1 327 ? -9.766 4.902 -15 1 41.91 327 GLY B O 1
ATOM 5276 N N . HIS B 1 328 ? -8.852 6.473 -15.414 1 41.44 328 HIS B N 1
ATOM 5277 C CA . HIS B 1 328 ? -10.109 7.195 -15.234 1 41.44 328 HIS B CA 1
ATOM 5278 C C . HIS B 1 328 ? -11.234 6.555 -16.047 1 41.44 328 HIS B C 1
ATOM 5280 O O . HIS B 1 328 ? -10.984 5.68 -16.875 1 41.44 328 HIS B O 1
ATOM 5286 N N . MET B 1 329 ? -12.117 7.617 -16.516 1 41.09 329 MET B N 1
ATOM 5287 C CA . MET B 1 329 ? -13.5 8.078 -16.594 1 41.09 329 MET B CA 1
ATOM 5288 C C . MET B 1 329 ? -14.219 7.414 -17.766 1 41.09 329 MET B C 1
ATOM 5290 O O . MET B 1 329 ? -14 7.777 -18.922 1 41.09 329 MET B O 1
ATOM 5294 N N . GLU B 1 330 ? -13.883 6.293 -17.953 1 44.59 330 GLU B N 1
ATOM 5295 C CA . GLU B 1 330 ? -15.047 6.125 -18.828 1 44.59 330 GLU B CA 1
ATOM 5296 C C . GLU B 1 330 ? -16.297 6.734 -18.188 1 44.59 330 GLU B C 1
ATOM 5298 O O . GLU B 1 330 ? -16.75 6.289 -17.125 1 44.59 330 GLU B O 1
ATOM 5303 N N . GLN B 1 331 ? -16.344 8.023 -18.219 1 47 331 GLN B N 1
ATOM 5304 C CA . GLN B 1 331 ? -17.297 9 -17.719 1 47 331 GLN B CA 1
ATOM 5305 C C . GLN B 1 331 ? -18.719 8.648 -18.141 1 47 331 GLN B C 1
ATOM 5307 O O . GLN B 1 331 ? -19.125 8.93 -19.281 1 47 331 GLN B O 1
ATOM 5312 N N . LEU B 1 332 ? -19.125 7.414 -18.047 1 44.91 332 LEU B N 1
ATOM 5313 C CA . LEU B 1 332 ? -20.562 7.40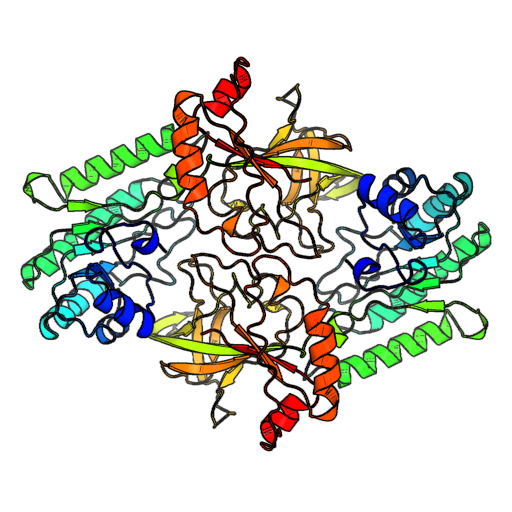6 -18.312 1 44.91 332 LEU B CA 1
ATOM 5314 C C . LEU B 1 332 ? -21.344 7.926 -17.125 1 44.91 332 LEU B C 1
ATOM 5316 O O . LEU B 1 332 ? -21.172 7.453 -16 1 44.91 332 LEU B O 1
ATOM 5320 N N . VAL B 1 333 ? -21.656 9.156 -17.141 1 43.56 333 VAL B N 1
ATOM 5321 C CA . VAL B 1 333 ? -22.672 9.625 -16.188 1 43.56 333 VAL B CA 1
ATOM 5322 C C . VAL B 1 333 ? -24.016 8.992 -16.516 1 43.56 333 VAL B C 1
ATOM 5324 O O . VAL B 1 333 ? -24.562 9.203 -17.609 1 43.56 333 VAL B O 1
ATOM 5327 N N . LYS B 1 334 ? -24.359 7.82 -15.977 1 48.06 334 LYS B N 1
ATOM 5328 C CA . LYS B 1 334 ? -25.719 7.293 -16.172 1 48.06 334 LYS B CA 1
ATOM 5329 C C . LYS B 1 334 ? -26.719 8.039 -15.297 1 48.06 334 LYS B C 1
ATOM 5331 O O . LYS B 1 334 ? -26.469 8.289 -14.117 1 48.06 334 LYS B O 1
ATOM 5336 N N . HIS B 1 335 ? -27.578 8.797 -15.969 1 41.06 335 HIS B N 1
ATOM 5337 C CA . HIS B 1 335 ? -28.766 9.359 -15.328 1 41.06 335 HIS B CA 1
ATOM 5338 C C . HIS B 1 335 ? -29.703 8.266 -14.836 1 41.06 335 HIS B C 1
ATOM 5340 O O . HIS B 1 335 ? -30.141 7.426 -15.625 1 41.06 335 HIS B O 1
ATOM 5346 N N . ARG B 1 336 ? -29.453 7.512 -13.984 1 41.69 336 ARG B N 1
ATOM 5347 C CA . ARG B 1 336 ? -30.516 6.562 -13.625 1 41.69 336 ARG B CA 1
ATOM 5348 C C . ARG B 1 336 ? -31.562 7.219 -12.734 1 41.69 336 ARG B C 1
ATOM 5350 O O . ARG B 1 336 ? -31.219 7.941 -11.797 1 41.69 336 ARG B O 1
ATOM 5357 N N . ARG B 1 337 ? -32.812 7.359 -13.258 1 37.53 337 ARG B N 1
ATOM 5358 C CA . ARG B 1 337 ? -34 7.508 -12.398 1 37.53 337 ARG B CA 1
ATOM 5359 C C . ARG B 1 337 ? -34 6.453 -11.297 1 37.53 337 ARG B C 1
ATOM 5361 O O . ARG B 1 337 ? -33.938 5.254 -11.578 1 37.53 337 ARG B O 1
ATOM 5368 N N . VAL B 1 338 ? -33.156 6.645 -10.297 1 38.91 338 VAL B N 1
ATOM 5369 C CA . VAL B 1 338 ? -33.188 5.785 -9.117 1 38.91 338 VAL B CA 1
ATOM 5370 C C . VAL B 1 338 ? -34.625 5.312 -8.867 1 38.91 338 VAL B C 1
ATOM 5372 O O . VAL B 1 338 ? -35.469 6.078 -8.391 1 38.91 338 VAL B O 1
ATOM 5375 N N . GLU B 1 339 ? -35.25 4.73 -9.75 1 36.69 339 GLU B N 1
ATOM 5376 C CA . GLU B 1 339 ? -36.531 4.188 -9.312 1 36.69 339 GLU B CA 1
ATOM 5377 C C . GLU B 1 339 ? -36.344 3.152 -8.211 1 36.69 339 GLU B C 1
ATOM 5379 O O . GLU B 1 339 ? -37.312 2.631 -7.668 1 36.69 339 GLU B O 1
ATOM 5384 N N . ASN B 1 340 ? -35.25 2.471 -8.227 1 33.12 340 ASN B N 1
ATOM 5385 C CA . ASN B 1 340 ? -35.312 1.414 -7.223 1 33.12 340 ASN B CA 1
ATOM 5386 C C . ASN B 1 340 ? -35.062 1.965 -5.82 1 33.12 340 ASN B C 1
ATOM 5388 O O . ASN B 1 340 ? -34.125 2.719 -5.59 1 33.12 340 ASN B O 1
ATOM 5392 N N . GLN B 1 341 ? -36.031 1.895 -4.977 1 37.56 341 GLN B N 1
ATOM 5393 C CA . GLN B 1 341 ? -36.156 2.35 -3.596 1 37.56 341 GLN B CA 1
ATOM 5394 C C . GLN B 1 341 ? -34.906 2.01 -2.785 1 37.56 341 GLN B C 1
ATOM 5396 O O . GLN B 1 341 ? -34.562 2.742 -1.865 1 37.56 341 GLN B O 1
ATOM 5401 N N . HIS B 1 342 ? -34.406 0.879 -3.002 1 37.19 342 HIS B N 1
ATOM 5402 C CA . HIS B 1 342 ? -33.344 0.433 -2.115 1 37.19 342 HIS B CA 1
ATOM 5403 C C . HIS B 1 342 ? -32.031 1.143 -2.432 1 37.19 342 HIS B C 1
ATOM 5405 O O . HIS B 1 342 ? -31.234 1.424 -1.529 1 37.19 342 HIS B O 1
ATOM 5411 N N . LEU B 1 343 ? -31.703 1.211 -3.648 1 37.56 343 LEU B N 1
ATOM 5412 C CA . LEU B 1 343 ? -30.531 2.014 -3.98 1 37.56 343 LEU B CA 1
ATOM 5413 C C . LEU B 1 343 ? -30.781 3.486 -3.664 1 37.56 343 LEU B C 1
ATOM 5415 O O . LEU B 1 343 ? -29.828 4.273 -3.598 1 37.56 343 LEU B O 1
ATOM 5419 N N . LYS B 1 344 ? -32.062 3.939 -3.613 1 36.28 344 LYS B N 1
ATOM 5420 C CA . LYS B 1 344 ? -32.375 5.289 -3.164 1 36.28 344 LYS B CA 1
ATOM 5421 C C . LYS B 1 344 ? -31.766 5.586 -1.802 1 36.28 344 LYS B C 1
ATOM 5423 O O . LYS B 1 344 ? -31.469 6.738 -1.485 1 36.28 344 LYS B O 1
ATOM 5428 N N . ARG B 1 345 ? -32.094 4.52 -1.045 1 37.56 345 ARG B N 1
ATOM 5429 C CA . ARG B 1 345 ? -31.5 4.762 0.271 1 37.56 345 ARG B CA 1
ATOM 5430 C C . ARG B 1 345 ? -29.984 4.855 0.188 1 37.56 345 ARG B C 1
ATOM 5432 O O . ARG B 1 345 ? -29.344 5.441 1.062 1 37.56 345 ARG B O 1
ATOM 5439 N N . LEU B 1 346 ? -29.469 3.957 -0.697 1 36.41 346 LEU B N 1
ATOM 5440 C CA . LEU B 1 346 ? -28.031 4.059 -0.909 1 36.41 346 LEU B CA 1
ATOM 5441 C C . LEU B 1 346 ? -27.688 5.348 -1.649 1 36.41 346 LEU B C 1
ATOM 5443 O O . LEU B 1 346 ? -26.547 5.836 -1.555 1 36.41 346 LEU B O 1
ATOM 5447 N N . SER B 1 347 ? -28.656 5.801 -2.545 1 34.94 347 SER B N 1
ATOM 5448 C CA . SER B 1 347 ? -28.422 6.832 -3.549 1 34.94 347 SER B CA 1
ATOM 5449 C C . SER B 1 347 ? -28.656 8.227 -2.973 1 34.94 347 SER B C 1
ATOM 5451 O O . SER B 1 347 ? -28.75 9.203 -3.719 1 34.94 347 SER B O 1
ATOM 5453 N N . ALA B 1 348 ? -29.172 8.32 -1.908 1 35.53 348 ALA B N 1
ATOM 5454 C CA . ALA B 1 348 ? -29.516 9.734 -1.751 1 35.53 348 ALA B CA 1
ATOM 5455 C C . ALA B 1 348 ? -28.359 10.633 -2.15 1 35.53 348 ALA B C 1
ATOM 5457 O O . ALA B 1 348 ? -28.547 11.812 -2.453 1 35.53 348 ALA B O 1
ATOM 5458 N N . ALA B 1 349 ? -27.25 10.367 -1.692 1 38.47 349 ALA B N 1
ATOM 5459 C CA . ALA B 1 349 ? -26.188 11.305 -2.051 1 38.47 349 ALA B CA 1
ATOM 5460 C C . ALA B 1 349 ? -25.531 10.914 -3.375 1 38.47 349 ALA B C 1
ATOM 5462 O O . ALA B 1 349 ? -25.422 9.734 -3.689 1 38.47 349 ALA B O 1
ATOM 5463 N N . PRO B 1 350 ? -25.609 11.82 -4.391 1 36.09 350 PRO B N 1
ATOM 5464 C CA . PRO B 1 350 ? -24.812 11.562 -5.59 1 36.09 350 PRO B CA 1
ATOM 5465 C C . PRO B 1 350 ? -23.531 10.773 -5.297 1 36.09 350 PRO B C 1
ATOM 5467 O O . PRO B 1 350 ? -22.859 11.039 -4.297 1 36.09 350 PRO B O 1
ATOM 5470 N N . GLY B 1 351 ? -23.641 9.453 -5.598 1 38.69 351 GLY B N 1
ATOM 5471 C CA . GLY B 1 351 ? -22.484 8.633 -5.297 1 38.69 351 GLY B CA 1
ATOM 5472 C C . GLY B 1 351 ? -21.828 8.047 -6.535 1 38.69 351 GLY B C 1
ATOM 5473 O O . GLY B 1 351 ? -22.312 8.25 -7.652 1 38.69 351 GLY B O 1
ATOM 5474 N N . MET B 1 352 ? -20.516 7.84 -6.48 1 35.59 352 MET B N 1
ATOM 5475 C CA . MET B 1 352 ? -19.719 7.223 -7.539 1 35.59 352 MET B CA 1
ATOM 5476 C C . MET B 1 352 ? -19.547 5.73 -7.285 1 35.59 352 MET B C 1
ATOM 5478 O O . MET B 1 352 ? -19.422 5.305 -6.137 1 35.59 352 MET B O 1
ATOM 5482 N N . PHE B 1 353 ? -20.016 4.934 -8.281 1 34.25 353 PHE B N 1
ATOM 5483 C CA . PHE B 1 353 ? -19.844 3.49 -8.195 1 34.25 353 PHE B CA 1
ATOM 5484 C C . PHE B 1 353 ? -18.516 3.072 -8.828 1 34.25 353 PHE B C 1
ATOM 5486 O O . PHE B 1 353 ? -18.172 3.541 -9.914 1 34.25 353 PHE B O 1
ATOM 5493 N N . LEU B 1 354 ? -17.609 2.41 -8.055 1 33.66 354 LEU B N 1
ATOM 5494 C CA . LEU B 1 354 ? -16.438 1.726 -8.594 1 33.66 354 LEU B CA 1
ATOM 5495 C C . LEU B 1 354 ? -16.781 0.287 -8.969 1 33.66 354 LEU B C 1
ATOM 5497 O O . LEU B 1 354 ? -17.312 -0.468 -8.148 1 33.66 354 LEU B O 1
ATOM 5501 N N . CYS B 1 355 ? -16.797 -0.169 -10.25 1 30.25 355 CYS B N 1
ATOM 5502 C CA . CYS B 1 355 ? -17.062 -1.531 -10.695 1 30.25 355 CYS B CA 1
ATOM 5503 C C . CYS B 1 355 ? -15.781 -2.242 -11.086 1 30.25 355 CYS B C 1
ATOM 5505 O O . CYS B 1 355 ? -15.125 -1.856 -12.062 1 30.25 355 CYS B O 1
ATOM 5507 N N . ALA B 1 356 ? -15.281 -3.186 -10.305 1 32.69 356 ALA B N 1
ATOM 5508 C CA . ALA B 1 356 ? -14.148 -4.023 -10.695 1 32.69 356 ALA B CA 1
ATOM 5509 C C . ALA B 1 356 ? -14.539 -4.961 -11.836 1 32.69 356 ALA B C 1
ATOM 5511 O O . ALA B 1 356 ? -15.523 -5.691 -11.742 1 32.69 356 ALA B O 1
ATOM 5512 N N . GLU B 1 357 ? -14.164 -4.727 -13.125 1 32.81 357 GLU B N 1
ATOM 5513 C CA . GLU B 1 357 ? -14.547 -5.605 -14.227 1 32.81 357 GLU B CA 1
ATOM 5514 C C . GLU B 1 357 ? -13.594 -6.793 -14.336 1 32.81 357 GLU B C 1
ATOM 5516 O O . GLU B 1 357 ? -12.406 -6.676 -14.023 1 32.81 357 GLU B O 1
#

Secondary structure (DSSP, 8-state):
-TGGGT--GGG-EE--SS--HHHHHHHHHTT--EEEE-SHHHHHH---TT-EEEEEBPPP-TT-SB-STTTS-B-HHHHHHHHHHHHHTT-EEEEEE----BS-S-THHHHHHHHHHHHHHHHHHHHT----EEE--S----STT-HHHHHHHHHHHHHHHHHHS-GGG-PEEE---HHHHHTTSEEEEEEEEEEEEEEEEETTEEEEEEEEEES--TTTTS-TTTGGGS---EEESSSP------EEEEEE-SSS-TT-EEEEEEEE----TT-EEEE---TTTTGGG---GGGPPPPPEEEEE-TTTHHHHHHHHHH----TTS------EEE-----HHHHHH-SS-EEEEE--/-TGGGT--GGG-EE--SS--HHHHHHHHHTT--EEEE-SHHHHHH---TT-EEEEEBPPP-TT-SB-STTTS-B-HHHHHHHHHHHHHTT-EEEEEE----BS-S-THHHHHHHHHHHHHHHHHHHHT----EEE--S----STT-HHHHHHHHHHHHHHHHHHS-GGG-PEEE---HHHHHTTSEEEEEEEEEEEEEEEEETTEEEEEEEEEES--TTTTS-TTTGGGS---EEESSSP------EEEEEE-SSS-TT-EEEEEEEE----TT-EEEE---TTTTGGG---GGGPPPPPEEEEE-TTTHHHHHHHHHH----TTS------EEE----SHHHHHH-SS-EEEEE--